Protein AF-A0A523VR50-F1 (afdb_monomer)

Mean predicted aligned error: 14.22 Å

Structure (mmCIF, N/CA/C/O backbone):
data_AF-A0A523VR50-F1
#
_entry.id   AF-A0A523VR50-F1
#
loop_
_atom_site.group_PDB
_atom_site.id
_atom_site.type_symbol
_atom_site.label_atom_id
_atom_site.label_alt_id
_atom_site.label_comp_id
_atom_site.label_asym_id
_atom_site.label_entity_id
_atom_site.label_seq_id
_atom_site.pdbx_PDB_ins_code
_atom_site.Cartn_x
_atom_site.Cartn_y
_atom_site.Cartn_z
_atom_site.occupancy
_atom_site.B_iso_or_equiv
_atom_site.auth_seq_id
_atom_site.auth_comp_id
_atom_site.auth_asym_id
_atom_site.auth_atom_id
_atom_site.pdbx_PDB_model_num
ATOM 1 N N . MET A 1 1 ? 11.956 -31.050 36.511 1.00 43.16 1 MET A N 1
ATOM 2 C CA . MET A 1 1 ? 11.662 -29.667 36.062 1.00 43.16 1 MET A CA 1
ATOM 3 C C . MET A 1 1 ? 11.491 -29.566 34.548 1.00 43.16 1 MET A C 1
ATOM 5 O O . MET A 1 1 ? 10.483 -29.014 34.153 1.00 43.16 1 MET A O 1
ATOM 9 N N . LYS A 1 2 ? 12.351 -30.170 33.710 1.00 39.44 2 LYS A N 1
ATOM 10 C CA . LYS A 1 2 ? 12.203 -30.136 32.235 1.00 39.44 2 LYS A CA 1
ATOM 11 C C . LYS A 1 2 ? 11.008 -30.918 31.645 1.00 39.44 2 LYS A C 1
ATOM 13 O O . LYS A 1 2 ? 10.502 -30.544 30.604 1.00 39.44 2 LYS A O 1
ATOM 18 N N . GLU A 1 3 ? 10.495 -31.935 32.336 1.00 31.06 3 GLU A N 1
ATOM 19 C CA . GLU A 1 3 ? 9.377 -32.782 31.859 1.00 31.06 3 GLU A CA 1
ATOM 20 C C . GLU A 1 3 ? 7.968 -32.200 32.138 1.00 31.06 3 GLU A C 1
ATOM 22 O O . GLU A 1 3 ? 6.965 -32.680 31.611 1.00 31.06 3 GLU A O 1
ATOM 27 N N . LYS A 1 4 ? 7.870 -31.154 32.980 1.00 31.25 4 LYS A N 1
ATOM 28 C CA . LYS A 1 4 ? 6.594 -30.505 33.353 1.00 31.25 4 LYS A CA 1
ATOM 29 C C . LYS A 1 4 ? 6.159 -29.413 32.363 1.00 31.25 4 LYS A C 1
ATOM 31 O O . LYS A 1 4 ? 4.962 -29.184 32.216 1.00 31.25 4 LYS A O 1
ATOM 36 N N . GLU A 1 5 ? 7.094 -28.774 31.662 1.00 37.28 5 GLU A N 1
ATOM 37 C CA . GLU A 1 5 ? 6.795 -27.703 30.695 1.00 37.28 5 GLU A CA 1
ATOM 38 C C . GLU A 1 5 ? 6.360 -28.246 29.320 1.00 37.28 5 GLU A C 1
ATOM 40 O O . GLU A 1 5 ? 5.500 -27.648 28.674 1.00 37.28 5 GLU A O 1
ATOM 45 N N . GLU A 1 6 ? 6.834 -29.434 28.918 1.00 34.34 6 GLU A N 1
ATOM 46 C CA . GLU A 1 6 ? 6.455 -30.084 27.648 1.00 34.34 6 GLU A CA 1
ATOM 47 C C . GLU A 1 6 ? 5.022 -30.659 27.643 1.00 34.34 6 GLU A C 1
ATOM 49 O O . GLU A 1 6 ? 4.385 -30.749 26.591 1.00 34.34 6 GLU A O 1
ATOM 54 N N . ASN A 1 7 ? 4.462 -30.996 28.811 1.00 31.59 7 ASN A N 1
ATOM 55 C CA . ASN A 1 7 ? 3.103 -31.544 28.931 1.00 31.59 7 ASN A CA 1
ATOM 56 C C . ASN A 1 7 ? 2.003 -30.460 28.936 1.00 31.59 7 ASN A C 1
ATOM 58 O O . ASN A 1 7 ? 0.893 -30.706 28.464 1.00 31.59 7 ASN A O 1
ATOM 62 N N . SER A 1 8 ? 2.315 -29.232 29.370 1.00 32.81 8 SER A N 1
ATOM 63 C CA . SER A 1 8 ? 1.382 -28.087 29.396 1.00 32.81 8 SER A CA 1
ATOM 64 C C . SER A 1 8 ? 0.984 -27.596 27.989 1.00 32.81 8 SER A C 1
ATOM 66 O O . SER A 1 8 ? -0.130 -27.115 27.768 1.00 32.81 8 SER A O 1
ATOM 68 N N . GLN A 1 9 ? 1.857 -27.787 26.993 1.00 35.53 9 GLN A N 1
ATOM 69 C CA . GLN A 1 9 ? 1.604 -27.364 25.609 1.00 35.53 9 GLN A CA 1
ATOM 70 C C . GLN A 1 9 ? 0.791 -28.380 24.780 1.00 35.53 9 GLN A C 1
ATOM 72 O O . GLN A 1 9 ? 0.110 -27.976 23.837 1.00 35.53 9 GLN A O 1
ATOM 77 N N . LYS A 1 10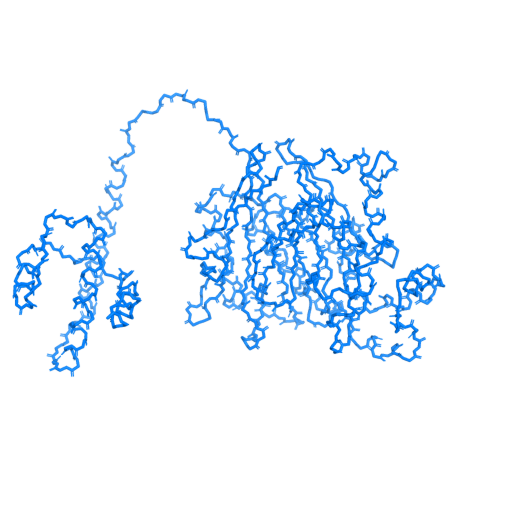 ? 0.773 -29.675 25.142 1.00 33.62 10 LYS A N 1
ATOM 78 C CA . LYS A 1 10 ? -0.092 -30.691 24.497 1.00 33.62 10 LYS A CA 1
ATOM 79 C C . LYS A 1 10 ? -1.550 -30.617 24.961 1.00 33.62 10 LYS A C 1
ATOM 81 O O . LYS A 1 10 ? -2.452 -30.808 24.151 1.00 33.62 10 LYS A O 1
ATOM 86 N N . ILE A 1 11 ? -1.783 -30.254 26.223 1.00 32.56 11 ILE A N 1
ATOM 87 C CA . ILE A 1 11 ? -3.127 -30.177 26.820 1.00 32.56 11 ILE A CA 1
ATOM 88 C C . ILE A 1 11 ? -3.936 -28.997 26.247 1.00 32.56 11 ILE A C 1
ATOM 90 O O . ILE A 1 11 ? -5.108 -29.167 25.928 1.00 32.56 11 ILE A O 1
ATOM 94 N N . LYS A 1 12 ? -3.307 -27.845 25.961 1.00 33.47 12 LYS A N 1
ATOM 95 C CA . LYS A 1 12 ? -3.955 -26.694 25.282 1.00 33.47 12 LYS A CA 1
ATOM 96 C C . LYS A 1 12 ? -4.526 -27.015 23.895 1.00 33.47 12 LYS A C 1
ATOM 98 O O . LYS A 1 12 ? -5.394 -26.299 23.404 1.00 33.47 12 LYS A O 1
ATOM 103 N N . LYS A 1 13 ? -4.025 -28.072 23.245 1.00 32.22 13 LYS A N 1
ATOM 104 C CA . LYS A 1 13 ? -4.385 -28.445 21.870 1.00 32.22 13 LYS A CA 1
ATOM 105 C C . LYS A 1 13 ? -5.627 -29.336 21.784 1.00 32.22 13 LYS A C 1
ATOM 107 O O . LYS A 1 13 ? -6.203 -29.453 20.710 1.00 32.22 13 LYS A O 1
ATOM 112 N N . ILE A 1 14 ? -6.065 -29.941 22.886 1.00 30.58 14 ILE A N 1
ATOM 113 C CA . ILE A 1 14 ? -7.187 -30.891 22.875 1.00 30.58 14 ILE A CA 1
ATOM 114 C C . ILE A 1 14 ? -8.492 -30.209 23.355 1.00 30.58 14 ILE A C 1
ATOM 116 O O . ILE A 1 14 ? -9.576 -30.701 23.057 1.00 30.58 14 ILE A O 1
ATOM 120 N N . THR A 1 15 ? -8.415 -29.009 23.968 1.00 29.41 15 THR A N 1
ATOM 121 C CA . THR A 1 15 ? -9.539 -28.290 24.631 1.00 29.41 15 THR A CA 1
ATOM 122 C C . THR A 1 15 ? -10.641 -27.828 23.733 1.00 29.41 15 THR A C 1
ATOM 124 O O . THR A 1 15 ? -11.783 -27.710 24.161 1.00 29.41 15 THR A O 1
ATOM 127 N N . LYS A 1 16 ? -10.313 -27.541 22.482 1.00 30.69 16 LYS A N 1
ATOM 128 C CA . LYS A 1 16 ? -11.196 -26.724 21.668 1.00 30.69 16 LYS A CA 1
ATOM 129 C C . LYS A 1 16 ? -12.226 -27.521 20.869 1.00 30.69 16 LYS A C 1
ATOM 131 O O . LYS A 1 16 ? -12.955 -26.910 20.097 1.00 30.69 16 LYS A O 1
ATOM 136 N N . GLU A 1 17 ? -12.320 -28.844 21.060 1.00 30.08 17 GLU A N 1
ATOM 137 C CA . GLU A 1 17 ? -13.261 -29.676 20.293 1.00 30.08 17 GLU A CA 1
ATOM 138 C C . GLU A 1 17 ? -14.387 -30.377 21.069 1.00 30.08 17 GLU A C 1
ATOM 140 O O . GLU A 1 17 ? -15.371 -30.719 20.415 1.00 30.08 17 GLU A O 1
ATOM 145 N N . HIS A 1 18 ? -14.388 -30.546 22.400 1.00 35.88 18 HIS A N 1
ATOM 146 C CA . HIS A 1 18 ? -15.470 -31.318 23.052 1.00 35.88 18 HIS A CA 1
ATOM 147 C C . HIS A 1 18 ? -15.953 -30.774 24.407 1.00 35.88 18 HIS A C 1
ATOM 149 O O . HIS A 1 18 ? -15.709 -31.370 25.449 1.00 35.88 18 HIS A O 1
ATOM 155 N N . THR A 1 19 ? -16.774 -29.721 24.385 1.00 32.66 19 THR A N 1
ATOM 156 C CA . THR A 1 19 ? -17.651 -29.346 25.512 1.00 32.66 19 THR A CA 1
ATOM 157 C C . 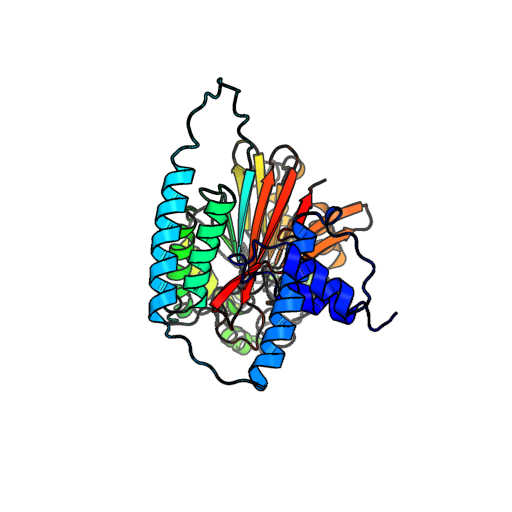THR A 1 19 ? -19.116 -29.668 25.206 1.00 32.66 19 THR A C 1
ATOM 159 O O . THR A 1 19 ? -19.987 -28.811 25.106 1.00 32.66 19 THR A O 1
ATOM 162 N N . GLY A 1 20 ? -19.382 -30.968 25.053 1.00 33.25 20 GLY A N 1
ATOM 163 C CA . GLY A 1 20 ? -20.728 -31.559 25.112 1.00 33.25 20 GLY A CA 1
ATOM 164 C C . GLY A 1 20 ? -20.861 -32.685 26.146 1.00 33.25 20 GLY A C 1
ATOM 165 O O . GLY A 1 20 ? -21.911 -33.306 26.264 1.00 33.25 20 GLY A O 1
ATOM 166 N N . ILE A 1 21 ? -19.800 -32.971 26.895 1.00 33.25 21 ILE A N 1
ATOM 167 C CA . ILE A 1 21 ? -19.694 -34.044 27.889 1.00 33.25 21 ILE A CA 1
ATOM 168 C C . ILE A 1 21 ? -18.906 -33.353 29.019 1.00 33.25 21 ILE A C 1
ATOM 170 O O . ILE A 1 21 ? -17.928 -32.688 28.713 1.00 33.25 21 ILE A O 1
ATOM 174 N N . PHE A 1 22 ? -19.355 -33.191 30.265 1.00 36.41 22 PHE A N 1
ATOM 175 C CA . PHE A 1 22 ? -19.508 -34.179 31.333 1.00 36.41 22 PHE A CA 1
ATOM 176 C C . PHE A 1 22 ? -20.270 -33.511 32.504 1.00 36.41 22 PHE A C 1
ATOM 178 O O . PHE A 1 22 ? -20.062 -32.331 32.780 1.00 36.41 22 PHE A O 1
ATOM 185 N N . LYS A 1 23 ? -21.148 -34.248 33.200 1.00 37.69 23 LYS A N 1
ATOM 186 C CA . LYS A 1 23 ? -21.980 -33.746 34.319 1.00 37.69 23 LYS A CA 1
ATOM 187 C C . LYS A 1 23 ? -21.778 -34.483 35.657 1.00 37.69 23 LYS A C 1
ATOM 189 O O . LYS A 1 23 ? -22.575 -34.268 36.562 1.00 37.69 23 LYS A O 1
ATOM 194 N N . ASP A 1 24 ? -20.756 -35.328 35.812 1.00 42.19 24 ASP A N 1
ATOM 195 C CA . ASP A 1 24 ? -20.646 -36.201 36.994 1.00 42.19 24 ASP A CA 1
ATOM 196 C C . ASP A 1 24 ? -19.304 -36.051 37.736 1.00 42.19 24 ASP A C 1
ATOM 198 O O . ASP A 1 24 ? -18.245 -36.410 37.220 1.00 42.19 24 ASP A O 1
ATOM 202 N N . LYS A 1 25 ? -19.371 -35.488 38.953 1.00 43.78 25 LYS A N 1
ATOM 203 C CA . LYS A 1 25 ? -18.248 -35.184 39.866 1.00 43.78 25 LYS A CA 1
ATOM 204 C C . LYS A 1 25 ? -17.538 -36.456 40.357 1.00 43.78 25 LYS A C 1
ATOM 206 O O . LYS A 1 25 ? -16.321 -36.451 40.525 1.00 43.78 25 LYS A O 1
ATOM 211 N N . SER A 1 26 ? -18.272 -37.563 40.471 1.00 43.00 26 SER A N 1
ATOM 212 C CA . SER A 1 26 ? -17.765 -38.839 40.998 1.00 43.00 26 SER A CA 1
ATOM 213 C C . SER A 1 26 ? -16.680 -39.494 40.127 1.00 43.00 26 SER A C 1
ATOM 215 O O . SER A 1 26 ? -15.815 -40.214 40.625 1.00 43.00 26 SER A O 1
ATOM 217 N N . LEU A 1 27 ? -16.683 -39.233 38.817 1.00 45.97 27 LEU A N 1
ATOM 218 C CA . LEU A 1 27 ? -15.684 -39.758 37.879 1.00 45.97 27 LEU A CA 1
ATOM 219 C C . LEU A 1 27 ? -14.332 -39.040 37.995 1.00 45.97 27 LEU A C 1
ATOM 221 O O . LEU A 1 27 ? -13.296 -39.640 37.714 1.00 45.97 27 LEU A O 1
ATOM 225 N N . ILE A 1 28 ? -14.343 -37.775 38.420 1.00 47.44 28 ILE A N 1
ATOM 226 C CA . ILE A 1 28 ? -13.139 -36.950 38.575 1.00 47.44 28 ILE A CA 1
ATOM 227 C C . ILE A 1 28 ? -12.404 -37.342 39.861 1.00 47.44 28 ILE A C 1
ATOM 229 O O . ILE A 1 28 ? -11.195 -37.555 39.832 1.00 47.44 28 ILE A O 1
ATOM 233 N N . GLU A 1 29 ? -13.140 -37.521 40.957 1.00 47.03 29 GLU A N 1
ATOM 234 C CA . GLU A 1 29 ? -12.587 -37.911 42.262 1.00 47.03 29 GLU A CA 1
ATOM 235 C C . GLU A 1 29 ? -11.919 -39.296 42.212 1.00 47.03 29 GLU A C 1
ATOM 237 O O . GLU A 1 29 ? -10.766 -39.444 42.608 1.00 47.03 29 GLU A O 1
ATOM 242 N N . ASN A 1 30 ? -12.570 -40.290 41.596 1.00 45.00 30 ASN A N 1
ATOM 243 C CA . ASN A 1 30 ? -12.004 -41.640 41.462 1.00 45.00 30 ASN A CA 1
ATOM 244 C C . ASN A 1 30 ? -10.709 -41.688 40.625 1.00 45.00 30 ASN A C 1
ATOM 246 O O . ASN A 1 30 ? -9.847 -42.537 40.852 1.00 45.00 30 ASN A O 1
ATOM 250 N N . PHE A 1 31 ? -10.562 -40.798 39.639 1.00 45.38 31 PHE A N 1
ATOM 251 C CA . PHE A 1 31 ? -9.360 -40.728 38.805 1.00 45.38 31 PHE A CA 1
ATOM 252 C C . PHE A 1 31 ? -8.177 -40.090 39.549 1.00 45.38 31 PHE A C 1
ATOM 254 O O . PHE A 1 31 ? -7.043 -40.548 39.393 1.00 45.38 31 PHE A O 1
ATOM 261 N N . ILE A 1 32 ? -8.455 -39.064 40.360 1.00 47.03 32 ILE A N 1
ATOM 262 C CA . ILE A 1 32 ? -7.482 -38.367 41.214 1.00 47.03 32 ILE A CA 1
ATOM 263 C C . ILE A 1 32 ? -6.900 -39.337 42.251 1.00 47.03 32 ILE A C 1
ATOM 265 O O . ILE A 1 32 ? -5.676 -39.456 42.352 1.00 47.03 32 ILE A O 1
ATOM 269 N N . ASP A 1 33 ? -7.762 -40.110 42.918 1.00 44.84 33 ASP A N 1
ATOM 270 C CA . ASP A 1 33 ? -7.352 -41.106 43.913 1.00 44.84 33 ASP A CA 1
ATOM 271 C C . ASP A 1 33 ? -6.534 -42.250 43.301 1.00 44.84 33 ASP A C 1
ATOM 273 O O . ASP A 1 33 ? -5.484 -42.623 43.826 1.00 44.84 33 ASP A O 1
ATOM 277 N N . ALA A 1 34 ? -6.954 -42.782 42.147 1.00 40.78 34 ALA A N 1
ATOM 278 C CA . ALA A 1 34 ? -6.264 -43.898 41.495 1.00 40.78 34 ALA A CA 1
ATOM 279 C C . ALA A 1 34 ? -4.824 -43.569 41.048 1.00 40.78 34 ALA A C 1
ATOM 281 O O . ALA A 1 34 ? -4.037 -44.484 40.798 1.00 40.78 34 ALA A O 1
ATOM 282 N N . HIS A 1 35 ? -4.475 -42.282 40.950 1.00 42.19 35 HIS A N 1
ATOM 283 C CA . HIS A 1 35 ? -3.165 -41.812 40.490 1.00 42.19 35 HIS A CA 1
ATOM 284 C C . HIS A 1 35 ? -2.396 -41.011 41.554 1.00 42.19 35 HIS A C 1
ATOM 286 O O . HIS A 1 35 ? -1.328 -40.478 41.249 1.00 42.19 35 HIS A O 1
ATOM 292 N N . GLY A 1 36 ? -2.899 -40.954 42.795 1.00 38.56 36 GLY A N 1
ATOM 293 C CA . GLY A 1 36 ? -2.216 -40.332 43.934 1.00 38.56 36 GLY A CA 1
ATOM 294 C C . GLY A 1 36 ? -2.012 -38.821 43.792 1.00 38.56 36 GLY A C 1
ATOM 295 O O . GLY A 1 36 ? -0.965 -38.303 44.179 1.00 38.56 36 GLY A O 1
ATOM 296 N N . LEU A 1 37 ? -2.971 -38.121 43.181 1.00 41.72 37 LEU A N 1
ATOM 297 C CA . LEU A 1 37 ? -2.898 -36.677 42.964 1.00 41.72 37 LEU A CA 1
ATOM 298 C C . LEU A 1 37 ? -3.529 -35.929 44.151 1.00 41.72 37 LEU A C 1
ATOM 300 O O . LEU A 1 37 ? -4.684 -36.157 44.481 1.00 41.72 37 LEU A O 1
ATOM 304 N N . GLU A 1 38 ? -2.805 -34.995 44.769 1.00 42.78 38 GLU A N 1
ATOM 305 C CA . GLU A 1 38 ? -3.354 -34.122 45.821 1.00 42.78 38 GLU A CA 1
ATOM 306 C C . GLU A 1 38 ? -3.933 -32.840 45.199 1.00 42.78 38 GLU A C 1
ATOM 308 O O . GLU A 1 38 ? -3.230 -31.839 45.045 1.00 42.78 38 GLU A O 1
ATOM 313 N N . VAL A 1 39 ? -5.207 -32.871 44.788 1.00 45.41 39 VAL A N 1
ATOM 314 C CA . VAL A 1 39 ? -5.916 -31.705 44.223 1.00 45.41 39 VAL A CA 1
ATOM 315 C C . VAL A 1 39 ? -7.330 -31.604 44.801 1.00 45.41 39 VAL A C 1
ATOM 317 O O . VAL A 1 39 ? -8.093 -32.563 44.734 1.00 45.41 39 VAL A O 1
ATOM 320 N N . ASP A 1 40 ? -7.698 -30.427 45.317 1.00 48.06 40 ASP A N 1
ATOM 321 C CA . ASP A 1 40 ? -9.053 -30.127 45.801 1.00 48.06 40 ASP A CA 1
ATOM 322 C C . ASP A 1 40 ? -9.971 -29.699 44.640 1.00 48.06 40 ASP A C 1
ATOM 324 O O . ASP A 1 40 ? -9.808 -28.626 44.052 1.00 48.06 40 ASP A O 1
ATOM 328 N N . VAL A 1 41 ? -10.945 -30.552 44.313 1.00 47.25 41 VAL A N 1
ATOM 329 C CA . VAL A 1 41 ? -11.850 -30.423 43.157 1.00 47.25 41 VAL A CA 1
ATOM 330 C C . VAL A 1 41 ? -12.748 -29.184 43.236 1.00 47.25 41 VAL A C 1
ATOM 332 O O . VAL A 1 41 ? -13.113 -28.626 42.196 1.00 47.25 41 VAL A O 1
ATOM 335 N N . ASP A 1 42 ? -13.086 -28.728 44.443 1.00 42.88 42 ASP A N 1
ATOM 336 C CA . ASP A 1 42 ? -13.980 -27.583 44.641 1.00 42.88 42 ASP A CA 1
ATOM 337 C C . ASP A 1 42 ? -13.255 -26.232 44.469 1.00 42.88 42 ASP A C 1
ATOM 339 O O . ASP A 1 42 ? -13.902 -25.212 44.235 1.00 42.88 42 ASP A O 1
ATOM 343 N N . SER A 1 43 ? -11.915 -26.234 44.470 1.00 41.41 43 SER A N 1
ATOM 344 C CA . SER A 1 43 ? -11.070 -25.055 44.205 1.00 41.41 43 SER A CA 1
ATOM 345 C C . SER A 1 43 ? -10.805 -24.784 42.714 1.00 41.41 43 SER A C 1
ATOM 347 O O . SER A 1 43 ? -10.205 -23.771 42.351 1.00 41.41 43 SER A O 1
ATOM 349 N N . LEU A 1 44 ? -11.252 -25.679 41.827 1.00 46.00 44 LEU A N 1
ATOM 350 C CA . LEU A 1 44 ? -11.022 -25.578 40.386 1.00 46.00 44 LEU A CA 1
ATOM 351 C C . LEU A 1 44 ? -12.076 -24.664 39.730 1.00 46.00 44 LEU A C 1
ATOM 353 O O . LEU A 1 44 ? -13.225 -25.076 39.532 1.00 46.00 44 LEU A O 1
ATOM 357 N N . GLU A 1 45 ? -11.680 -23.443 39.347 1.00 42.16 45 GLU A N 1
ATOM 358 C CA . GLU A 1 45 ? -12.478 -22.559 38.474 1.00 42.16 45 GLU A CA 1
ATOM 359 C C . GLU A 1 45 ? -12.786 -23.243 37.125 1.00 42.16 45 GLU A C 1
ATOM 361 O O . GLU A 1 45 ? -12.020 -24.090 36.662 1.00 42.16 45 GLU A O 1
ATOM 366 N N . GLU A 1 46 ? -13.909 -22.886 36.479 1.00 40.88 46 GLU A N 1
ATOM 367 C CA . GL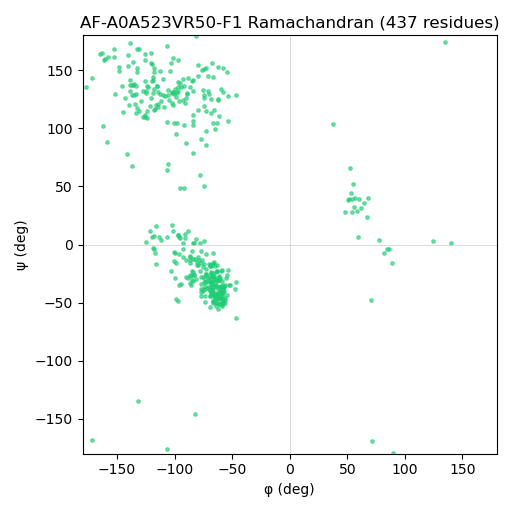U A 1 46 ? -14.457 -23.530 35.258 1.00 40.88 46 GLU A CA 1
ATOM 368 C C . GLU A 1 46 ? -13.416 -23.790 34.152 1.00 40.88 46 GLU A C 1
ATOM 370 O O . GLU A 1 46 ? -13.475 -24.809 33.464 1.00 40.88 46 GLU A O 1
ATOM 375 N N . ILE A 1 47 ? -12.408 -22.925 34.049 1.00 32.75 47 ILE A N 1
ATOM 376 C CA . ILE A 1 47 ? -11.312 -23.002 33.075 1.00 32.75 47 ILE A CA 1
ATOM 377 C C . ILE A 1 47 ? -10.344 -24.168 33.368 1.00 32.75 47 ILE A C 1
ATOM 379 O O . ILE A 1 47 ? -9.788 -24.773 32.449 1.00 32.75 47 ILE A O 1
ATOM 383 N N . VAL A 1 48 ? -10.158 -24.542 34.638 1.00 36.22 48 VAL A N 1
ATOM 384 C CA . VAL A 1 48 ? -9.276 -25.648 35.051 1.00 36.22 48 VAL A CA 1
ATOM 385 C C . VAL A 1 48 ? -9.933 -27.013 34.796 1.00 36.22 48 VAL A C 1
ATOM 387 O O . VAL A 1 48 ? -9.246 -27.989 34.483 1.00 36.22 48 VAL A O 1
ATOM 390 N N . LYS A 1 49 ? -11.272 -27.076 34.816 1.00 42.59 49 LYS A N 1
ATOM 391 C CA . LYS A 1 49 ? -12.050 -28.273 34.445 1.00 42.59 49 LYS A CA 1
ATOM 392 C C . LYS A 1 49 ? -11.966 -28.561 32.947 1.00 42.59 49 LYS A C 1
ATOM 394 O O . LYS A 1 49 ? -11.782 -29.714 32.564 1.00 42.59 49 LYS A O 1
ATOM 399 N N . GLU A 1 50 ? -12.006 -27.524 32.110 1.00 41.06 50 GLU A N 1
ATOM 400 C CA . GLU A 1 50 ? -11.823 -27.659 30.660 1.00 41.06 50 GLU A CA 1
ATOM 401 C C . GLU A 1 50 ? -10.459 -28.247 30.300 1.00 41.06 50 GLU A C 1
ATOM 403 O O . GLU A 1 50 ? -10.389 -29.055 29.387 1.00 41.06 50 GLU A O 1
ATOM 408 N N . PHE A 1 51 ? -9.395 -27.916 31.038 1.00 37.84 51 PHE A N 1
ATOM 409 C CA . PHE A 1 51 ? -8.053 -28.471 30.823 1.00 37.84 51 PHE A CA 1
ATOM 410 C C . PHE A 1 51 ? -7.911 -29.939 31.243 1.00 37.84 51 PHE A C 1
ATOM 412 O O . PHE A 1 51 ? -7.233 -30.719 30.568 1.00 37.84 51 PHE A O 1
ATOM 419 N N . PHE A 1 52 ? -8.557 -30.331 32.343 1.00 39.22 52 PHE A N 1
ATOM 420 C CA . PHE A 1 52 ? -8.498 -31.694 32.878 1.00 39.22 52 PHE A CA 1
ATOM 421 C C . PHE A 1 52 ? -9.191 -32.717 31.957 1.00 39.22 52 PHE A C 1
ATOM 423 O O . PHE A 1 52 ? -8.733 -33.850 31.804 1.00 39.22 52 PHE A O 1
ATOM 430 N N . LEU A 1 53 ? -10.251 -32.300 31.260 1.00 42.44 53 LEU A N 1
ATOM 431 C CA . LEU A 1 53 ? -11.058 -33.153 30.376 1.00 42.44 53 LEU A CA 1
ATOM 432 C C . LEU A 1 53 ? -10.340 -33.614 29.101 1.00 42.44 53 LEU A C 1
ATOM 434 O O . LEU A 1 53 ? -10.710 -34.600 28.476 1.00 42.44 53 LEU A O 1
ATOM 438 N N . LEU A 1 54 ? -9.268 -32.938 28.734 1.00 42.09 54 LEU A N 1
ATOM 439 C CA . LEU A 1 54 ? -8.543 -33.128 27.471 1.00 42.09 54 LEU A CA 1
ATOM 440 C C . LEU A 1 54 ? -7.393 -34.070 27.642 1.00 42.09 54 LEU A C 1
ATOM 442 O O . LEU A 1 54 ? -7.053 -34.840 26.750 1.00 42.09 54 LEU A O 1
ATOM 446 N N . TYR A 1 55 ? -6.819 -33.980 28.834 1.00 39.16 55 TYR A N 1
ATOM 447 C CA . TYR A 1 55 ? -5.918 -34.960 29.360 1.00 39.16 55 TYR A CA 1
ATOM 448 C C . TYR A 1 55 ? -6.626 -36.325 29.438 1.00 39.16 55 TYR A C 1
ATOM 450 O O . TYR A 1 55 ? -6.089 -37.309 28.936 1.00 39.16 55 TYR A O 1
ATOM 458 N N . LEU A 1 56 ? -7.878 -36.378 29.916 1.00 39.75 56 LEU A N 1
ATOM 459 C CA . LEU A 1 56 ? -8.716 -37.589 29.882 1.00 39.75 56 LEU A CA 1
ATOM 460 C C . LEU A 1 56 ? -9.032 -38.074 28.452 1.00 39.75 56 LEU A C 1
ATOM 462 O O . LEU A 1 56 ? -8.923 -39.269 28.171 1.00 39.75 56 LEU A O 1
ATOM 466 N N . ASP A 1 57 ? -9.367 -37.169 27.528 1.00 41.56 57 ASP A N 1
ATOM 467 C CA . ASP A 1 57 ? -9.727 -37.523 26.145 1.00 41.56 57 ASP A CA 1
ATOM 468 C C . ASP A 1 57 ? -8.527 -38.074 25.340 1.00 41.56 57 ASP A C 1
ATOM 470 O O . ASP A 1 57 ? -8.672 -38.974 24.504 1.00 41.56 57 ASP A O 1
ATOM 474 N N . GLU A 1 58 ? -7.310 -37.601 25.635 1.00 39.53 58 GLU A N 1
ATOM 475 C CA . GLU A 1 58 ? -6.075 -38.131 25.048 1.00 39.53 58 GLU A CA 1
ATOM 476 C C . GLU A 1 58 ? -5.681 -39.503 25.625 1.00 39.53 58 GLU A C 1
ATOM 478 O O . GLU A 1 58 ? -5.209 -40.372 24.881 1.00 39.53 58 GLU A O 1
ATOM 483 N N . VAL A 1 59 ? -5.924 -39.731 26.923 1.00 37.31 59 VAL A N 1
ATOM 484 C CA . VAL A 1 59 ? -5.730 -41.035 27.583 1.00 37.31 59 VAL A CA 1
ATOM 485 C C . VAL A 1 59 ? -6.683 -42.083 26.990 1.00 37.31 59 VAL A C 1
ATOM 487 O O . VAL A 1 59 ? -6.237 -43.157 26.586 1.00 37.31 59 VAL A O 1
ATOM 490 N N . ILE A 1 60 ? -7.964 -41.746 26.798 1.00 38.78 60 ILE A N 1
ATOM 491 C CA . ILE A 1 60 ? -8.976 -42.639 26.200 1.00 38.78 60 ILE A CA 1
ATOM 492 C C . ILE A 1 60 ? -8.688 -42.926 24.712 1.00 38.78 60 ILE A C 1
ATOM 494 O O . ILE A 1 60 ? -8.883 -44.049 24.236 1.00 38.78 60 ILE A O 1
ATOM 498 N N . LYS A 1 61 ? -8.198 -41.941 23.942 1.00 38.94 61 LYS A N 1
ATOM 499 C CA . LYS A 1 61 ? -7.816 -42.135 22.526 1.00 38.94 61 LYS A CA 1
ATOM 500 C C . LYS A 1 61 ? -6.592 -43.039 22.366 1.00 38.94 61 LYS A C 1
ATOM 502 O O . LYS A 1 61 ? -6.547 -43.819 21.412 1.00 38.94 61 LYS A O 1
ATOM 507 N N . LYS A 1 62 ? -5.633 -42.984 23.295 1.00 36.78 62 LYS A N 1
ATOM 508 C CA . LYS A 1 62 ? -4.512 -43.937 23.340 1.00 36.78 62 LYS A CA 1
ATOM 509 C C . LYS A 1 62 ? -4.974 -45.353 23.695 1.00 36.78 62 LYS A C 1
ATOM 511 O O . LYS A 1 62 ? -4.448 -46.301 23.117 1.00 36.78 62 LYS A O 1
ATOM 516 N N . ASP A 1 63 ? -6.013 -45.494 24.515 1.00 34.72 63 ASP A N 1
ATOM 517 C CA . ASP A 1 63 ? -6.574 -46.797 24.896 1.00 34.72 63 ASP A CA 1
ATOM 518 C C . ASP A 1 63 ? -7.477 -47.429 23.804 1.00 34.72 63 ASP A C 1
ATOM 520 O O . ASP A 1 63 ? -7.595 -48.649 23.685 1.00 34.72 63 ASP A O 1
ATOM 524 N N . LYS A 1 64 ? -8.041 -46.624 22.886 1.00 34.12 64 LYS A N 1
ATOM 525 C CA . LYS A 1 64 ? -8.789 -47.117 21.704 1.00 34.12 64 LYS A CA 1
ATOM 526 C C . LYS A 1 64 ? -7.927 -47.804 20.642 1.00 34.12 64 LYS A C 1
ATOM 528 O O . LYS A 1 64 ? -8.463 -48.578 19.849 1.00 34.12 64 LYS A O 1
ATOM 533 N N . LYS A 1 65 ? -6.601 -47.611 20.646 1.00 34.97 65 LYS A N 1
ATOM 534 C CA . LYS A 1 65 ? -5.689 -48.477 19.874 1.00 34.97 65 LYS A CA 1
ATOM 535 C C . LYS A 1 65 ? -5.652 -49.916 20.414 1.00 34.97 65 LYS A C 1
ATOM 537 O O . LYS A 1 65 ? -5.118 -50.783 19.731 1.00 34.97 65 LYS A O 1
ATOM 542 N N . ASN A 1 66 ? -6.291 -50.170 21.560 1.00 35.59 66 ASN A N 1
ATOM 543 C CA . ASN A 1 66 ? -6.413 -51.478 22.193 1.00 35.59 66 ASN A CA 1
ATOM 544 C C . ASN A 1 66 ? -7.847 -52.008 22.375 1.00 35.59 66 ASN A C 1
ATOM 546 O O . ASN A 1 66 ? -7.994 -53.085 22.949 1.00 35.59 66 ASN A O 1
ATOM 550 N N . SER A 1 67 ? -8.921 -51.383 21.867 1.00 32.62 67 SER A N 1
ATOM 551 C CA . SER A 1 67 ? -10.241 -52.035 21.983 1.00 32.62 67 SER A CA 1
ATOM 552 C C . SER A 1 67 ? -11.275 -51.708 20.897 1.00 32.62 67 SER A C 1
ATOM 554 O O . SER A 1 67 ? -11.586 -50.566 20.569 1.00 32.62 67 SER A O 1
ATOM 556 N N . LYS A 1 68 ? -11.834 -52.792 20.341 1.00 35.19 68 LYS A N 1
ATOM 557 C CA . LYS A 1 68 ? -12.945 -52.866 19.382 1.00 35.19 68 LYS A CA 1
ATOM 558 C C . LYS A 1 68 ? -14.243 -52.292 19.980 1.00 35.19 68 LYS A C 1
ATOM 560 O O . LYS A 1 68 ? -14.720 -52.860 20.958 1.00 35.19 68 LYS A O 1
ATOM 565 N N . LYS A 1 69 ? -14.884 -51.301 19.335 1.00 34.38 69 LYS A N 1
ATOM 566 C CA . LYS A 1 69 ? -16.361 -51.207 19.159 1.00 34.38 69 LYS A CA 1
ATOM 567 C C . LYS A 1 69 ? -16.786 -49.987 18.319 1.00 34.38 69 LYS A C 1
ATOM 569 O O . LYS A 1 69 ? -16.286 -48.884 18.501 1.00 34.38 69 LYS A O 1
ATOM 574 N N . GLN A 1 70 ? -17.716 -50.228 17.396 1.00 29.61 70 GLN A N 1
ATOM 575 C CA . GLN A 1 70 ? -18.311 -49.296 16.428 1.00 29.61 70 GLN A CA 1
ATOM 576 C C . GLN A 1 70 ? -19.588 -48.666 17.017 1.00 29.61 70 GLN A C 1
ATOM 578 O O . GLN A 1 70 ? -20.423 -49.407 17.529 1.00 29.61 70 GLN A O 1
ATOM 583 N N . TYR A 1 71 ? -19.787 -47.353 16.867 1.00 34.34 71 TYR A N 1
ATOM 584 C CA . TYR A 1 71 ? -21.109 -46.712 16.984 1.00 34.34 71 TYR A CA 1
ATOM 585 C C . TYR A 1 71 ? -21.463 -46.041 15.648 1.00 34.34 71 TYR A C 1
ATOM 587 O O . TYR A 1 71 ? -20.575 -45.538 14.953 1.00 34.34 71 TYR A O 1
ATOM 595 N N . LYS A 1 72 ? -22.738 -46.112 15.239 1.00 35.22 72 LYS A N 1
ATOM 596 C CA . LYS A 1 72 ? -23.208 -45.680 13.913 1.00 35.22 72 LYS A CA 1
ATOM 597 C C . LYS A 1 72 ? -23.486 -44.172 13.887 1.00 35.22 72 LYS A C 1
ATOM 599 O O . LYS A 1 72 ? -24.171 -43.634 14.744 1.00 35.22 72 LYS A O 1
ATOM 604 N N . LYS A 1 73 ? -22.968 -43.519 12.843 1.00 38.44 73 LYS A N 1
ATOM 605 C CA . LYS A 1 73 ? -22.954 -42.065 12.593 1.00 38.44 73 LYS A CA 1
ATOM 606 C C . LYS A 1 73 ? -24.334 -41.380 12.627 1.00 38.44 73 LYS A C 1
ATOM 608 O O . LYS A 1 73 ? -24.401 -40.209 12.964 1.00 38.44 73 LYS A O 1
ATOM 613 N N . SER A 1 74 ? -25.415 -42.105 12.340 1.00 34.03 74 SER A N 1
ATOM 614 C CA . SER A 1 74 ? -26.774 -41.552 12.252 1.00 34.03 74 SER A CA 1
ATOM 615 C C . SER A 1 74 ? -27.366 -41.103 13.591 1.00 34.03 74 SER A C 1
ATOM 617 O O . SER A 1 74 ? -28.187 -40.202 13.610 1.00 34.03 74 SER A O 1
ATOM 619 N N . GLU A 1 75 ? -26.943 -41.682 14.716 1.00 34.84 75 GLU A N 1
ATOM 620 C CA . GLU A 1 75 ? -27.500 -41.331 16.036 1.00 34.84 75 GLU A CA 1
ATOM 621 C C . GLU A 1 75 ? -26.892 -40.038 16.610 1.00 34.84 75 GLU A C 1
ATOM 623 O O . GLU A 1 75 ? -27.458 -39.425 17.510 1.00 34.84 75 GLU A O 1
ATOM 628 N N . VAL A 1 76 ? -25.742 -39.599 16.082 1.00 39.28 76 VAL A N 1
ATOM 629 C CA . VAL A 1 76 ? -25.032 -38.390 16.537 1.00 39.28 76 VAL A CA 1
ATOM 630 C C . VAL A 1 76 ? -25.587 -37.127 15.874 1.00 39.28 76 VAL A C 1
ATOM 632 O O . VAL A 1 76 ? -25.596 -36.064 16.495 1.00 39.28 76 VAL A O 1
ATOM 635 N N . ASP A 1 77 ? -26.073 -37.243 14.639 1.00 36.75 77 ASP A N 1
ATOM 636 C CA . ASP A 1 77 ? -26.567 -36.104 13.864 1.00 36.75 77 ASP A CA 1
ATOM 637 C C . ASP A 1 77 ? -27.971 -35.663 14.339 1.00 36.75 77 ASP A C 1
ATOM 639 O O . ASP A 1 77 ? -28.197 -34.465 14.531 1.00 36.75 77 ASP A O 1
ATOM 643 N N . ASP A 1 78 ? -28.852 -36.608 14.697 1.00 33.78 78 ASP A N 1
ATOM 644 C CA . ASP A 1 78 ? -30.203 -36.322 15.223 1.00 33.78 78 ASP A CA 1
ATOM 645 C C . ASP A 1 78 ? -30.180 -35.602 16.587 1.00 33.78 78 ASP A C 1
ATOM 647 O O . ASP A 1 78 ? -31.001 -34.725 16.874 1.00 33.78 78 ASP A O 1
ATOM 651 N N . ILE A 1 79 ? -29.199 -35.924 17.438 1.00 35.53 79 ILE A N 1
ATOM 652 C CA . ILE A 1 79 ? -29.023 -35.280 18.750 1.00 35.53 79 ILE A CA 1
ATOM 653 C C . ILE A 1 79 ? -28.523 -33.832 18.586 1.00 35.53 79 ILE A C 1
ATOM 655 O O . ILE A 1 79 ? -28.830 -32.966 19.410 1.00 35.53 79 ILE A O 1
ATOM 659 N N . ARG A 1 80 ? -27.789 -33.542 17.504 1.00 39.88 80 ARG A N 1
ATOM 660 C CA . ARG A 1 80 ? -27.199 -32.225 17.227 1.00 39.88 80 ARG A CA 1
ATOM 661 C C . ARG A 1 80 ? -28.245 -31.214 16.750 1.00 39.88 80 ARG A C 1
ATOM 663 O O . ARG A 1 80 ? -28.237 -30.069 17.204 1.00 39.88 80 ARG A O 1
ATOM 670 N N . GLU A 1 81 ? -29.182 -31.644 15.906 1.00 36.34 81 GLU A N 1
ATOM 671 C CA . GLU A 1 81 ? -30.267 -30.792 15.394 1.00 36.34 81 GLU A CA 1
ATOM 672 C C . GLU A 1 81 ? -31.287 -30.415 16.481 1.00 36.34 81 GLU A C 1
ATOM 674 O O . GLU A 1 81 ? -31.707 -29.258 16.583 1.00 36.34 81 GLU A O 1
ATOM 679 N N . GLN A 1 82 ? -31.629 -31.352 17.371 1.00 35.22 82 GLN A N 1
ATOM 680 C CA . GLN A 1 82 ? -32.550 -31.079 18.482 1.00 35.22 82 GLN A CA 1
ATOM 681 C C . GLN A 1 82 ? -31.962 -30.120 19.536 1.00 35.22 82 GLN A C 1
ATOM 683 O O . GLN A 1 82 ? -32.712 -29.448 20.251 1.00 35.22 82 GLN A O 1
ATOM 688 N N . GLN A 1 83 ? -30.633 -30.015 19.641 1.00 36.56 83 GLN A N 1
ATOM 689 C CA . GLN A 1 83 ? -29.970 -29.116 20.592 1.00 36.56 83 GLN A CA 1
ATOM 690 C C . GLN A 1 83 ? -29.797 -27.686 20.063 1.00 36.56 83 GLN A C 1
ATOM 692 O O . GLN A 1 83 ? -29.975 -26.748 20.846 1.00 36.56 83 GLN A O 1
ATOM 697 N N . LEU A 1 84 ? -29.556 -27.493 18.757 1.00 35.84 84 LEU A N 1
ATOM 698 C CA . LEU A 1 84 ? -29.518 -26.152 18.151 1.00 35.84 84 LEU A CA 1
ATOM 699 C C . LEU A 1 84 ? -30.872 -25.434 18.275 1.00 35.84 84 LEU A C 1
ATOM 701 O O . LEU A 1 84 ? -30.927 -24.281 18.705 1.00 35.84 84 LEU A O 1
ATOM 705 N N . ASN A 1 85 ? -31.977 -26.141 18.015 1.00 35.06 85 ASN A N 1
ATOM 706 C CA . ASN A 1 85 ? -33.325 -25.569 18.120 1.00 35.06 85 ASN A CA 1
ATOM 707 C C . ASN A 1 85 ? -33.720 -25.203 19.564 1.00 35.06 85 ASN A C 1
ATOM 709 O O . ASN A 1 85 ? -34.501 -24.277 19.787 1.00 35.06 85 ASN A O 1
ATOM 713 N N . ASN A 1 86 ? -33.159 -25.883 20.567 1.00 34.59 86 ASN A N 1
ATOM 714 C CA . ASN A 1 86 ? -33.401 -25.572 21.978 1.00 34.59 86 ASN A CA 1
ATOM 715 C C . ASN A 1 86 ? -32.505 -24.440 22.521 1.00 34.59 86 ASN A C 1
ATOM 717 O O . ASN A 1 86 ? -32.890 -23.782 23.492 1.00 34.59 86 ASN A O 1
ATOM 721 N N . GLN A 1 87 ? -31.339 -24.182 21.911 1.00 35.44 87 GLN A N 1
ATOM 722 C CA . GLN A 1 87 ? -30.492 -23.026 22.238 1.00 35.44 87 GLN A CA 1
ATOM 723 C C . GLN A 1 87 ? -31.031 -21.726 21.627 1.00 35.44 87 GLN A C 1
ATOM 725 O O . GLN A 1 87 ? -31.105 -20.728 22.344 1.00 35.44 87 GLN A O 1
ATOM 730 N N . GLN A 1 88 ? -31.514 -21.754 20.379 1.00 33.44 88 GLN A N 1
ATOM 731 C CA . GLN A 1 88 ? -32.142 -20.593 19.730 1.00 33.44 88 GLN A CA 1
ATOM 732 C C . GLN A 1 88 ? -33.358 -20.088 20.538 1.00 33.44 88 GLN A C 1
ATOM 734 O O . GLN A 1 88 ? -33.422 -18.924 20.926 1.00 33.44 88 GLN A O 1
ATOM 739 N N . ASN A 1 89 ? -34.236 -21.006 20.963 1.00 34.56 89 ASN A N 1
ATOM 740 C CA . ASN A 1 89 ? -35.417 -20.696 21.783 1.00 34.56 89 ASN A CA 1
ATOM 741 C C . ASN A 1 89 ? -35.103 -20.189 23.211 1.00 34.56 89 ASN A C 1
ATOM 743 O O . ASN A 1 89 ? -35.985 -19.646 23.885 1.00 34.56 89 ASN A O 1
ATOM 747 N N . LYS A 1 90 ? -33.872 -20.383 23.710 1.00 34.03 90 LYS A N 1
ATOM 748 C CA . LYS A 1 90 ? -33.405 -19.842 25.002 1.00 34.03 90 LYS A CA 1
ATOM 749 C C . LYS A 1 90 ? -32.759 -18.459 24.869 1.00 34.03 90 LYS A C 1
ATOM 751 O O . LYS A 1 90 ? -32.818 -17.698 25.834 1.00 34.03 90 LYS A O 1
ATOM 756 N N . LEU A 1 91 ? -32.174 -18.138 23.713 1.00 35.97 91 LEU A N 1
ATOM 757 C CA . LEU A 1 91 ? -31.624 -16.814 23.400 1.00 35.97 91 LEU A CA 1
ATOM 758 C C . LEU A 1 91 ? -32.738 -15.791 23.128 1.00 35.97 91 LEU A C 1
ATOM 760 O O . LEU A 1 91 ? -32.680 -14.685 23.662 1.00 35.97 91 LEU A O 1
ATOM 764 N N . ASP A 1 92 ? -33.815 -16.202 22.454 1.00 33.62 92 ASP A N 1
ATOM 765 C CA . ASP A 1 92 ? -34.951 -15.319 22.141 1.00 33.62 92 ASP A CA 1
ATOM 766 C C . ASP A 1 92 ? -35.789 -14.925 23.376 1.00 33.62 92 ASP A C 1
ATOM 768 O O . ASP A 1 92 ? -36.525 -13.942 23.353 1.00 33.62 92 ASP A O 1
ATOM 772 N N . LYS A 1 93 ? -35.655 -15.644 24.502 1.00 32.88 93 LYS A N 1
ATOM 773 C CA . LYS A 1 93 ? -36.383 -15.365 25.758 1.00 32.88 93 LYS A CA 1
ATOM 774 C C . LYS A 1 93 ? -35.639 -14.463 26.752 1.00 32.88 93 LYS A C 1
ATOM 776 O O . LYS A 1 93 ? -36.159 -14.225 27.839 1.00 32.88 93 LYS A O 1
ATOM 781 N N . LYS A 1 94 ? -34.435 -13.972 26.424 1.00 32.78 94 LYS A N 1
ATOM 782 C CA . LYS A 1 94 ? -33.623 -13.121 27.323 1.00 32.78 94 LYS A CA 1
ATOM 783 C C . LYS A 1 94 ? -33.460 -11.665 26.875 1.00 32.78 94 LYS A C 1
ATOM 785 O O . LYS A 1 94 ? -32.786 -10.906 27.566 1.00 32.78 94 LYS A O 1
ATOM 790 N N . VAL A 1 95 ? -34.107 -11.254 25.786 1.00 34.31 95 VAL A N 1
ATOM 791 C CA . VAL A 1 95 ? -34.112 -9.858 25.325 1.00 34.31 95 VAL A CA 1
ATOM 792 C C . VAL A 1 95 ? -35.466 -9.228 25.626 1.00 34.31 95 VAL A C 1
ATOM 794 O O . VAL A 1 95 ? -36.242 -8.955 24.724 1.00 34.31 95 VAL A O 1
ATOM 797 N N . ASP A 1 96 ? -35.769 -9.014 26.906 1.00 35.81 96 ASP A N 1
ATOM 798 C CA . ASP A 1 96 ? -36.758 -7.998 27.268 1.00 35.81 96 ASP A CA 1
ATOM 799 C C . ASP A 1 96 ? -36.578 -7.544 28.721 1.00 35.81 96 ASP A C 1
ATOM 801 O O . ASP A 1 96 ? -37.164 -8.113 29.633 1.00 35.81 96 ASP A O 1
ATOM 805 N N . THR A 1 97 ? -35.734 -6.531 28.945 1.00 30.59 97 THR A N 1
ATOM 806 C CA . THR A 1 97 ? -35.917 -5.560 30.040 1.00 30.59 97 THR A CA 1
ATOM 807 C C . THR A 1 97 ? -35.079 -4.298 29.800 1.00 30.59 97 THR A C 1
ATOM 809 O O . THR A 1 97 ? -33.878 -4.278 30.047 1.00 30.59 97 THR A O 1
ATOM 812 N N . LYS A 1 98 ? -35.772 -3.245 29.344 1.00 34.38 98 LYS A N 1
ATOM 813 C CA . LYS A 1 98 ? -35.584 -1.799 29.597 1.00 34.38 98 LYS A CA 1
ATOM 814 C C . LYS A 1 98 ? -34.150 -1.246 29.704 1.00 34.38 98 LYS A C 1
ATOM 816 O O . LYS A 1 98 ? -33.557 -1.233 30.779 1.00 34.38 98 LYS A O 1
ATOM 821 N N . LEU A 1 99 ? -33.705 -0.581 28.637 1.00 29.25 99 LEU A N 1
ATOM 822 C CA . LEU A 1 99 ? -32.668 0.455 28.686 1.00 29.25 99 LEU A CA 1
ATOM 823 C C . LEU A 1 99 ? -33.319 1.845 28.629 1.00 29.25 99 LEU A C 1
ATOM 825 O O . LEU A 1 99 ? -34.021 2.186 27.679 1.00 29.25 99 LEU A O 1
ATOM 829 N N . SER A 1 100 ? -33.087 2.641 29.673 1.00 27.03 100 SER A N 1
ATOM 830 C CA . SER A 1 100 ? -33.244 4.099 29.659 1.00 27.03 100 SER A CA 1
ATOM 831 C C . SER A 1 100 ? -32.280 4.729 28.643 1.00 27.03 100 SER A C 1
ATOM 833 O O . SER A 1 100 ? -31.206 4.163 28.434 1.00 27.03 100 SER A O 1
ATOM 835 N N . PRO A 1 101 ? -32.584 5.904 28.061 1.00 32.19 101 PRO A N 1
ATOM 836 C CA . PRO A 1 101 ? -31.739 6.528 27.048 1.00 32.19 101 PRO A CA 1
ATOM 837 C C . PRO A 1 101 ? -30.466 7.100 27.685 1.00 32.19 101 PRO A C 1
ATOM 839 O O . PRO A 1 101 ? -30.396 8.273 28.045 1.00 32.19 101 PRO A O 1
ATOM 842 N N . SER A 1 102 ? -29.443 6.263 27.846 1.00 32.59 102 SER A N 1
ATOM 843 C CA . SER A 1 102 ? -28.075 6.730 28.013 1.00 32.59 102 SER A CA 1
ATOM 844 C C . SER A 1 102 ? -27.576 7.204 26.650 1.00 32.59 102 SER A C 1
ATOM 846 O O . SER A 1 102 ? -27.664 6.505 25.643 1.00 32.59 102 SER A O 1
ATOM 848 N N . ILE A 1 103 ? -27.094 8.441 26.613 1.00 36.16 103 ILE A N 1
ATOM 849 C CA . ILE A 1 103 ? -26.458 9.063 25.454 1.00 36.16 103 ILE A CA 1
ATOM 850 C C . ILE A 1 103 ? -25.321 8.142 24.990 1.00 36.16 103 ILE A C 1
ATOM 852 O O . ILE A 1 103 ? -24.287 8.044 25.653 1.00 36.16 103 ILE A O 1
ATOM 856 N N . ILE A 1 104 ? -25.517 7.441 23.871 1.00 35.81 104 ILE A N 1
ATOM 857 C CA . ILE A 1 104 ? -24.478 6.632 23.232 1.00 35.81 104 ILE A CA 1
ATOM 858 C C . ILE A 1 104 ? -23.416 7.615 22.734 1.00 35.81 104 ILE A C 1
ATOM 860 O O . ILE A 1 104 ? -23.620 8.316 21.743 1.00 35.81 104 ILE A O 1
ATOM 864 N N . LYS A 1 105 ? -22.281 7.703 23.435 1.00 39.91 105 LYS A N 1
ATOM 865 C CA . LYS A 1 105 ? -21.080 8.334 22.880 1.00 39.91 105 LYS A CA 1
ATOM 866 C C . LYS A 1 105 ? -20.692 7.526 21.643 1.00 39.91 105 LYS A C 1
ATOM 868 O O . LYS A 1 105 ? -20.299 6.369 21.760 1.00 39.91 105 LYS A O 1
ATOM 873 N N . LYS A 1 106 ? -20.852 8.119 20.462 1.00 48.84 106 LYS A N 1
ATOM 874 C CA . LYS A 1 106 ? -20.353 7.571 19.201 1.00 48.84 106 LYS A CA 1
ATOM 875 C C . LYS A 1 106 ? -18.820 7.532 19.323 1.00 48.84 106 LYS A C 1
ATOM 877 O O . LYS A 1 106 ? -18.189 8.585 19.341 1.00 48.84 106 LYS A O 1
ATOM 882 N N . ASN A 1 107 ? -18.228 6.355 19.530 1.00 58.25 107 ASN A N 1
ATOM 883 C CA . ASN A 1 107 ? -16.773 6.213 19.456 1.00 58.25 107 ASN A CA 1
ATOM 884 C C . ASN A 1 107 ? -16.384 6.299 17.976 1.00 58.25 107 ASN A C 1
ATOM 886 O O . ASN A 1 107 ? -16.777 5.440 17.183 1.00 58.25 107 ASN A O 1
ATOM 890 N N . ASN A 1 108 ? -15.645 7.342 17.604 1.00 83.62 108 ASN A N 1
ATOM 891 C CA . ASN A 1 108 ? -15.193 7.543 16.233 1.00 83.62 108 ASN A CA 1
ATOM 892 C C . ASN A 1 108 ? -13.910 6.732 16.027 1.00 83.62 108 ASN A C 1
ATOM 894 O O . ASN A 1 108 ? -12.845 7.105 16.506 1.00 83.62 108 ASN A O 1
ATOM 898 N N . TYR A 1 109 ? -14.026 5.585 15.359 1.00 91.56 109 TYR A N 1
ATOM 899 C CA . TYR A 1 109 ? -12.877 4.761 14.993 1.00 91.56 109 TYR A CA 1
ATOM 900 C C . TYR A 1 109 ? -12.487 4.999 13.537 1.00 91.56 109 TYR A C 1
ATOM 902 O O . TYR A 1 109 ? -13.351 4.916 12.661 1.00 91.56 109 TYR A O 1
ATOM 910 N N . ILE A 1 110 ? -11.192 5.176 13.286 1.00 95.50 110 ILE A N 1
ATOM 911 C CA . ILE A 1 110 ? -10.581 5.092 11.958 1.00 95.50 110 ILE A CA 1
ATOM 912 C C . ILE A 1 110 ? -10.158 3.645 11.714 1.00 95.50 110 ILE A C 1
ATOM 914 O O . ILE A 1 110 ? -9.540 3.018 12.572 1.00 95.50 110 ILE A O 1
ATOM 918 N N . LYS A 1 111 ? -10.539 3.098 10.564 1.00 96.69 111 LYS A N 1
ATOM 919 C CA . LYS A 1 111 ? -10.476 1.677 10.228 1.00 96.69 111 LYS A CA 1
ATOM 920 C C . LYS A 1 111 ? -9.893 1.541 8.834 1.00 96.69 111 LYS A C 1
ATOM 922 O O . LYS A 1 111 ? -10.499 2.031 7.880 1.00 96.69 111 LYS A O 1
ATOM 927 N N . TRP A 1 112 ? -8.778 0.837 8.699 1.00 98.25 112 TRP A N 1
ATOM 928 C CA . TRP A 1 112 ? -8.238 0.516 7.383 1.00 98.25 112 TRP A CA 1
ATOM 929 C C . TRP A 1 112 ? -7.848 -0.944 7.258 1.00 98.25 112 TRP A C 1
ATOM 931 O O . TRP A 1 112 ? -7.519 -1.616 8.237 1.00 98.25 112 TRP A O 1
ATOM 941 N N . LEU A 1 113 ? -7.911 -1.417 6.020 1.00 98.62 113 LEU A N 1
ATOM 942 C CA . LEU A 1 113 ? -7.423 -2.722 5.608 1.00 98.62 113 LEU A CA 1
ATOM 943 C C . LEU A 1 113 ? -6.078 -2.526 4.905 1.00 98.62 113 LEU A C 1
ATOM 945 O O . LEU A 1 113 ? -5.957 -1.670 4.026 1.00 98.62 113 LEU A O 1
ATOM 949 N N . HIS A 1 114 ? -5.076 -3.311 5.286 1.00 98.38 114 HIS A N 1
ATOM 950 C CA . HIS A 1 114 ? -3.755 -3.307 4.664 1.00 98.38 114 HIS A CA 1
ATOM 951 C C . HIS A 1 114 ? -3.481 -4.672 4.035 1.00 98.38 114 HIS A C 1
ATOM 953 O O . HIS A 1 114 ? -3.434 -5.699 4.717 1.00 98.38 114 HIS A O 1
ATOM 959 N N . LEU A 1 115 ? -3.339 -4.653 2.712 1.00 98.25 115 LEU A N 1
ATOM 960 C CA . LEU A 1 115 ? -3.071 -5.808 1.859 1.00 98.25 115 LEU A CA 1
ATOM 961 C C . LEU A 1 115 ? -1.758 -5.585 1.101 1.00 98.25 115 LEU A C 1
ATOM 963 O O . LEU A 1 115 ? -1.263 -4.460 1.011 1.00 98.25 115 LEU A O 1
ATOM 967 N N . SER A 1 116 ? -1.203 -6.644 0.526 1.00 97.25 116 SER A N 1
ATOM 968 C CA . SER A 1 116 ? 0.004 -6.555 -0.301 1.00 97.25 116 SER A CA 1
ATOM 969 C C . SER A 1 116 ? 0.201 -7.830 -1.115 1.00 97.25 116 SER A C 1
ATOM 971 O O . SER A 1 116 ? -0.394 -8.855 -0.791 1.00 97.25 116 SER A O 1
ATOM 973 N N . ASP A 1 117 ? 1.046 -7.779 -2.143 1.00 95.19 117 ASP A N 1
ATOM 974 C CA . ASP A 1 117 ? 1.615 -8.949 -2.817 1.00 95.19 117 ASP A CA 1
ATOM 975 C C . ASP A 1 117 ? 0.546 -9.958 -3.274 1.00 95.19 117 ASP A C 1
ATOM 977 O O . ASP A 1 117 ? 0.451 -11.083 -2.767 1.00 95.19 117 ASP A O 1
ATOM 981 N N . PHE A 1 118 ? -0.286 -9.534 -4.229 1.00 94.94 118 PHE A N 1
ATOM 982 C CA . PHE A 1 118 ? -1.288 -10.382 -4.877 1.00 94.94 118 PHE A CA 1
ATOM 983 C C . PHE A 1 118 ? -0.720 -11.213 -6.023 1.00 94.94 118 PHE A C 1
ATOM 985 O O . PHE A 1 118 ? -1.280 -12.260 -6.330 1.00 94.94 118 PHE A O 1
ATOM 992 N N . HIS A 1 119 ? 0.356 -10.776 -6.685 1.00 93.75 119 HIS A N 1
ATOM 993 C CA . HIS A 1 119 ? 1.053 -11.590 -7.689 1.00 93.75 119 HIS A CA 1
ATOM 994 C C . HIS A 1 119 ? 0.129 -12.128 -8.802 1.00 93.75 119 HIS A C 1
ATOM 996 O O . HIS A 1 119 ? 0.255 -13.283 -9.232 1.00 93.75 119 HIS A O 1
ATOM 1002 N N . ILE A 1 120 ? -0.828 -11.311 -9.260 1.00 93.38 120 ILE A N 1
ATOM 1003 C CA . ILE A 1 120 ? -1.850 -11.731 -10.226 1.00 93.38 120 ILE A CA 1
ATOM 1004 C C . ILE A 1 120 ? -1.241 -11.928 -11.609 1.00 93.38 120 ILE A C 1
ATOM 1006 O O . ILE A 1 120 ? -0.502 -11.092 -12.130 1.00 93.38 120 ILE A O 1
ATOM 1010 N N . LYS A 1 121 ? -1.569 -13.071 -12.209 1.00 91.38 121 LYS A N 1
ATOM 1011 C CA . LYS A 1 121 ? -1.175 -13.433 -13.568 1.00 91.38 121 LYS A CA 1
ATOM 1012 C C . LYS A 1 121 ? -2.335 -13.208 -14.539 1.00 91.38 121 LYS A C 1
ATOM 1014 O O . LYS A 1 121 ? -3.487 -13.218 -14.118 1.00 91.38 121 LYS A O 1
ATOM 1019 N N . PRO A 1 122 ? -2.058 -13.108 -15.846 1.00 87.12 122 PRO A N 1
ATOM 1020 C CA . PRO A 1 122 ? -3.103 -13.105 -16.857 1.00 87.12 122 PRO A CA 1
ATOM 1021 C C . PRO A 1 122 ? -3.948 -14.376 -16.822 1.00 87.12 122 PRO A C 1
ATOM 1023 O O . PRO A 1 122 ? -3.410 -15.488 -16.832 1.00 87.12 122 PRO A O 1
ATOM 1026 N N . ASN A 1 123 ? -5.264 -14.205 -16.887 1.00 85.19 123 ASN A N 1
ATOM 1027 C CA . ASN A 1 123 ? -6.274 -15.252 -16.772 1.00 85.19 123 ASN A CA 1
ATOM 1028 C C . ASN A 1 123 ? -6.187 -16.021 -15.443 1.00 85.19 123 ASN A C 1
ATOM 1030 O O . ASN A 1 123 ? -6.526 -17.209 -15.371 1.00 85.19 123 ASN A O 1
ATOM 1034 N N . GLU A 1 124 ? -5.703 -15.370 -14.384 1.00 83.31 124 GLU A N 1
ATOM 1035 C CA . GLU A 1 124 ? -5.640 -15.970 -13.058 1.00 83.31 124 GLU A CA 1
ATOM 1036 C C . GLU A 1 124 ? -7.065 -16.149 -12.530 1.00 83.31 124 GLU A C 1
ATOM 1038 O O . GLU A 1 124 ? -7.777 -15.193 -12.232 1.00 83.31 124 GLU A O 1
ATOM 1043 N N . ALA A 1 125 ? -7.498 -17.401 -12.371 1.00 85.12 125 ALA A N 1
ATOM 1044 C CA . ALA A 1 125 ? -8.827 -17.726 -11.858 1.00 85.12 125 ALA A CA 1
ATOM 1045 C C . ALA A 1 125 ? -8.934 -17.501 -10.331 1.00 85.12 125 ALA A C 1
ATOM 1047 O O . ALA A 1 125 ? -9.367 -18.395 -9.592 1.00 85.12 125 ALA A O 1
ATOM 1048 N N . TYR A 1 126 ? -8.527 -16.326 -9.838 1.00 86.19 126 TYR A N 1
ATOM 1049 C CA . TYR A 1 126 ? -8.426 -15.994 -8.415 1.00 86.19 126 TYR A CA 1
ATOM 1050 C C . TYR A 1 126 ? -9.778 -16.135 -7.699 1.00 86.19 126 TYR A C 1
ATOM 1052 O O . TYR A 1 126 ? -9.813 -16.682 -6.598 1.00 86.19 126 TYR A O 1
ATOM 1060 N N . LYS A 1 127 ? -10.906 -15.788 -8.343 1.00 82.25 127 LYS A N 1
ATOM 1061 C CA . LYS A 1 127 ? -12.261 -15.960 -7.768 1.00 82.25 127 LYS A CA 1
ATOM 1062 C C . LYS A 1 127 ? -12.580 -17.418 -7.417 1.00 82.25 127 LYS A C 1
ATOM 1064 O O . LYS A 1 127 ? -13.316 -17.710 -6.475 1.00 82.25 127 LYS A O 1
ATOM 1069 N N . THR A 1 128 ? -12.020 -18.363 -8.175 1.00 82.62 128 THR A N 1
ATOM 1070 C CA . THR A 1 128 ? -12.199 -19.801 -7.917 1.00 82.62 128 THR A CA 1
ATOM 1071 C C . THR A 1 128 ? -11.191 -20.358 -6.915 1.00 82.62 128 THR A C 1
ATOM 1073 O O . THR A 1 128 ? -11.368 -21.485 -6.436 1.00 82.62 128 THR A O 1
ATOM 1076 N N . SER A 1 129 ? -10.170 -19.577 -6.557 1.00 88.44 129 SER A N 1
ATOM 1077 C CA . SER A 1 129 ? -9.192 -19.973 -5.556 1.00 88.44 129 SER A CA 1
ATOM 1078 C C . SER A 1 129 ? -9.841 -20.075 -4.176 1.00 88.44 129 SER A C 1
ATOM 1080 O O . SER A 1 129 ? -10.730 -19.304 -3.804 1.00 88.44 129 SER A O 1
ATOM 1082 N N . GLN A 1 130 ? -9.387 -21.051 -3.396 1.00 88.25 130 GLN A N 1
ATOM 1083 C CA . GLN A 1 130 ? -9.851 -21.211 -2.021 1.00 88.25 130 GLN A CA 1
ATOM 1084 C C . GLN A 1 130 ? -9.354 -20.066 -1.131 1.00 88.25 130 GLN A C 1
ATOM 1086 O O . GLN A 1 130 ? -10.098 -19.622 -0.264 1.00 88.25 130 GLN A O 1
ATOM 1091 N N . ILE A 1 131 ? -8.150 -19.546 -1.404 1.00 90.62 131 ILE A N 1
ATOM 1092 C CA . ILE A 1 131 ? -7.531 -18.431 -0.674 1.00 90.62 131 ILE A CA 1
ATOM 1093 C C . ILE A 1 131 ? -8.425 -17.188 -0.737 1.00 90.62 131 ILE A C 1
ATOM 1095 O O . ILE A 1 131 ? -8.795 -16.654 0.306 1.00 90.62 131 ILE A O 1
ATOM 1099 N N . PHE A 1 132 ? -8.840 -16.771 -1.940 1.00 92.06 132 PHE A N 1
ATOM 1100 C CA . PHE A 1 132 ? -9.644 -15.559 -2.119 1.00 92.06 132 PHE A CA 1
ATOM 1101 C C . PHE A 1 132 ? -11.059 -15.695 -1.539 1.00 92.06 132 PHE A C 1
ATOM 1103 O O . PHE A 1 132 ? -11.532 -14.804 -0.839 1.00 92.06 132 PHE A O 1
ATOM 1110 N N . ARG A 1 133 ? -11.730 -16.839 -1.743 1.00 92.81 133 ARG A N 1
ATOM 1111 C CA . ARG A 1 133 ? -13.044 -17.077 -1.115 1.00 92.81 133 ARG A CA 1
ATOM 1112 C C . ARG A 1 133 ? -12.960 -17.082 0.410 1.00 92.81 133 ARG A C 1
ATOM 1114 O O . ARG A 1 133 ? -13.843 -16.549 1.080 1.00 92.81 133 ARG A O 1
ATOM 1121 N N . ALA A 1 134 ? -11.909 -17.690 0.959 1.00 94.38 134 ALA A N 1
ATOM 1122 C CA . ALA A 1 134 ? -11.668 -17.675 2.392 1.00 94.38 134 ALA A CA 1
ATOM 1123 C C . ALA A 1 134 ? -11.353 -16.257 2.889 1.00 94.38 134 ALA A C 1
ATOM 1125 O O . ALA A 1 134 ? -11.814 -15.905 3.968 1.00 94.38 134 ALA A O 1
ATOM 1126 N N . LEU A 1 135 ? -10.632 -15.446 2.105 1.00 95.81 135 LEU A N 1
ATOM 1127 C CA . LEU A 1 135 ? -10.293 -14.057 2.437 1.00 95.81 135 LEU A CA 1
ATOM 1128 C C . LEU A 1 135 ? -11.558 -13.210 2.549 1.00 95.81 135 LEU A C 1
ATOM 1130 O O . LEU A 1 135 ? -11.782 -12.572 3.573 1.00 95.81 135 LEU A O 1
ATOM 1134 N N . GLN A 1 136 ? -12.427 -13.278 1.538 1.00 96.12 136 GLN A N 1
ATOM 1135 C CA . GLN A 1 136 ? -13.716 -12.590 1.549 1.00 96.12 136 GLN A CA 1
ATOM 1136 C C . GLN A 1 136 ? -14.551 -12.984 2.777 1.00 96.12 136 GLN A C 1
ATOM 1138 O O . GLN A 1 136 ? -15.116 -12.122 3.449 1.00 96.12 136 GLN A O 1
ATOM 1143 N N . LYS A 1 137 ? -14.633 -14.285 3.085 1.00 96.38 137 LYS A N 1
ATOM 1144 C CA . LYS A 1 137 ? -15.373 -14.779 4.254 1.00 96.38 137 LYS A CA 1
ATOM 1145 C C . LYS A 1 137 ? -14.772 -14.271 5.566 1.00 96.38 137 LYS A C 1
ATOM 1147 O O . LYS A 1 137 ? -15.522 -13.899 6.463 1.00 96.38 137 LYS A O 1
ATOM 1152 N N . ASP A 1 138 ? -13.448 -14.277 5.681 1.00 96.88 138 ASP A N 1
ATOM 1153 C CA . ASP A 1 138 ? -12.751 -13.862 6.897 1.00 96.88 138 ASP A CA 1
ATOM 1154 C C . ASP A 1 138 ? -12.882 -12.360 7.148 1.00 96.88 138 ASP A C 1
ATOM 1156 O O . ASP A 1 138 ? -13.229 -11.963 8.256 1.00 96.88 138 ASP A O 1
ATOM 1160 N N . ILE A 1 139 ? -12.710 -11.532 6.112 1.00 97.31 139 ILE A N 1
ATOM 1161 C CA . ILE A 1 139 ? -12.872 -10.079 6.228 1.00 97.31 139 ILE A CA 1
ATOM 1162 C C . ILE A 1 139 ? -14.311 -9.731 6.614 1.00 97.31 139 ILE A C 1
ATOM 1164 O O . ILE A 1 139 ? -14.503 -8.967 7.556 1.00 97.31 139 ILE A O 1
ATOM 1168 N N . LYS A 1 140 ? -15.324 -10.333 5.971 1.00 96.94 140 LYS A N 1
ATOM 1169 C CA . LYS A 1 140 ? -16.732 -10.126 6.360 1.00 96.94 140 LYS A CA 1
ATOM 1170 C C . LYS A 1 140 ? -16.988 -10.529 7.811 1.00 96.94 140 LYS A C 1
ATOM 1172 O O . LYS A 1 140 ? -17.639 -9.794 8.545 1.00 96.94 140 LYS A O 1
ATOM 1177 N N . LYS A 1 141 ? -16.421 -11.657 8.247 1.00 95.81 141 LYS A N 1
ATOM 1178 C CA . LYS A 1 141 ? -16.537 -12.105 9.635 1.00 95.81 141 LYS A CA 1
ATOM 1179 C C . LYS A 1 141 ? -15.878 -11.134 10.618 1.00 95.81 141 LYS A C 1
ATOM 1181 O O . LYS A 1 141 ? -16.489 -10.814 11.628 1.00 95.81 141 LYS A O 1
ATOM 1186 N N . LEU A 1 142 ? -14.668 -10.643 10.343 1.00 93.75 142 LEU A N 1
ATOM 1187 C CA . LEU A 1 142 ? -14.014 -9.639 11.194 1.00 93.75 142 LEU A CA 1
ATOM 1188 C C . LEU A 1 142 ? -14.787 -8.322 11.208 1.00 93.75 142 LEU A C 1
ATOM 1190 O O . LEU A 1 142 ? -14.858 -7.658 12.241 1.00 93.75 142 LEU A O 1
ATOM 1194 N N . MET A 1 143 ? -15.376 -7.952 10.071 1.00 94.94 143 MET A N 1
ATOM 1195 C CA . MET A 1 143 ? -16.236 -6.785 9.979 1.00 94.94 143 MET A CA 1
ATOM 1196 C C . MET A 1 143 ? -17.448 -6.910 10.909 1.00 94.94 143 MET A C 1
ATOM 1198 O O . MET A 1 143 ? -17.722 -5.993 11.680 1.00 94.94 143 MET A O 1
ATOM 1202 N N . GLU A 1 144 ? -18.114 -8.063 10.908 1.00 94.94 144 GLU A N 1
ATOM 1203 C CA . GLU A 1 144 ? -19.215 -8.377 11.826 1.00 94.94 144 GLU A CA 1
ATOM 1204 C C . GLU A 1 144 ? -18.750 -8.425 13.293 1.00 94.94 144 GLU A C 1
ATOM 1206 O O . GLU A 1 144 ? -19.297 -7.710 14.133 1.00 94.94 144 GLU A O 1
ATOM 1211 N N . ASP A 1 145 ? -17.708 -9.209 13.595 1.00 92.44 145 ASP A N 1
ATOM 1212 C CA . ASP A 1 145 ? -17.198 -9.447 14.955 1.00 92.44 145 ASP A CA 1
ATOM 1213 C C . ASP A 1 145 ? -16.698 -8.149 15.634 1.00 92.44 145 ASP A C 1
ATOM 1215 O O . ASP A 1 145 ? -16.723 -8.036 16.862 1.00 92.44 145 ASP A O 1
ATOM 1219 N N . HIS A 1 146 ? -16.261 -7.150 14.854 1.00 89.94 146 HIS A N 1
ATOM 1220 C CA . HIS A 1 146 ? -15.703 -5.886 15.358 1.00 89.94 146 HIS A CA 1
ATOM 1221 C C . HIS A 1 146 ? -16.528 -4.638 15.012 1.00 89.94 146 HIS A C 1
ATOM 1223 O O . HIS A 1 146 ? -16.028 -3.509 15.156 1.00 89.94 146 HIS A O 1
ATOM 1229 N N . SER A 1 147 ? -17.786 -4.822 14.601 1.00 90.88 147 SER A N 1
ATOM 1230 C CA . SER A 1 147 ? -18.734 -3.748 14.269 1.00 90.88 147 SER A CA 1
ATOM 1231 C C . SER A 1 147 ? -18.178 -2.748 13.243 1.00 90.88 147 SER A C 1
ATOM 1233 O O . SER A 1 147 ? -18.285 -1.531 13.414 1.00 90.88 147 SER A O 1
ATOM 1235 N N . ILE A 1 148 ? -17.533 -3.255 12.193 1.00 93.06 148 ILE A N 1
ATOM 1236 C CA . ILE A 1 148 ? -17.010 -2.489 11.058 1.00 93.06 148 ILE A CA 1
ATOM 1237 C C . ILE A 1 148 ? -18.008 -2.631 9.906 1.00 93.06 148 ILE A C 1
ATOM 1239 O O . ILE A 1 148 ? -18.062 -3.659 9.244 1.00 93.06 148 ILE A O 1
ATOM 1243 N N . SER A 1 149 ? -18.802 -1.594 9.640 1.00 91.88 149 SER A N 1
ATOM 1244 C CA . SER A 1 149 ? -19.716 -1.580 8.485 1.00 91.88 149 SER A CA 1
ATOM 1245 C C . SER A 1 149 ? -18.990 -1.382 7.149 1.00 91.88 149 SER A C 1
ATOM 1247 O O . SER A 1 149 ? -19.457 -1.841 6.108 1.00 91.88 149 SER A O 1
ATOM 1249 N N . SER A 1 150 ? -17.863 -0.673 7.192 1.00 95.56 150 SER A N 1
ATOM 1250 C CA . SER A 1 150 ? -16.989 -0.347 6.067 1.00 95.56 150 SER A CA 1
ATOM 1251 C C . SER A 1 150 ? -15.607 0.059 6.583 1.00 95.56 150 SER A C 1
ATOM 1253 O O . SER A 1 150 ? -15.464 0.476 7.740 1.00 95.56 150 SER A O 1
ATOM 1255 N N . PHE A 1 151 ? -14.592 -0.026 5.725 1.00 97.88 151 PHE A N 1
ATOM 1256 C CA . PHE A 1 151 ? -13.294 0.603 5.987 1.00 97.88 151 PHE A CA 1
ATOM 1257 C C . PHE A 1 151 ? -13.285 2.040 5.473 1.00 97.88 151 PHE A C 1
ATOM 1259 O O . PHE A 1 151 ? -13.845 2.327 4.414 1.00 97.88 151 PHE A O 1
ATOM 1266 N N . ASP A 1 152 ? -12.613 2.929 6.204 1.00 97.94 152 ASP A N 1
ATOM 1267 C CA . ASP A 1 152 ? -12.459 4.332 5.810 1.00 97.94 152 ASP A CA 1
ATOM 1268 C C . ASP A 1 152 ? -11.475 4.483 4.646 1.00 97.94 152 ASP A C 1
ATOM 1270 O O . ASP A 1 152 ? -11.554 5.454 3.886 1.00 97.94 152 ASP A O 1
ATOM 1274 N N . PHE A 1 153 ? -10.545 3.530 4.526 1.00 98.69 153 PHE A N 1
ATOM 1275 C CA . PHE A 1 153 ? -9.655 3.353 3.387 1.00 98.69 153 PHE A CA 1
ATOM 1276 C C . PHE A 1 153 ? -9.002 1.966 3.359 1.00 98.69 153 PHE A C 1
ATOM 1278 O O . PHE A 1 153 ? -9.005 1.231 4.347 1.00 98.69 153 PHE A O 1
ATOM 1285 N N . ILE A 1 154 ? -8.439 1.614 2.206 1.00 98.88 154 ILE A N 1
ATOM 1286 C CA . ILE A 1 154 ? -7.639 0.404 1.988 1.00 98.88 154 ILE A CA 1
ATOM 1287 C C . ILE A 1 154 ? -6.277 0.837 1.456 1.00 98.88 154 ILE A C 1
ATOM 1289 O O . ILE A 1 154 ? -6.214 1.681 0.563 1.00 98.88 154 ILE A O 1
ATOM 1293 N N . ILE A 1 155 ? -5.200 0.254 1.976 1.00 98.88 155 ILE A N 1
ATOM 1294 C CA . ILE A 1 155 ? -3.839 0.452 1.467 1.00 98.88 155 ILE A CA 1
ATOM 1295 C C . ILE A 1 155 ? -3.324 -0.871 0.904 1.00 98.88 155 ILE A C 1
ATOM 1297 O O . ILE A 1 155 ? -3.416 -1.906 1.566 1.00 98.88 155 ILE A O 1
ATOM 1301 N N . ILE A 1 156 ? -2.768 -0.825 -0.307 1.00 98.75 156 ILE A N 1
ATOM 1302 C CA . ILE A 1 156 ? -2.094 -1.952 -0.946 1.00 98.75 156 ILE A CA 1
ATOM 1303 C C . ILE A 1 156 ? -0.632 -1.598 -1.200 1.00 98.75 156 ILE A C 1
ATOM 1305 O O . ILE A 1 156 ? -0.329 -0.703 -1.991 1.00 98.75 156 ILE A O 1
ATOM 1309 N N . THR A 1 157 ? 0.278 -2.314 -0.542 1.00 98.44 157 THR A N 1
ATOM 1310 C CA . THR A 1 157 ? 1.723 -2.041 -0.585 1.00 98.44 157 THR A CA 1
ATOM 1311 C C . THR A 1 157 ? 2.459 -2.813 -1.677 1.00 98.44 157 THR A C 1
ATOM 1313 O O . THR A 1 157 ? 3.509 -3.386 -1.417 1.00 98.44 157 THR A O 1
ATOM 1316 N N . GLY A 1 158 ? 1.950 -2.788 -2.910 1.00 97.25 158 GLY A N 1
ATOM 1317 C CA . GLY A 1 158 ? 2.653 -3.301 -4.093 1.00 97.25 158 GLY A CA 1
ATOM 1318 C C . GLY A 1 158 ? 2.435 -4.772 -4.429 1.00 97.25 158 GLY A C 1
ATOM 1319 O O . GLY A 1 158 ? 1.663 -5.475 -3.776 1.00 97.25 158 GLY A O 1
ATOM 1320 N N . ASP A 1 159 ? 3.105 -5.189 -5.503 1.00 96.56 159 ASP A N 1
ATOM 1321 C CA . ASP A 1 159 ? 3.053 -6.515 -6.122 1.00 96.56 159 ASP A CA 1
ATOM 1322 C C . ASP A 1 159 ? 1.625 -6.934 -6.480 1.00 96.56 159 ASP A C 1
ATOM 1324 O O . ASP A 1 159 ? 1.131 -8.007 -6.123 1.00 96.56 159 ASP A O 1
ATOM 1328 N N . LEU A 1 160 ? 0.931 -6.049 -7.202 1.00 97.06 160 LEU A N 1
ATOM 1329 C CA . LEU A 1 160 ? -0.409 -6.334 -7.717 1.00 97.06 160 LEU A CA 1
ATOM 1330 C C . LEU A 1 160 ? -0.347 -7.400 -8.812 1.00 97.06 160 LEU A C 1
ATOM 1332 O O . LEU A 1 160 ? -1.052 -8.411 -8.759 1.00 97.06 160 LEU A O 1
ATOM 1336 N N . ALA A 1 161 ? 0.494 -7.144 -9.813 1.00 95.56 161 ALA A N 1
ATOM 1337 C CA . ALA A 1 161 ? 0.719 -8.000 -10.964 1.00 95.56 161 ALA A CA 1
ATOM 1338 C C . ALA A 1 161 ? 1.953 -8.884 -10.755 1.00 95.56 161 ALA A C 1
ATOM 1340 O O . ALA A 1 161 ? 2.834 -8.566 -9.967 1.00 95.56 161 ALA A O 1
ATOM 1341 N N . TYR A 1 162 ? 2.033 -9.995 -11.488 1.00 93.25 162 TYR A N 1
ATOM 1342 C CA . TYR A 1 162 ? 3.176 -10.906 -11.422 1.00 93.25 162 TYR A CA 1
ATOM 1343 C C . TYR A 1 162 ? 4.327 -10.507 -12.363 1.00 93.25 162 TYR A C 1
ATOM 1345 O O . TYR A 1 162 ? 5.487 -10.791 -12.048 1.00 93.25 162 TYR A O 1
ATOM 1353 N N . PHE A 1 163 ? 4.030 -9.926 -13.536 1.00 94.12 163 PHE A N 1
ATOM 1354 C CA . PHE A 1 163 ? 5.025 -9.592 -14.567 1.00 94.12 163 PHE A CA 1
ATOM 1355 C C . PHE A 1 163 ? 5.116 -8.093 -14.893 1.00 94.12 163 PHE A C 1
ATOM 1357 O O . PHE A 1 163 ? 5.930 -7.727 -15.745 1.00 94.12 163 PHE A O 1
ATOM 1364 N N . GLY A 1 164 ? 4.283 -7.244 -14.286 1.00 95.12 164 GLY A N 1
ATOM 1365 C CA . GLY A 1 164 ? 4.278 -5.798 -14.522 1.00 95.12 164 GLY A CA 1
ATOM 1366 C C . GLY A 1 164 ? 3.829 -5.411 -15.932 1.00 95.12 164 GLY A C 1
ATOM 1367 O O . GLY A 1 164 ? 4.203 -4.354 -16.440 1.00 95.12 164 GLY A O 1
ATOM 1368 N N . LYS A 1 165 ? 3.054 -6.274 -16.605 1.00 94.81 165 LYS A N 1
ATOM 1369 C CA . LYS A 1 165 ? 2.604 -6.068 -17.991 1.00 94.81 165 LYS A CA 1
ATOM 1370 C C . LYS A 1 165 ? 1.145 -5.645 -18.040 1.00 94.81 165 LYS A C 1
ATOM 1372 O O . LYS A 1 165 ? 0.340 -6.125 -17.255 1.00 94.81 165 LYS A O 1
ATOM 1377 N N . ASN A 1 166 ? 0.772 -4.844 -19.044 1.00 93.00 166 ASN A N 1
ATOM 1378 C CA . ASN A 1 166 ? -0.614 -4.386 -19.257 1.00 93.00 166 ASN A CA 1
ATOM 1379 C C . ASN A 1 166 ? -1.654 -5.520 -19.183 1.00 93.00 166 ASN A C 1
ATOM 1381 O O . ASN A 1 166 ? -2.739 -5.330 -18.644 1.00 93.00 166 ASN A O 1
ATOM 1385 N N . VAL A 1 167 ? -1.316 -6.701 -19.710 1.00 89.94 167 VAL A N 1
ATOM 1386 C CA . VAL A 1 167 ? -2.203 -7.874 -19.728 1.00 89.94 167 VAL A CA 1
ATOM 1387 C C . VAL A 1 167 ? -2.500 -8.441 -18.331 1.00 89.94 167 VAL A C 1
ATOM 1389 O O . VAL A 1 167 ? -3.549 -9.047 -18.141 1.00 89.94 167 VAL A O 1
ATOM 1392 N N . ASP A 1 168 ? -1.628 -8.218 -17.347 1.00 89.56 168 ASP A N 1
ATOM 1393 C CA . ASP A 1 168 ? -1.823 -8.695 -15.973 1.00 89.56 168 ASP A CA 1
ATOM 1394 C C . ASP A 1 168 ? -2.934 -7.895 -15.266 1.00 89.56 168 ASP A C 1
ATOM 1396 O O . ASP A 1 168 ? -3.683 -8.419 -14.441 1.00 89.56 168 ASP A O 1
ATOM 1400 N N . TYR A 1 169 ? -3.072 -6.611 -15.611 1.00 95.50 169 TYR A N 1
ATOM 1401 C CA . TYR A 1 169 ? -3.866 -5.662 -14.836 1.00 95.50 169 TYR A CA 1
ATOM 1402 C C . TYR A 1 169 ? -5.381 -5.734 -15.068 1.00 95.50 169 TYR A C 1
ATOM 1404 O O . TYR A 1 169 ? -6.141 -5.150 -14.297 1.00 95.50 169 TYR A O 1
ATOM 1412 N N . THR A 1 170 ? -5.854 -6.472 -16.080 1.00 93.00 170 THR A N 1
ATOM 1413 C CA . THR A 1 170 ? -7.297 -6.738 -16.236 1.00 93.00 170 THR A CA 1
ATOM 1414 C C . THR A 1 170 ? -7.833 -7.564 -15.065 1.00 93.00 170 THR A C 1
ATOM 1416 O O . THR A 1 170 ? -8.852 -7.209 -14.473 1.00 93.00 170 THR A O 1
ATOM 1419 N N . ASP A 1 171 ? -7.116 -8.622 -14.679 1.00 92.25 171 ASP A N 1
ATOM 1420 C CA . ASP A 1 171 ? -7.509 -9.456 -13.541 1.00 92.25 171 ASP A CA 1
ATOM 1421 C C . ASP A 1 171 ? -7.247 -8.751 -12.206 1.00 92.25 171 ASP A C 1
ATOM 1423 O O . ASP A 1 171 ? -8.036 -8.907 -11.274 1.00 92.25 171 ASP A O 1
ATOM 1427 N N . VAL A 1 172 ? -6.204 -7.911 -12.128 1.00 96.31 172 VAL A N 1
ATOM 1428 C CA . VAL A 1 172 ? -5.982 -7.023 -10.973 1.00 96.31 172 VAL A CA 1
ATOM 1429 C C . VAL A 1 172 ? -7.186 -6.104 -10.771 1.00 96.31 172 VAL A C 1
ATOM 1431 O O . VAL A 1 172 ? -7.710 -6.049 -9.665 1.00 96.31 172 VAL A O 1
ATOM 1434 N N . ALA A 1 173 ? -7.667 -5.421 -11.816 1.00 97.25 173 ALA A N 1
ATOM 1435 C CA . ALA A 1 173 ? -8.826 -4.531 -11.715 1.00 97.25 173 ALA A CA 1
ATOM 1436 C C . ALA A 1 173 ? -10.060 -5.264 -11.168 1.00 97.25 173 ALA A C 1
ATOM 1438 O O . ALA A 1 173 ? -10.673 -4.802 -10.209 1.00 97.25 173 ALA A O 1
ATOM 1439 N N . SER A 1 174 ? -10.368 -6.445 -11.722 1.00 95.81 174 SER A N 1
ATOM 1440 C CA . SER A 1 174 ? -11.481 -7.276 -11.246 1.00 95.81 174 SER A CA 1
ATOM 1441 C C . SER A 1 174 ? -11.304 -7.689 -9.781 1.00 95.81 174 SER A C 1
ATOM 1443 O O . SER A 1 174 ? -12.275 -7.695 -9.024 1.00 95.81 174 SER A O 1
ATOM 1445 N N . LEU A 1 175 ? -10.082 -8.043 -9.368 1.00 96.56 175 LEU A N 1
ATOM 1446 C CA . LEU A 1 175 ? -9.790 -8.410 -7.984 1.00 96.56 175 LEU A CA 1
ATOM 1447 C C . LEU A 1 175 ? -10.010 -7.225 -7.045 1.00 96.56 175 LEU A C 1
ATOM 1449 O O . LEU A 1 175 ? -10.633 -7.393 -6.001 1.00 96.56 175 LEU A O 1
ATOM 1453 N N . LEU A 1 176 ? -9.535 -6.035 -7.410 1.00 98.12 176 LEU A N 1
ATOM 1454 C CA . LEU A 1 176 ? -9.704 -4.837 -6.593 1.00 98.12 176 LEU A CA 1
ATOM 1455 C C . LEU A 1 176 ? -11.171 -4.410 -6.498 1.00 98.12 176 LEU A C 1
ATOM 1457 O O . LEU A 1 176 ? -11.608 -4.046 -5.410 1.00 98.12 176 LEU A O 1
ATOM 1461 N N . ASP A 1 177 ? -11.936 -4.490 -7.589 1.00 98.19 177 ASP A N 1
ATOM 1462 C CA . ASP A 1 177 ? -13.373 -4.200 -7.575 1.00 98.19 177 ASP A CA 1
ATOM 1463 C C . ASP A 1 177 ? -14.127 -5.179 -6.653 1.00 98.19 177 ASP A C 1
ATOM 1465 O O . ASP A 1 177 ? -14.951 -4.743 -5.850 1.00 98.19 177 ASP A O 1
ATOM 1469 N N . ASP A 1 178 ? -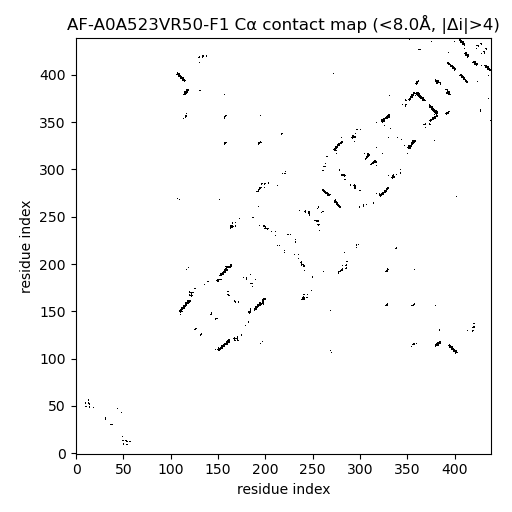13.797 -6.479 -6.688 1.00 97.75 178 ASP A N 1
ATOM 1470 C CA . ASP A 1 178 ? -14.376 -7.463 -5.761 1.00 97.75 178 ASP A CA 1
ATOM 1471 C C . ASP A 1 178 ? -14.039 -7.123 -4.296 1.00 97.75 178 ASP A C 1
ATOM 1473 O O . ASP A 1 178 ? -14.915 -7.218 -3.435 1.00 97.75 178 ASP A O 1
ATOM 1477 N N . ILE A 1 179 ? -12.787 -6.729 -4.005 1.00 98.38 179 ILE A N 1
ATOM 1478 C CA . ILE A 1 179 ? -12.366 -6.309 -2.657 1.00 98.38 179 ILE A CA 1
ATOM 1479 C C . ILE A 1 179 ? -13.197 -5.118 -2.191 1.00 98.38 179 ILE A C 1
ATOM 1481 O O . ILE A 1 179 ? -13.792 -5.187 -1.120 1.00 98.38 179 ILE A O 1
ATOM 1485 N N . LEU A 1 180 ? -13.267 -4.059 -2.999 1.00 98.62 180 LEU A N 1
ATOM 1486 C CA . LEU A 1 180 ? -14.010 -2.841 -2.674 1.00 98.62 180 LEU A CA 1
ATOM 1487 C C . LEU A 1 180 ? -15.495 -3.115 -2.404 1.00 98.62 180 LEU A C 1
ATOM 1489 O O . LEU A 1 180 ? -16.059 -2.546 -1.466 1.00 98.62 180 LEU A O 1
ATOM 1493 N N . ASP A 1 181 ? -16.106 -4.007 -3.189 1.00 98.06 181 ASP A N 1
ATOM 1494 C CA . ASP A 1 181 ? -17.500 -4.421 -3.024 1.00 98.06 181 ASP A CA 1
ATOM 1495 C C . ASP A 1 181 ? -17.726 -5.097 -1.667 1.00 98.06 181 ASP A C 1
ATOM 1497 O O . ASP A 1 181 ? -18.543 -4.641 -0.865 1.00 98.06 181 ASP A O 1
ATOM 1501 N N . TYR A 1 182 ? -16.963 -6.147 -1.341 1.00 96.75 182 TYR A N 1
ATOM 1502 C CA . TYR A 1 182 ? -17.218 -6.880 -0.101 1.00 96.75 182 TYR A CA 1
ATOM 1503 C C . TYR A 1 182 ? -16.759 -6.148 1.166 1.00 96.75 182 TYR A C 1
ATOM 1505 O O . TYR A 1 182 ? -17.178 -6.541 2.258 1.00 96.75 182 TYR A O 1
ATOM 1513 N N . THR A 1 183 ? -15.905 -5.128 1.042 1.00 97.75 183 THR A N 1
ATOM 1514 C CA . THR A 1 183 ? -15.472 -4.269 2.153 1.00 97.75 183 THR A CA 1
ATOM 1515 C C . THR A 1 183 ? -16.325 -3.011 2.321 1.00 97.75 183 THR A C 1
ATOM 1517 O O . THR A 1 183 ? -16.095 -2.251 3.267 1.00 97.75 183 THR A O 1
ATOM 1520 N N . ASN A 1 184 ? -17.292 -2.774 1.424 1.00 96.62 184 ASN A N 1
ATOM 1521 C CA . ASN A 1 184 ? -18.069 -1.535 1.336 1.00 96.62 184 ASN A CA 1
ATOM 1522 C C . ASN A 1 184 ? -17.176 -0.280 1.295 1.00 96.62 184 ASN A C 1
ATOM 1524 O O . ASN A 1 184 ? -17.474 0.726 1.947 1.00 96.62 184 ASN A O 1
ATOM 1528 N N . THR A 1 185 ? -16.050 -0.338 0.579 1.00 98.00 185 THR A N 1
ATOM 1529 C CA . THR A 1 185 ? -15.106 0.783 0.486 1.00 98.00 185 THR A CA 1
ATOM 1530 C C . THR A 1 185 ? -15.174 1.398 -0.905 1.00 98.00 185 THR A C 1
ATOM 1532 O O . THR A 1 185 ? -15.028 0.682 -1.892 1.00 98.00 185 THR A O 1
ATOM 1535 N N . PRO A 1 186 ? -15.367 2.720 -1.029 1.00 97.25 186 PRO A N 1
ATOM 1536 C CA . PRO A 1 186 ? -15.435 3.341 -2.340 1.00 97.25 186 PRO A CA 1
ATOM 1537 C C . PRO A 1 186 ? -14.040 3.432 -2.980 1.00 97.25 186 PRO A C 1
ATOM 1539 O O . PRO A 1 186 ? -13.019 3.533 -2.293 1.00 97.25 186 PRO A O 1
ATOM 1542 N N . LYS A 1 187 ? -13.991 3.399 -4.315 1.00 97.50 187 LYS A N 1
ATOM 1543 C CA . LYS A 1 187 ? -12.746 3.285 -5.094 1.00 97.50 187 LYS A CA 1
ATOM 1544 C C . LYS A 1 187 ? -11.747 4.405 -4.796 1.00 97.50 187 LYS A C 1
ATOM 1546 O O . LYS A 1 187 ? -10.547 4.158 -4.722 1.00 97.50 187 LYS A O 1
ATOM 1551 N N . GLU A 1 188 ? -12.213 5.624 -4.552 1.00 97.31 188 GLU A N 1
ATOM 1552 C CA . GLU A 1 188 ? -11.374 6.774 -4.204 1.00 97.31 188 GLU A CA 1
ATOM 1553 C C . GLU A 1 188 ? -10.653 6.640 -2.851 1.00 97.31 188 GLU A C 1
ATOM 1555 O O . GLU A 1 188 ? -9.692 7.370 -2.602 1.00 97.31 188 GLU A O 1
ATOM 1560 N N . ARG A 1 189 ? -11.077 5.696 -1.998 1.00 98.25 189 ARG A N 1
ATOM 1561 C CA . ARG A 1 189 ? -10.462 5.363 -0.703 1.00 98.25 189 ARG A CA 1
ATOM 1562 C C . ARG A 1 189 ? -9.516 4.158 -0.774 1.00 98.25 189 ARG A C 1
ATOM 1564 O O . ARG A 1 189 ? -9.042 3.693 0.259 1.00 98.25 189 ARG A O 1
ATOM 1571 N N . LEU A 1 190 ? -9.226 3.654 -1.970 1.00 98.75 190 LEU A N 1
ATOM 1572 C CA . LEU A 1 190 ? -8.176 2.667 -2.204 1.00 98.75 190 LEU A CA 1
ATOM 1573 C C . LEU A 1 190 ? -6.859 3.382 -2.483 1.00 98.75 190 LEU A C 1
ATOM 1575 O O . LEU A 1 190 ? -6.845 4.231 -3.359 1.00 98.75 190 LEU A O 1
ATOM 1579 N N . PHE A 1 191 ? -5.757 3.054 -1.820 1.00 98.75 191 PHE A N 1
ATOM 1580 C CA . PHE A 1 191 ? -4.443 3.677 -2.024 1.00 98.75 191 PHE A CA 1
ATOM 1581 C C . PHE A 1 191 ? -3.401 2.609 -2.334 1.00 98.75 191 PHE A C 1
ATOM 1583 O O . PHE A 1 191 ? -3.338 1.593 -1.650 1.00 98.75 191 PHE A O 1
ATOM 1590 N N . ILE A 1 192 ? -2.624 2.809 -3.398 1.00 98.56 192 ILE A N 1
ATOM 1591 C CA . ILE A 1 192 ? -1.791 1.759 -3.991 1.00 98.56 192 ILE A CA 1
ATOM 1592 C C . ILE A 1 192 ? -0.432 2.337 -4.376 1.00 98.56 192 ILE A C 1
ATOM 1594 O O . ILE A 1 192 ? -0.358 3.429 -4.939 1.00 98.56 192 ILE A O 1
ATOM 1598 N N . VAL A 1 193 ? 0.623 1.583 -4.089 1.00 98.62 193 VAL A N 1
ATOM 1599 C CA . VAL A 1 193 ? 2.001 1.811 -4.554 1.00 98.62 193 VAL A CA 1
ATOM 1600 C C . VAL A 1 193 ? 2.460 0.607 -5.380 1.00 98.62 193 VAL A C 1
ATOM 1602 O O . VAL A 1 193 ? 1.917 -0.479 -5.177 1.00 98.62 193 VAL A O 1
ATOM 1605 N N . PRO A 1 194 ? 3.430 0.756 -6.300 1.00 98.12 194 PRO A N 1
ATOM 1606 C CA . PRO A 1 194 ? 3.966 -0.381 -7.042 1.00 98.12 194 PRO A CA 1
ATOM 1607 C C . PRO A 1 194 ? 4.858 -1.250 -6.151 1.00 98.12 194 PRO A C 1
ATOM 1609 O O . PRO A 1 194 ? 5.510 -0.740 -5.237 1.00 98.12 194 PRO A O 1
ATOM 1612 N N . GLY A 1 195 ? 4.939 -2.541 -6.468 1.00 96.69 195 GLY A N 1
ATOM 1613 C CA . GLY A 1 195 ? 5.995 -3.439 -5.994 1.00 96.69 195 GLY A CA 1
ATOM 1614 C C . GLY A 1 195 ? 7.011 -3.789 -7.082 1.00 96.69 195 GLY A C 1
ATOM 1615 O O . GLY A 1 195 ? 6.987 -3.217 -8.177 1.00 96.69 195 GLY A O 1
ATOM 1616 N N . ASN A 1 196 ? 7.967 -4.667 -6.784 1.00 95.25 196 ASN A N 1
ATOM 1617 C CA . ASN A 1 196 ? 9.009 -5.041 -7.743 1.00 95.25 196 ASN A CA 1
ATOM 1618 C C . ASN A 1 196 ? 8.502 -5.993 -8.841 1.00 95.25 196 ASN A C 1
ATOM 1620 O O . ASN A 1 196 ? 9.112 -6.069 -9.909 1.00 95.25 196 ASN A O 1
ATOM 1624 N N . HIS A 1 197 ? 7.380 -6.683 -8.631 1.00 94.31 197 HIS A N 1
ATOM 1625 C CA . HIS A 1 197 ? 6.679 -7.446 -9.667 1.00 94.31 197 HIS A CA 1
AT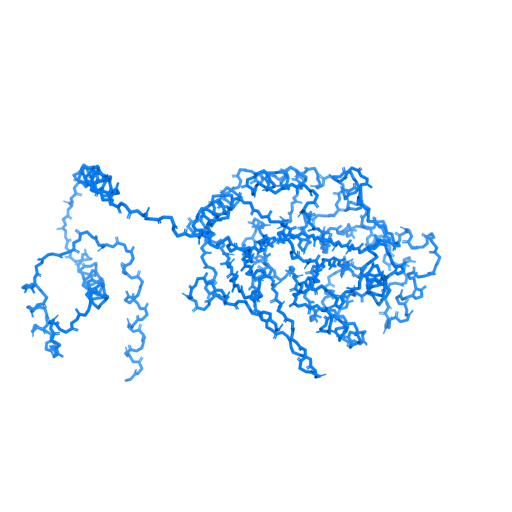OM 1626 C C . HIS A 1 197 ? 5.758 -6.595 -10.550 1.00 94.31 197 HIS A C 1
ATOM 1628 O O . HIS A 1 197 ? 5.382 -7.038 -11.634 1.00 94.31 197 HIS A O 1
ATOM 1634 N N . ASP A 1 198 ? 5.477 -5.348 -10.162 1.00 97.19 198 ASP A N 1
ATOM 1635 C CA . ASP A 1 198 ? 4.815 -4.357 -11.022 1.00 97.19 198 ASP A CA 1
ATOM 1636 C C . ASP A 1 198 ? 5.778 -3.721 -12.053 1.00 97.19 198 ASP A C 1
ATOM 1638 O O . ASP A 1 198 ? 5.385 -2.868 -12.852 1.00 97.19 198 ASP A O 1
ATOM 1642 N N . VAL A 1 199 ? 7.045 -4.154 -12.061 1.00 96.25 199 VAL A N 1
ATOM 1643 C CA . VAL A 1 199 ? 8.082 -3.770 -13.025 1.00 96.25 199 VAL A CA 1
ATOM 1644 C C . VAL A 1 199 ? 8.228 -4.839 -14.113 1.00 96.25 199 VAL A C 1
ATOM 1646 O O . VAL A 1 199 ? 8.512 -6.002 -13.820 1.00 96.25 199 VAL A O 1
ATOM 1649 N N . ASP A 1 200 ? 8.151 -4.443 -15.389 1.00 96.50 200 ASP A N 1
ATOM 1650 C CA . ASP A 1 200 ? 8.473 -5.340 -16.504 1.00 96.50 200 ASP A CA 1
ATOM 1651 C C . ASP A 1 200 ? 9.988 -5.578 -16.587 1.00 96.50 200 ASP A C 1
ATOM 1653 O O . ASP A 1 200 ? 10.752 -4.802 -17.176 1.00 96.50 200 ASP A O 1
ATOM 1657 N N . ARG A 1 201 ? 10.423 -6.707 -16.023 1.00 93.88 201 ARG A N 1
ATOM 1658 C CA . ARG A 1 201 ? 11.830 -7.136 -16.007 1.00 93.88 201 ARG A CA 1
ATOM 1659 C C . ARG A 1 201 ? 12.427 -7.327 -17.406 1.00 93.88 201 ARG A C 1
ATOM 1661 O O . ARG A 1 201 ? 13.639 -7.220 -17.560 1.00 93.88 201 ARG A O 1
ATOM 1668 N N . ASN A 1 202 ? 11.612 -7.553 -18.445 1.00 94.00 202 ASN A N 1
ATOM 1669 C CA . ASN A 1 202 ? 12.131 -7.642 -19.817 1.00 94.00 202 ASN A CA 1
ATOM 1670 C C . ASN A 1 202 ? 12.633 -6.282 -20.306 1.00 94.00 202 ASN A C 1
ATOM 1672 O O . ASN A 1 202 ? 13.635 -6.221 -21.012 1.00 94.00 202 ASN A O 1
ATOM 1676 N N . ILE A 1 203 ? 11.952 -5.197 -19.927 1.00 94.19 203 ILE A N 1
ATOM 1677 C CA . ILE A 1 203 ? 12.392 -3.838 -20.253 1.00 94.19 203 ILE A CA 1
ATOM 1678 C C . ILE A 1 203 ? 13.678 -3.509 -19.496 1.00 94.19 203 ILE A C 1
ATOM 1680 O O . ILE A 1 203 ? 14.597 -2.950 -20.089 1.00 94.19 203 ILE A O 1
ATOM 1684 N N . VAL A 1 204 ? 13.770 -3.908 -18.223 1.00 91.25 204 VAL A N 1
ATOM 1685 C CA . VAL A 1 204 ? 14.989 -3.735 -17.417 1.00 91.25 204 VAL A CA 1
ATOM 1686 C C . VAL A 1 204 ? 16.179 -4.426 -18.080 1.00 91.25 204 VAL A C 1
ATOM 1688 O O . VAL A 1 204 ? 17.192 -3.780 -18.334 1.00 91.25 204 VAL A O 1
ATOM 1691 N N . GLU A 1 205 ? 16.029 -5.695 -18.462 1.00 90.50 205 GLU A N 1
ATOM 1692 C CA . GLU A 1 205 ? 17.093 -6.454 -19.127 1.00 90.50 205 GLU A CA 1
ATOM 1693 C C . GLU A 1 205 ? 17.503 -5.825 -20.470 1.00 90.50 205 GLU A C 1
ATOM 1695 O O . GLU A 1 205 ? 18.688 -5.659 -20.752 1.00 90.50 205 GLU A O 1
ATOM 1700 N N . GLN A 1 206 ? 16.539 -5.376 -21.283 1.00 90.69 206 GLN A N 1
ATOM 1701 C CA . GLN A 1 206 ? 16.822 -4.686 -22.551 1.00 90.69 206 GLN A CA 1
ATOM 1702 C C . GLN A 1 206 ? 17.606 -3.378 -22.363 1.00 90.69 206 GLN A C 1
ATOM 1704 O O . GLN A 1 206 ? 18.367 -2.974 -23.246 1.00 90.69 206 GLN A O 1
ATOM 1709 N N . GLN A 1 207 ? 17.413 -2.703 -21.229 1.00 88.50 207 GLN A N 1
ATOM 1710 C CA . GLN A 1 207 ? 17.998 -1.397 -20.925 1.00 88.50 207 GLN A CA 1
ATOM 1711 C C . GLN A 1 207 ? 19.280 -1.467 -20.093 1.00 88.50 207 GLN A C 1
ATOM 1713 O O . GLN A 1 207 ? 19.962 -0.449 -19.962 1.00 88.50 207 GLN A O 1
ATOM 1718 N N . LYS A 1 208 ? 19.649 -2.648 -19.588 1.00 82.31 208 LYS A N 1
ATOM 1719 C CA . LYS A 1 208 ? 20.746 -2.866 -18.634 1.00 82.31 208 LYS A CA 1
ATOM 1720 C C . LYS A 1 208 ? 22.090 -2.259 -19.044 1.00 82.31 208 LYS A C 1
ATOM 1722 O O . LYS A 1 208 ? 22.847 -1.787 -18.204 1.00 82.31 208 LYS A O 1
ATOM 1727 N N . HIS A 1 209 ? 22.389 -2.245 -20.342 1.00 80.62 209 HIS A N 1
ATOM 1728 C CA . HIS A 1 209 ? 23.625 -1.665 -20.886 1.00 80.62 209 HIS A CA 1
ATOM 1729 C C . HIS A 1 209 ? 23.452 -0.253 -21.466 1.00 80.62 209 HIS A C 1
ATOM 1731 O O . HIS A 1 209 ? 24.433 0.377 -21.854 1.00 80.62 209 HIS A O 1
ATOM 1737 N N . GLN A 1 210 ? 22.214 0.234 -21.557 1.00 80.06 210 GLN A N 1
ATOM 1738 C CA . GLN A 1 210 ? 21.872 1.523 -22.162 1.00 80.06 210 GLN A CA 1
ATOM 1739 C C . GLN A 1 210 ? 21.741 2.626 -21.108 1.00 80.06 210 GLN A C 1
ATOM 1741 O O . GLN A 1 210 ? 22.092 3.775 -21.371 1.00 80.06 210 GLN A O 1
ATOM 1746 N N . LEU A 1 211 ? 21.246 2.281 -19.917 1.00 80.06 211 LEU A N 1
ATOM 1747 C CA . LEU A 1 211 ? 21.007 3.222 -18.829 1.00 80.06 211 LEU A CA 1
ATOM 1748 C C . LEU A 1 211 ? 22.069 3.062 -17.738 1.00 80.06 211 LEU A C 1
ATOM 1750 O O . LEU A 1 211 ? 22.373 1.959 -17.294 1.00 80.06 211 LEU A O 1
ATOM 1754 N N . LYS A 1 212 ? 22.636 4.183 -17.286 1.00 76.44 212 LYS A N 1
ATOM 1755 C CA . LYS A 1 212 ? 23.580 4.212 -16.162 1.00 76.44 212 LYS A CA 1
ATOM 1756 C C . LYS A 1 212 ? 22.808 4.260 -14.842 1.00 76.44 212 LYS A C 1
ATOM 1758 O O . LYS A 1 212 ? 22.656 5.329 -14.259 1.00 76.44 212 LYS A O 1
ATOM 1763 N N . THR A 1 213 ? 22.299 3.110 -14.408 1.00 76.25 213 THR A N 1
ATOM 1764 C CA . THR A 1 213 ? 21.489 2.968 -13.180 1.00 76.25 213 THR A CA 1
ATOM 1765 C C . THR A 1 213 ? 22.235 2.294 -12.026 1.00 76.25 213 THR A C 1
ATOM 1767 O O . THR A 1 213 ? 21.646 2.048 -10.978 1.00 76.25 213 THR A O 1
ATOM 1770 N N . ASP A 1 214 ? 23.537 2.033 -12.187 1.00 76.12 214 ASP A N 1
ATOM 1771 C CA . ASP A 1 214 ? 24.452 1.620 -11.109 1.00 76.12 214 ASP A CA 1
ATOM 1772 C C . ASP A 1 214 ? 24.856 2.842 -10.261 1.00 76.12 214 ASP A C 1
ATOM 1774 O O . ASP A 1 214 ? 26.014 3.267 -10.240 1.00 76.12 214 ASP A O 1
ATOM 1778 N N . TRP A 1 215 ? 23.856 3.493 -9.659 1.00 80.00 215 TRP A N 1
ATOM 1779 C CA . TRP A 1 215 ? 24.046 4.664 -8.802 1.00 80.00 215 TRP A CA 1
ATOM 1780 C C . TRP A 1 215 ? 24.763 4.246 -7.524 1.00 80.00 215 TRP A C 1
ATOM 1782 O O . TRP A 1 215 ? 24.292 3.349 -6.823 1.00 80.00 215 TRP A O 1
ATOM 1792 N N . LYS A 1 216 ? 25.887 4.905 -7.231 1.00 74.06 216 LYS A N 1
ATOM 1793 C CA . LYS A 1 216 ? 26.723 4.636 -6.050 1.00 74.06 216 LYS A CA 1
ATOM 1794 C C . LYS A 1 216 ? 26.479 5.639 -4.928 1.00 74.06 216 LYS A C 1
ATOM 1796 O O . LYS A 1 216 ? 27.076 5.521 -3.856 1.00 74.06 216 LYS A O 1
ATOM 1801 N N . SER A 1 217 ? 25.670 6.655 -5.206 1.00 74.06 217 SER A N 1
ATOM 1802 C CA . SER A 1 217 ? 25.288 7.703 -4.279 1.00 74.06 217 SER A CA 1
ATOM 1803 C C . SER A 1 217 ? 23.920 8.271 -4.636 1.00 74.06 217 SER A C 1
ATOM 1805 O O . SER A 1 217 ? 23.475 8.198 -5.784 1.00 74.06 217 SER A O 1
ATOM 1807 N N . GLU A 1 218 ? 23.316 8.938 -3.660 1.00 73.69 218 GLU A N 1
ATOM 1808 C CA . GLU A 1 218 ? 22.070 9.671 -3.848 1.00 73.69 218 GLU A CA 1
ATOM 1809 C C . GLU A 1 218 ? 22.185 10.754 -4.928 1.00 73.69 218 GLU A C 1
ATOM 1811 O O . GLU A 1 218 ? 21.281 10.905 -5.747 1.00 73.69 218 GLU A O 1
ATOM 1816 N N . ASP A 1 219 ? 23.325 11.444 -5.000 1.00 79.81 219 ASP A N 1
ATOM 1817 C CA . ASP A 1 219 ? 23.574 12.456 -6.026 1.00 79.81 219 ASP A CA 1
ATOM 1818 C C . ASP A 1 219 ? 23.537 11.849 -7.437 1.00 79.81 219 ASP A C 1
ATOM 1820 O O . ASP A 1 219 ? 23.026 12.481 -8.360 1.00 79.81 219 ASP A O 1
ATOM 1824 N N . ASP A 1 220 ? 24.021 10.616 -7.628 1.00 82.69 220 ASP A N 1
ATOM 1825 C CA . ASP A 1 220 ? 23.937 9.930 -8.926 1.00 82.69 220 ASP A CA 1
ATOM 1826 C C . ASP A 1 220 ? 22.475 9.710 -9.335 1.00 82.69 220 ASP A C 1
ATOM 1828 O O . ASP A 1 220 ? 22.097 9.970 -10.482 1.00 82.69 220 ASP A O 1
ATOM 1832 N N . ALA A 1 221 ? 21.646 9.271 -8.384 1.00 81.50 221 ALA A N 1
ATOM 1833 C CA . ALA A 1 221 ? 20.226 9.043 -8.603 1.00 81.50 221 ALA A CA 1
ATOM 1834 C C . ALA A 1 221 ? 19.478 10.348 -8.881 1.00 81.50 221 ALA A C 1
ATOM 1836 O O . ALA A 1 221 ? 18.741 10.444 -9.860 1.00 81.50 221 ALA A O 1
ATOM 1837 N N . VAL A 1 222 ? 19.698 11.377 -8.061 1.00 80.12 222 VAL A N 1
ATOM 1838 C CA . VAL A 1 222 ? 19.075 12.697 -8.212 1.00 80.12 222 VAL A CA 1
ATOM 1839 C C . VAL A 1 222 ? 19.470 13.331 -9.544 1.00 80.12 222 VAL A C 1
ATOM 1841 O O . VAL A 1 222 ? 18.604 13.834 -10.260 1.00 80.12 222 VAL A O 1
ATOM 1844 N N . ASN A 1 223 ? 20.747 13.264 -9.928 1.00 84.25 223 ASN A N 1
ATOM 1845 C CA . ASN A 1 223 ? 21.219 13.776 -11.216 1.00 84.25 223 ASN A CA 1
ATOM 1846 C C . ASN A 1 223 ? 20.596 13.027 -12.398 1.00 84.25 223 ASN A C 1
ATOM 1848 O O . ASN A 1 223 ? 20.275 13.645 -13.412 1.00 84.25 223 ASN A O 1
ATOM 1852 N N . PHE A 1 224 ? 20.405 11.710 -12.283 1.00 87.31 224 PHE A N 1
ATOM 1853 C CA . PHE A 1 224 ? 19.715 10.934 -13.309 1.00 87.31 224 PHE A CA 1
ATOM 1854 C C . PHE A 1 224 ? 18.234 11.323 -13.406 1.00 87.31 224 PHE A C 1
ATOM 1856 O O . PHE A 1 224 ? 17.733 11.586 -14.499 1.00 87.31 224 PHE A O 1
ATOM 1863 N N . LEU A 1 225 ? 17.539 11.393 -12.268 1.00 85.31 225 LEU A N 1
ATOM 1864 C CA . LEU A 1 225 ? 16.101 11.668 -12.197 1.00 85.31 225 LEU A CA 1
ATOM 1865 C C . LEU A 1 225 ? 15.744 13.107 -12.587 1.00 85.31 225 LEU A C 1
ATOM 1867 O O . LEU A 1 225 ? 14.668 13.340 -13.130 1.00 85.31 225 LEU A O 1
ATOM 1871 N N . ASN A 1 226 ? 16.659 14.053 -12.377 1.00 85.06 226 ASN A N 1
ATOM 1872 C CA . ASN A 1 226 ? 16.535 15.443 -12.826 1.00 85.06 226 ASN A CA 1
ATOM 1873 C C . ASN A 1 226 ? 17.224 15.710 -14.176 1.00 85.06 226 ASN A C 1
ATOM 1875 O O . ASN A 1 226 ? 17.321 16.861 -14.605 1.00 85.06 226 ASN A O 1
ATOM 1879 N N . GLY A 1 227 ? 17.733 14.660 -14.824 1.00 86.31 227 GLY A N 1
ATOM 1880 C CA . GLY A 1 227 ? 18.507 14.739 -16.054 1.00 86.31 227 GLY A CA 1
ATOM 1881 C C . GLY A 1 227 ? 17.653 14.856 -17.319 1.00 86.31 227 GLY A C 1
ATOM 1882 O O . GLY A 1 227 ? 16.599 15.491 -17.356 1.00 86.31 227 GLY A O 1
ATOM 1883 N N . ASP A 1 228 ? 18.141 14.250 -18.402 1.00 90.12 228 ASP A N 1
ATOM 1884 C CA . ASP A 1 228 ? 17.466 14.279 -19.699 1.00 90.12 228 ASP A CA 1
ATOM 1885 C C . ASP A 1 228 ? 16.090 13.594 -19.637 1.00 90.12 228 ASP A C 1
ATOM 1887 O O . ASP A 1 228 ? 15.969 12.424 -19.264 1.00 90.12 228 ASP A O 1
ATOM 1891 N N . LYS A 1 229 ? 15.046 14.319 -20.056 1.00 90.38 229 LYS A N 1
ATOM 1892 C CA . LYS A 1 229 ? 13.659 13.835 -20.020 1.00 90.38 229 LYS A CA 1
ATOM 1893 C C . LYS A 1 229 ? 13.439 12.582 -20.865 1.00 90.38 229 LYS A C 1
ATOM 1895 O O . LYS A 1 229 ? 12.696 11.706 -20.446 1.00 90.38 229 LYS A O 1
ATOM 1900 N N . THR A 1 230 ? 14.099 12.467 -22.014 1.00 89.88 230 THR A N 1
ATOM 1901 C CA . THR A 1 230 ? 13.981 11.301 -22.902 1.00 89.88 230 THR A CA 1
ATOM 1902 C C . THR A 1 230 ? 14.594 10.064 -22.251 1.00 89.88 230 THR A C 1
ATOM 1904 O O . THR A 1 230 ? 14.031 8.971 -22.327 1.00 89.88 230 THR A O 1
ATOM 1907 N N . ILE A 1 231 ? 15.742 10.227 -21.584 1.00 90.12 231 ILE A N 1
ATOM 1908 C CA . ILE A 1 231 ? 16.388 9.149 -20.821 1.00 90.12 231 ILE A CA 1
ATOM 1909 C C . ILE A 1 231 ? 15.490 8.721 -19.658 1.00 90.12 231 ILE A C 1
ATOM 1911 O O . ILE A 1 231 ? 15.27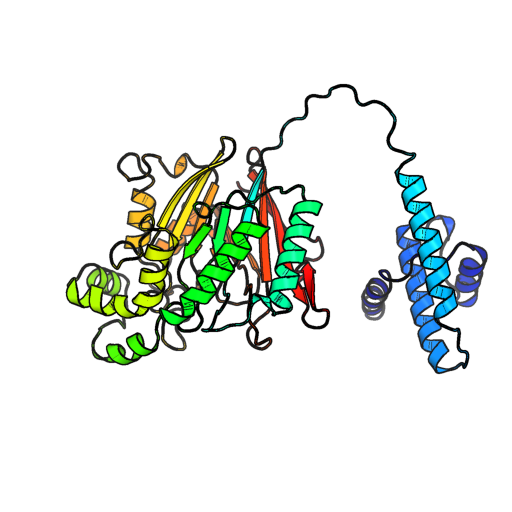2 7.525 -19.456 1.00 90.12 231 ILE A O 1
ATOM 1915 N N . LEU A 1 232 ? 14.930 9.690 -18.934 1.00 91.56 232 LEU A N 1
ATOM 1916 C CA . LEU A 1 232 ? 14.029 9.451 -17.814 1.00 91.56 232 LEU A CA 1
ATOM 1917 C C . LEU A 1 232 ? 12.740 8.730 -18.251 1.00 91.56 232 LEU A C 1
ATOM 1919 O O . LEU A 1 232 ? 12.342 7.739 -17.639 1.00 91.56 232 LEU A O 1
ATOM 1923 N N . GLU A 1 233 ? 12.111 9.171 -19.340 1.00 92.44 233 GLU A N 1
ATOM 1924 C CA . GLU A 1 233 ? 10.963 8.490 -19.950 1.00 92.44 233 GLU A CA 1
ATOM 1925 C C . GLU A 1 233 ? 11.323 7.064 -20.380 1.00 92.44 233 GLU A C 1
ATOM 1927 O O . GLU A 1 233 ? 10.556 6.129 -20.147 1.00 92.44 233 GLU A O 1
ATOM 1932 N N . GLY A 1 234 ? 12.511 6.880 -20.964 1.00 92.44 234 GLY A N 1
ATOM 1933 C CA . GLY A 1 234 ? 13.062 5.572 -21.298 1.00 92.44 234 GLY A CA 1
ATOM 1934 C C . GLY A 1 234 ? 13.150 4.654 -20.080 1.00 92.44 234 GLY A C 1
ATOM 1935 O O . GLY A 1 234 ? 12.636 3.537 -20.133 1.00 92.44 234 GLY A O 1
ATOM 1936 N N . PHE A 1 235 ? 13.732 5.136 -18.982 1.00 93.06 235 PHE A N 1
ATOM 1937 C CA . PHE A 1 235 ? 13.875 4.405 -17.720 1.00 93.06 235 PHE A CA 1
ATOM 1938 C C . PHE A 1 235 ? 12.528 3.979 -17.122 1.00 93.06 235 PHE A C 1
ATOM 1940 O O . PHE A 1 235 ? 12.375 2.848 -16.663 1.00 93.06 235 PHE A O 1
ATOM 1947 N N . PHE A 1 236 ? 11.518 4.848 -17.182 1.00 95.31 236 PHE A N 1
ATOM 1948 C CA . PHE A 1 236 ? 10.188 4.554 -16.644 1.00 95.31 236 PHE A CA 1
ATOM 1949 C C . PHE A 1 236 ? 9.333 3.634 -17.525 1.00 95.31 236 PHE A C 1
ATOM 1951 O O . PHE A 1 236 ? 8.284 3.182 -17.066 1.00 95.31 236 PHE A O 1
ATOM 1958 N N . LYS A 1 237 ? 9.774 3.258 -18.738 1.00 96.00 237 LYS A N 1
ATOM 1959 C CA . LYS A 1 237 ? 9.054 2.271 -19.573 1.00 96.00 237 LYS A CA 1
ATOM 1960 C C . LYS A 1 237 ? 8.811 0.947 -18.853 1.00 96.00 237 LYS A C 1
ATOM 1962 O O . LYS A 1 237 ? 7.807 0.295 -19.123 1.00 96.00 237 LYS A O 1
ATOM 1967 N N . LYS A 1 238 ? 9.686 0.570 -17.917 1.00 95.69 238 LYS A N 1
ATOM 1968 C CA . LYS A 1 238 ? 9.522 -0.637 -17.097 1.00 95.69 238 LYS A CA 1
ATOM 1969 C C . LYS A 1 238 ? 8.275 -0.608 -16.203 1.00 95.69 238 LYS A C 1
ATOM 1971 O O . LYS A 1 238 ? 7.777 -1.661 -15.839 1.00 95.69 238 LYS A O 1
ATOM 1976 N N . PHE A 1 239 ? 7.751 0.579 -15.893 1.00 97.75 239 PHE A N 1
ATOM 1977 C CA . PHE A 1 239 ? 6.514 0.775 -15.135 1.00 97.75 239 PHE A CA 1
ATOM 1978 C C . PHE A 1 239 ? 5.291 0.995 -16.028 1.00 97.75 239 PHE A C 1
ATOM 1980 O O . PHE A 1 239 ? 4.229 1.329 -15.514 1.00 97.75 239 PHE A O 1
ATOM 1987 N N . LYS A 1 240 ? 5.402 0.856 -17.358 1.00 97.62 240 LYS A N 1
ATOM 1988 C CA . LYS A 1 240 ? 4.294 1.187 -18.266 1.00 97.62 240 LYS A CA 1
ATOM 1989 C C . LYS A 1 240 ? 3.014 0.409 -17.940 1.00 97.62 240 LYS A C 1
ATOM 1991 O O . LYS A 1 240 ? 1.951 1.014 -17.937 1.00 97.62 240 LYS A O 1
ATOM 1996 N N . GLY A 1 241 ? 3.151 -0.876 -17.594 1.00 97.94 241 GLY A N 1
ATOM 1997 C CA . GLY A 1 241 ? 2.081 -1.724 -17.057 1.00 97.94 241 GLY A CA 1
ATOM 1998 C C . GLY A 1 241 ? 1.279 -1.051 -15.954 1.00 97.94 241 GLY A C 1
ATOM 1999 O O . GLY A 1 241 ? 0.089 -0.771 -16.083 1.00 97.94 241 GLY A O 1
ATOM 2000 N N . TYR A 1 242 ? 1.994 -0.770 -14.871 1.00 98.44 242 TYR A N 1
ATOM 2001 C CA . TYR A 1 242 ? 1.462 -0.145 -13.674 1.00 98.44 242 TYR A CA 1
ATOM 2002 C C . TYR A 1 242 ? 0.920 1.268 -13.938 1.00 98.44 242 TYR A C 1
ATOM 2004 O O . TYR A 1 242 ? -0.163 1.611 -13.478 1.00 98.44 242 TYR A O 1
ATOM 2012 N N . SER A 1 243 ? 1.649 2.083 -14.703 1.00 98.25 243 SER A N 1
ATOM 2013 C CA . SER A 1 243 ? 1.276 3.463 -15.034 1.00 98.25 243 SER A CA 1
ATOM 2014 C C . SER A 1 243 ? -0.040 3.528 -15.809 1.00 98.25 243 SER A C 1
ATOM 2016 O O . SER A 1 243 ? -0.966 4.214 -15.372 1.00 98.25 243 SER A O 1
ATOM 2018 N N . ASP A 1 244 ? -0.155 2.748 -16.893 1.00 98.06 244 ASP A N 1
ATOM 2019 C CA . ASP A 1 244 ? -1.382 2.647 -17.687 1.00 98.06 244 ASP A CA 1
ATOM 2020 C C . ASP A 1 244 ? -2.541 2.136 -16.813 1.00 98.06 244 ASP A C 1
ATOM 2022 O O . ASP A 1 244 ? -3.670 2.612 -16.926 1.00 98.06 244 ASP A O 1
ATOM 2026 N N . PHE A 1 245 ? -2.282 1.169 -15.928 1.00 98.38 245 PHE A N 1
ATOM 2027 C CA . PHE A 1 245 ? -3.294 0.645 -15.017 1.00 98.38 245 PHE A CA 1
ATOM 2028 C C . PHE A 1 245 ? -3.806 1.698 -14.029 1.00 98.38 245 PHE A C 1
ATOM 2030 O O . PHE A 1 245 ? -5.019 1.862 -13.917 1.00 98.38 245 PHE A O 1
ATOM 2037 N N . ILE A 1 246 ? -2.920 2.420 -13.335 1.00 98.06 246 ILE A N 1
ATOM 2038 C CA . ILE A 1 246 ? -3.311 3.449 -12.361 1.00 98.06 246 ILE A CA 1
ATOM 2039 C C . ILE A 1 246 ? -4.145 4.542 -13.035 1.00 98.06 246 ILE A C 1
ATOM 2041 O O . ILE A 1 246 ? -5.209 4.891 -12.525 1.00 98.06 246 ILE A O 1
ATOM 2045 N N . ASP A 1 247 ? -3.706 5.029 -14.195 1.00 96.50 247 ASP A N 1
ATOM 2046 C CA . ASP A 1 247 ? -4.422 6.063 -14.944 1.00 96.50 247 ASP A CA 1
ATOM 2047 C C . ASP A 1 247 ? -5.834 5.595 -15.339 1.00 96.50 247 ASP A C 1
ATOM 2049 O O . ASP A 1 247 ? -6.841 6.221 -14.996 1.00 96.50 247 ASP A O 1
ATOM 2053 N N . ASN A 1 248 ? -5.938 4.416 -15.961 1.00 97.25 248 ASN A N 1
ATOM 2054 C CA . ASN A 1 248 ? -7.217 3.884 -16.430 1.00 97.25 248 ASN A CA 1
ATOM 2055 C C . ASN A 1 248 ? -8.159 3.477 -15.285 1.00 97.25 248 ASN A C 1
ATOM 2057 O O . ASN A 1 248 ? -9.349 3.789 -15.323 1.00 97.25 248 ASN A O 1
ATOM 2061 N N . TYR A 1 249 ? -7.652 2.790 -14.257 1.00 98.06 249 TYR A N 1
ATOM 2062 C CA . TYR A 1 249 ? -8.474 2.252 -13.168 1.00 98.06 249 TYR A CA 1
ATOM 2063 C C . TYR A 1 249 ? -9.079 3.355 -12.290 1.00 98.06 249 TYR A C 1
ATOM 2065 O O . TYR A 1 249 ? -10.204 3.209 -11.803 1.00 98.06 249 TYR A O 1
ATOM 2073 N N . PHE A 1 250 ? -8.368 4.476 -12.125 1.00 96.94 250 PHE A N 1
ATOM 2074 C CA . PHE A 1 250 ? -8.852 5.658 -11.403 1.00 96.94 250 PHE A CA 1
ATOM 2075 C C . PHE A 1 250 ? -9.438 6.745 -12.323 1.00 96.94 250 PHE A C 1
ATOM 2077 O O . PHE A 1 250 ? -9.760 7.839 -11.848 1.00 96.94 250 PHE A O 1
ATOM 2084 N N . GLY A 1 251 ? -9.607 6.458 -13.619 1.00 94.75 251 GLY A N 1
ATOM 2085 C CA . GLY A 1 251 ? -10.243 7.352 -14.589 1.00 94.75 251 GLY A CA 1
ATOM 2086 C C . GLY A 1 251 ? -9.530 8.696 -14.758 1.00 94.75 251 GLY A C 1
ATOM 2087 O O . GLY A 1 251 ? -10.196 9.727 -14.815 1.00 94.75 251 GLY A O 1
ATOM 2088 N N . GLY A 1 252 ? -8.196 8.710 -14.757 1.00 92.31 252 GLY A N 1
ATOM 2089 C CA . GLY A 1 252 ? -7.388 9.925 -14.904 1.00 92.31 252 GLY A CA 1
ATOM 2090 C C . GLY A 1 252 ? -7.187 10.743 -13.630 1.00 92.31 252 GLY A C 1
ATOM 2091 O O . GLY A 1 252 ? -6.400 11.686 -13.620 1.00 92.31 252 GLY A O 1
ATOM 2092 N N . ASN A 1 253 ? -7.860 10.395 -12.528 1.00 91.88 253 ASN A N 1
ATOM 2093 C CA . ASN A 1 253 ? -7.744 11.143 -11.268 1.00 91.88 253 ASN A CA 1
ATOM 2094 C C . ASN A 1 253 ? -6.442 10.857 -10.513 1.00 91.88 253 ASN A C 1
ATOM 2096 O O . ASN A 1 253 ? -6.111 11.547 -9.549 1.00 91.88 253 ASN A O 1
ATOM 2100 N N . ARG A 1 254 ? -5.726 9.805 -10.911 1.00 94.62 254 ARG A N 1
ATOM 2101 C CA . ARG A 1 254 ? -4.432 9.424 -10.358 1.00 94.62 254 ARG A CA 1
ATOM 2102 C C . ARG A 1 254 ? -3.528 9.034 -11.498 1.00 94.62 254 ARG A C 1
ATOM 2104 O O . ARG A 1 254 ? -3.948 8.318 -12.395 1.00 94.62 254 ARG A O 1
ATOM 2111 N N . VAL A 1 255 ? -2.287 9.482 -11.425 1.00 94.81 255 VAL A N 1
ATOM 2112 C CA . VAL A 1 255 ? -1.293 9.222 -12.456 1.00 94.81 255 VAL A CA 1
ATOM 2113 C C . VAL A 1 255 ? -0.007 8.756 -11.798 1.00 94.81 255 VAL A C 1
ATOM 2115 O O . VAL A 1 255 ? 0.315 9.164 -10.683 1.00 94.81 255 VAL A O 1
ATOM 2118 N N . PHE A 1 256 ? 0.727 7.908 -12.506 1.00 96.81 256 PHE A N 1
ATOM 2119 C CA . PHE A 1 256 ? 2.065 7.488 -12.123 1.00 96.81 256 PHE A CA 1
ATOM 2120 C C . PHE A 1 256 ? 3.002 7.806 -13.281 1.00 96.81 256 PHE A C 1
ATOM 2122 O O . PHE A 1 256 ? 2.924 7.185 -14.340 1.00 96.81 256 PHE A O 1
ATOM 2129 N N . THR A 1 257 ? 3.858 8.806 -13.104 1.00 95.00 257 THR A N 1
ATOM 2130 C CA . THR A 1 257 ? 4.740 9.321 -14.160 1.00 95.00 257 THR A CA 1
ATOM 2131 C C . THR A 1 257 ? 6.164 9.465 -13.634 1.00 95.00 257 THR A C 1
ATOM 2133 O O . THR A 1 257 ? 6.374 9.412 -12.420 1.00 95.00 257 THR A O 1
ATOM 2136 N N . PRO A 1 258 ? 7.165 9.695 -14.499 1.00 92.31 258 PRO A N 1
ATOM 2137 C CA . PRO A 1 258 ? 8.532 9.858 -14.025 1.00 92.31 258 PRO A CA 1
ATOM 2138 C C . PRO A 1 258 ? 8.702 10.977 -12.993 1.00 92.31 258 PRO A C 1
ATOM 2140 O O . PRO A 1 258 ? 9.469 10.827 -12.048 1.00 92.31 258 PRO A O 1
ATOM 2143 N N . THR A 1 259 ? 7.943 12.068 -13.131 1.00 89.38 259 THR A N 1
ATOM 2144 C CA . THR A 1 259 ? 7.980 13.221 -12.217 1.00 89.38 259 THR A CA 1
ATOM 2145 C C . THR A 1 259 ? 6.957 13.145 -11.082 1.00 89.38 259 THR A C 1
ATOM 2147 O O . THR A 1 259 ? 7.019 13.963 -10.168 1.00 89.38 259 THR A O 1
ATOM 2150 N N . LEU A 1 260 ? 6.015 12.199 -11.143 1.00 92.81 260 LEU A N 1
ATOM 2151 C CA . LEU A 1 260 ? 4.969 11.969 -10.146 1.00 92.81 260 LEU A CA 1
ATOM 2152 C C . LEU A 1 260 ? 4.834 10.459 -9.906 1.00 92.81 260 LEU A C 1
ATOM 2154 O O . LEU A 1 260 ? 3.864 9.824 -10.312 1.00 92.81 260 LEU A O 1
ATOM 2158 N N . ASN A 1 261 ? 5.874 9.880 -9.304 1.00 94.75 261 ASN A N 1
ATOM 2159 C CA . ASN A 1 261 ? 5.955 8.460 -8.943 1.00 94.75 261 ASN A CA 1
ATOM 2160 C C . ASN A 1 261 ? 5.705 8.218 -7.441 1.00 94.75 261 ASN A C 1
ATOM 2162 O O . ASN A 1 261 ? 6.007 7.154 -6.920 1.00 94.75 261 ASN A O 1
ATOM 2166 N N . PHE A 1 262 ? 5.121 9.199 -6.761 1.00 96.31 262 PHE A N 1
ATOM 2167 C CA . PHE A 1 262 ? 4.661 9.142 -5.377 1.00 96.31 262 PHE A CA 1
ATOM 2168 C C . PHE A 1 262 ? 3.222 9.673 -5.325 1.00 96.31 262 PHE A C 1
ATOM 2170 O O . PHE A 1 262 ? 2.734 10.273 -6.285 1.00 96.31 262 PHE A O 1
ATOM 2177 N N . SER A 1 263 ? 2.540 9.481 -4.201 1.00 96.94 263 SER A N 1
ATOM 2178 C CA . SER A 1 263 ? 1.172 9.959 -4.003 1.00 96.94 263 SER A CA 1
ATOM 2179 C C . SER A 1 263 ? 0.983 10.543 -2.611 1.00 96.94 263 SER A C 1
ATOM 2181 O O . SER A 1 263 ? 1.479 9.986 -1.634 1.00 96.94 263 SER A O 1
ATOM 2183 N N . THR A 1 264 ? 0.223 11.629 -2.512 1.00 97.81 264 THR A N 1
ATOM 2184 C CA . THR A 1 264 ? -0.135 12.269 -1.242 1.00 97.81 264 THR A CA 1
ATOM 2185 C C . THR A 1 264 ? -1.638 12.440 -1.150 1.00 97.81 264 THR A C 1
ATOM 2187 O O . THR A 1 264 ? -2.256 12.953 -2.085 1.00 97.81 264 THR A O 1
ATOM 2190 N N . HIS A 1 265 ? -2.226 12.063 -0.019 1.00 97.56 265 HIS A N 1
ATOM 2191 C CA . HIS A 1 265 ? -3.659 12.189 0.207 1.00 97.56 265 HIS A CA 1
ATOM 2192 C C . HIS A 1 265 ? -3.951 12.743 1.596 1.00 97.56 265 HIS A C 1
ATOM 2194 O O . HIS A 1 265 ? -3.355 12.327 2.588 1.00 97.56 265 HIS A O 1
ATOM 2200 N N . TYR A 1 266 ? -4.912 13.659 1.649 1.00 97.06 266 TYR A N 1
ATOM 2201 C CA . TYR A 1 266 ? -5.471 14.199 2.878 1.00 97.06 266 TYR A CA 1
ATOM 2202 C C . TYR A 1 266 ? -6.912 13.720 3.013 1.00 97.06 266 TYR A C 1
ATOM 2204 O O . TYR A 1 266 ? -7.729 13.942 2.117 1.00 97.06 266 TYR A O 1
ATOM 2212 N N . LEU A 1 267 ? -7.217 13.059 4.126 1.00 96.62 267 LEU A N 1
ATOM 2213 C CA . LEU A 1 267 ? -8.553 12.580 4.447 1.00 96.62 267 LEU A CA 1
ATOM 2214 C C . LEU A 1 267 ? -9.047 13.243 5.726 1.00 96.62 267 LEU A C 1
ATOM 2216 O O . LEU A 1 267 ? -8.295 13.419 6.682 1.00 96.62 267 LEU A O 1
ATOM 2220 N N . GLU A 1 268 ? -10.341 13.530 5.764 1.00 94.69 268 GLU A N 1
ATOM 2221 C CA . GLU A 1 268 ? -11.054 13.848 6.995 1.00 94.69 268 GLU A CA 1
ATOM 2222 C C . GLU A 1 268 ? -12.080 12.740 7.243 1.00 94.69 268 GLU A C 1
ATOM 2224 O O . GLU A 1 268 ? -12.907 12.432 6.378 1.00 94.69 268 GLU A O 1
ATOM 2229 N N . ILE A 1 269 ? -11.964 12.073 8.391 1.00 93.44 269 ILE A N 1
ATOM 2230 C CA . ILE A 1 269 ? -12.772 10.914 8.776 1.00 93.44 269 ILE A CA 1
ATOM 2231 C C . ILE A 1 269 ? -13.366 11.219 10.146 1.00 93.44 269 ILE A C 1
ATOM 2233 O O . ILE A 1 269 ? -12.644 11.288 11.136 1.00 93.44 269 ILE A O 1
ATOM 2237 N N . GLU A 1 270 ? -14.683 11.441 10.191 1.00 86.12 270 GLU A N 1
ATOM 2238 C CA . GLU A 1 270 ? -15.421 11.758 11.427 1.00 86.12 270 GLU A CA 1
ATOM 2239 C C . GLU A 1 270 ? -14.771 12.907 12.242 1.00 86.12 270 GLU A C 1
ATOM 2241 O O . GLU A 1 270 ? -14.726 12.874 13.473 1.00 86.12 270 GLU A O 1
ATOM 2246 N N . GLY A 1 271 ? -14.250 13.925 11.541 1.00 88.81 271 GLY A N 1
ATOM 2247 C CA . GLY A 1 271 ? -13.586 15.103 12.117 1.00 88.81 271 GLY A CA 1
ATOM 2248 C C . GLY A 1 271 ? -12.098 14.927 12.448 1.00 88.81 271 GLY A C 1
ATOM 2249 O O . GLY A 1 271 ? -11.444 15.894 12.836 1.00 88.81 271 GLY A O 1
ATOM 2250 N N . THR A 1 272 ? -11.537 13.728 12.277 1.00 93.19 272 THR A N 1
ATOM 2251 C CA . THR A 1 272 ? -10.102 13.471 12.451 1.00 93.19 272 THR A CA 1
ATOM 2252 C C . THR A 1 272 ? -9.391 13.499 11.101 1.00 93.19 272 THR A C 1
ATOM 2254 O O . THR A 1 272 ? -9.826 12.872 10.133 1.00 93.19 272 THR A O 1
ATOM 2257 N N . LYS A 1 273 ? -8.278 14.232 11.038 1.00 95.31 273 LYS A N 1
ATOM 2258 C CA . LYS A 1 273 ? -7.454 14.369 9.833 1.00 95.31 273 LYS A CA 1
ATOM 2259 C C . LYS A 1 273 ? -6.467 13.211 9.723 1.00 95.31 273 LYS A C 1
ATOM 2261 O O . LYS A 1 273 ? -5.869 12.823 10.724 1.00 95.31 273 LYS A O 1
ATOM 2266 N N . VAL A 1 274 ? -6.263 12.709 8.511 1.00 97.31 274 VAL A N 1
ATOM 2267 C CA . VAL A 1 274 ? -5.303 11.644 8.205 1.00 97.31 274 VAL A CA 1
ATOM 2268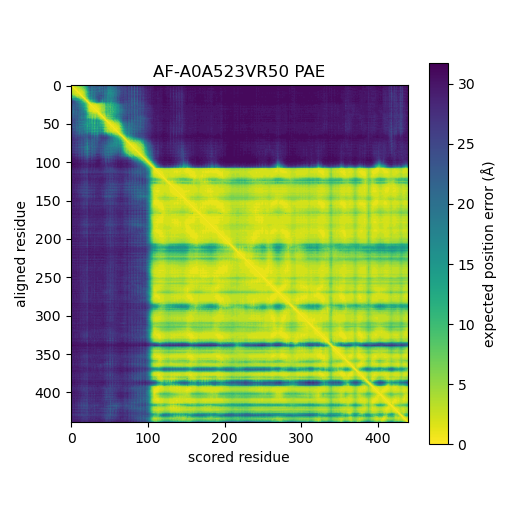 C C . VAL A 1 274 ? -4.492 12.030 6.972 1.00 97.31 274 VAL A C 1
ATOM 2270 O O . VAL A 1 274 ? -5.061 12.400 5.943 1.00 97.31 274 VAL A O 1
ATOM 2273 N N . ALA A 1 275 ? -3.169 11.931 7.073 1.00 98.19 275 ALA A N 1
ATOM 2274 C CA . ALA A 1 275 ? -2.241 12.098 5.962 1.00 98.19 275 ALA A CA 1
ATOM 2275 C C . ALA A 1 275 ? -1.756 10.729 5.493 1.00 98.19 275 ALA A C 1
ATOM 2277 O O . ALA A 1 275 ? -1.307 9.917 6.301 1.00 98.19 275 ALA A O 1
ATOM 2278 N N . LEU A 1 276 ? -1.818 10.494 4.187 1.00 98.56 276 LEU A N 1
ATOM 2279 C CA . LEU A 1 276 ? -1.307 9.288 3.548 1.00 98.56 276 LEU A CA 1
ATOM 2280 C C . LEU A 1 276 ? -0.241 9.683 2.525 1.00 98.56 276 LEU A C 1
ATOM 2282 O O . LEU A 1 276 ? -0.515 10.498 1.640 1.00 98.56 276 LEU A O 1
ATOM 2286 N N . ILE A 1 277 ? 0.952 9.100 2.626 1.00 98.44 277 ILE A N 1
ATOM 2287 C CA . ILE A 1 277 ? 2.061 9.312 1.690 1.00 98.44 277 ILE A CA 1
ATOM 2288 C C . ILE A 1 277 ? 2.536 7.961 1.153 1.00 98.44 277 ILE A C 1
ATOM 2290 O O . ILE A 1 277 ? 3.119 7.159 1.876 1.00 98.44 277 ILE A O 1
ATOM 2294 N N . GLY A 1 278 ? 2.261 7.721 -0.127 1.00 98.25 278 GLY A N 1
ATOM 2295 C CA . GLY A 1 278 ? 2.694 6.537 -0.863 1.00 98.25 278 GLY A CA 1
ATOM 2296 C C . GLY A 1 278 ? 3.967 6.833 -1.646 1.00 98.25 278 GLY A C 1
ATOM 2297 O O . GLY A 1 278 ? 3.967 7.756 -2.460 1.00 98.25 278 GLY A O 1
ATOM 2298 N N . LEU A 1 279 ? 5.037 6.071 -1.421 1.00 97.38 279 LEU A N 1
ATOM 2299 C CA . LEU A 1 279 ? 6.332 6.259 -2.089 1.00 97.38 279 LEU A CA 1
ATOM 2300 C C . LEU A 1 279 ? 6.650 5.082 -3.017 1.00 97.38 279 LEU A C 1
ATOM 2302 O O . LEU A 1 279 ? 6.282 3.936 -2.749 1.00 97.38 279 LEU A O 1
ATOM 2306 N N . ASN A 1 280 ? 7.377 5.349 -4.101 1.00 95.75 280 ASN A N 1
ATOM 2307 C CA . ASN A 1 280 ? 7.890 4.317 -4.990 1.00 95.75 280 ASN A CA 1
ATOM 2308 C C . ASN A 1 280 ? 9.295 3.891 -4.560 1.00 95.75 280 ASN A C 1
ATOM 2310 O O . ASN A 1 280 ? 10.295 4.546 -4.865 1.00 95.75 280 ASN A O 1
ATOM 2314 N N . SER A 1 281 ? 9.358 2.735 -3.904 1.00 94.50 281 SER A N 1
ATOM 2315 C CA . SER A 1 281 ? 10.604 2.067 -3.521 1.00 94.50 281 SER A CA 1
ATOM 2316 C C . SER A 1 281 ? 11.217 1.204 -4.634 1.00 94.50 281 SER A C 1
ATOM 2318 O O . SER A 1 281 ? 12.217 0.532 -4.397 1.00 94.50 281 SER A O 1
ATOM 2320 N N . CYS A 1 282 ? 10.609 1.155 -5.824 1.00 94.19 282 CYS A N 1
ATOM 2321 C CA . CYS A 1 282 ? 10.923 0.189 -6.883 1.00 94.19 282 CYS A CA 1
ATOM 2322 C C . CYS A 1 282 ? 11.798 0.769 -8.005 1.00 94.19 282 CYS A C 1
ATOM 2324 O O . CYS A 1 282 ? 11.962 0.160 -9.065 1.00 94.19 282 CYS A O 1
ATOM 2326 N N . LEU A 1 283 ? 12.380 1.959 -7.815 1.00 91.12 283 LEU A N 1
ATOM 2327 C CA . LEU A 1 283 ? 13.208 2.612 -8.837 1.00 91.12 283 LEU A CA 1
ATOM 2328 C C . LEU A 1 283 ? 14.389 1.738 -9.271 1.00 91.12 283 LEU A C 1
ATOM 2330 O O . LEU A 1 283 ? 14.631 1.611 -10.467 1.00 91.12 283 LEU A O 1
ATOM 2334 N N . LYS A 1 284 ? 15.065 1.062 -8.340 1.00 88.69 284 LYS A N 1
ATOM 2335 C CA . LYS A 1 284 ? 16.137 0.099 -8.644 1.00 88.69 284 LYS A CA 1
ATOM 2336 C C . LYS A 1 284 ? 15.631 -1.343 -8.818 1.00 88.69 284 LYS A C 1
ATOM 2338 O O . LYS A 1 284 ? 16.443 -2.247 -8.968 1.00 88.69 284 LYS A O 1
ATOM 2343 N N . SER A 1 285 ? 14.311 -1.555 -8.860 1.00 90.31 285 SER A N 1
ATOM 2344 C CA . SER A 1 285 ? 13.753 -2.898 -8.998 1.00 90.31 285 SER A CA 1
ATOM 2345 C C . SER A 1 285 ? 13.841 -3.465 -10.409 1.00 90.31 285 SER A C 1
ATOM 2347 O O . SER A 1 285 ? 13.740 -2.722 -11.398 1.00 90.31 285 SER A O 1
ATOM 2349 N N . GLY A 1 286 ? 13.938 -4.793 -10.475 1.00 82.94 286 GLY A N 1
ATOM 2350 C CA . GLY A 1 286 ? 13.860 -5.594 -11.698 1.00 82.94 286 GLY A CA 1
ATOM 2351 C C . GLY A 1 286 ? 15.060 -6.509 -11.940 1.00 82.94 286 GLY A C 1
ATOM 2352 O O . GLY A 1 286 ? 15.086 -7.195 -12.962 1.00 82.94 286 GLY A O 1
ATOM 2353 N N . GLU A 1 287 ? 16.012 -6.545 -11.008 1.00 80.38 287 GLU A N 1
ATOM 2354 C CA . GLU A 1 287 ? 17.174 -7.436 -11.028 1.00 80.38 287 GLU A CA 1
ATOM 2355 C C . GLU A 1 287 ? 17.193 -8.340 -9.786 1.00 80.38 287 GLU A C 1
ATOM 2357 O O . GLU A 1 287 ? 16.631 -8.014 -8.743 1.00 80.38 287 GLU A O 1
ATOM 2362 N N . ASP A 1 288 ? 17.860 -9.491 -9.879 1.00 75.81 288 ASP A N 1
ATOM 2363 C CA . ASP A 1 288 ? 18.041 -10.364 -8.718 1.00 75.81 288 ASP A CA 1
ATOM 2364 C C . ASP A 1 288 ? 19.028 -9.744 -7.708 1.00 75.81 288 ASP A C 1
ATOM 2366 O O . ASP A 1 288 ? 20.024 -9.117 -8.079 1.00 75.81 288 ASP A O 1
ATOM 2370 N N . GLY A 1 289 ? 18.791 -9.957 -6.408 1.00 75.81 289 GLY A N 1
ATOM 2371 C CA . GLY A 1 289 ? 19.677 -9.450 -5.350 1.00 75.81 289 GLY A CA 1
ATOM 2372 C C . GLY A 1 289 ? 19.660 -7.921 -5.222 1.00 75.81 289 GLY A C 1
ATOM 2373 O O . GLY A 1 289 ? 20.713 -7.292 -5.053 1.00 75.81 289 GLY A O 1
ATOM 2374 N N . GLU A 1 290 ? 18.471 -7.333 -5.350 1.00 79.69 290 GLU A N 1
ATOM 2375 C CA . GLU A 1 290 ? 18.202 -5.898 -5.184 1.00 79.69 290 GLU A CA 1
ATOM 2376 C C . GLU A 1 290 ? 18.112 -5.459 -3.709 1.00 79.69 290 GLU A C 1
ATOM 2378 O O . GLU A 1 290 ? 18.220 -4.269 -3.413 1.00 79.69 290 GLU A O 1
ATOM 2383 N N . GLU A 1 291 ? 18.006 -6.402 -2.765 1.00 79.00 291 GLU A N 1
ATOM 2384 C CA . GLU A 1 291 ? 18.012 -6.118 -1.324 1.00 79.00 291 GLU A CA 1
ATOM 2385 C C . GLU A 1 291 ? 19.244 -5.297 -0.908 1.00 79.00 291 GLU A C 1
ATOM 2387 O O . GLU A 1 291 ? 20.393 -5.638 -1.204 1.00 79.00 291 GLU A O 1
ATOM 2392 N N . GLY A 1 292 ? 19.010 -4.187 -0.204 1.00 74.38 292 GLY A N 1
ATOM 2393 C CA . GLY A 1 292 ? 20.068 -3.272 0.225 1.00 74.38 292 GLY A CA 1
ATOM 2394 C C . GLY A 1 292 ? 20.589 -2.345 -0.875 1.00 74.38 292 GLY A C 1
ATOM 2395 O O . GLY A 1 292 ? 21.525 -1.591 -0.608 1.00 74.38 292 GLY A O 1
ATOM 2396 N N . LYS A 1 293 ? 19.995 -2.384 -2.073 1.00 77.81 293 LYS A N 1
ATOM 2397 C CA . LYS A 1 293 ? 20.226 -1.444 -3.179 1.00 77.81 293 LYS A CA 1
ATOM 2398 C C . LYS A 1 293 ? 18.967 -0.660 -3.536 1.00 77.81 293 LYS A C 1
ATOM 2400 O O . LYS A 1 293 ? 19.027 0.209 -4.388 1.00 77.81 293 LYS A O 1
ATOM 2405 N N . LEU A 1 294 ? 17.814 -0.981 -2.954 1.00 86.19 294 LEU A N 1
ATOM 2406 C CA . LEU A 1 294 ? 16.559 -0.308 -3.280 1.00 86.19 294 LEU A CA 1
ATOM 2407 C C . LEU A 1 294 ? 16.587 1.141 -2.806 1.00 86.19 294 LEU A C 1
ATOM 2409 O O . LEU A 1 294 ? 17.323 1.493 -1.884 1.00 86.19 294 LEU A O 1
ATOM 2413 N N . MET A 1 295 ? 15.772 1.980 -3.437 1.00 84.00 295 MET A N 1
ATOM 2414 C CA . MET A 1 295 ? 15.860 3.419 -3.243 1.00 84.00 295 MET A CA 1
ATOM 2415 C C . MET A 1 295 ? 14.486 4.059 -3.135 1.00 84.00 295 MET A C 1
ATOM 2417 O O . MET A 1 295 ? 13.612 3.847 -3.976 1.00 84.00 295 MET A O 1
ATOM 2421 N N . ILE A 1 296 ? 14.358 4.892 -2.110 1.00 88.00 296 ILE A N 1
ATOM 2422 C CA . ILE A 1 296 ? 13.403 5.990 -2.030 1.00 88.00 296 ILE A CA 1
ATOM 2423 C C . ILE A 1 296 ? 14.266 7.238 -2.132 1.00 88.00 296 ILE A C 1
ATOM 2425 O O . ILE A 1 296 ? 15.271 7.336 -1.443 1.00 88.00 296 ILE A O 1
ATOM 2429 N N . THR A 1 297 ? 13.922 8.142 -3.034 1.00 85.81 297 THR A N 1
ATOM 2430 C CA . THR A 1 297 ? 14.746 9.324 -3.313 1.00 85.81 297 THR A CA 1
ATOM 2431 C C . THR A 1 297 ? 14.290 10.489 -2.452 1.00 85.81 297 THR A C 1
ATOM 2433 O O . THR A 1 297 ? 13.075 10.700 -2.356 1.00 85.81 297 THR A O 1
ATOM 2436 N N . GLN A 1 298 ? 15.212 11.318 -1.959 1.00 84.56 298 GLN A N 1
ATOM 2437 C CA . GLN A 1 298 ? 14.856 12.543 -1.244 1.00 84.56 298 GLN A CA 1
ATOM 2438 C C . GLN A 1 298 ? 13.886 13.440 -2.036 1.00 84.56 298 GLN A C 1
ATOM 2440 O O . GLN A 1 298 ? 12.962 13.986 -1.451 1.00 84.56 298 GLN A O 1
ATOM 2445 N N . ASP A 1 299 ? 13.986 13.509 -3.369 1.00 86.19 299 ASP A N 1
ATOM 2446 C CA . ASP A 1 299 ? 13.039 14.269 -4.208 1.00 86.19 299 ASP A CA 1
ATOM 2447 C C . ASP A 1 299 ? 11.568 13.823 -4.041 1.00 86.19 299 ASP A C 1
ATOM 2449 O O . ASP A 1 299 ? 10.670 14.665 -4.001 1.00 86.19 299 ASP A O 1
ATOM 2453 N N . GLN A 1 300 ? 11.311 12.516 -3.883 1.00 91.38 300 GLN A N 1
ATOM 2454 C CA . GLN A 1 300 ? 9.960 12.004 -3.611 1.00 91.38 300 GLN A CA 1
ATOM 2455 C C . GLN A 1 300 ? 9.468 12.482 -2.244 1.00 91.38 300 GLN A C 1
ATOM 2457 O O . GLN A 1 300 ? 8.331 12.933 -2.128 1.00 91.38 300 GLN A O 1
ATOM 2462 N N . LEU A 1 301 ? 10.320 12.391 -1.219 1.00 91.25 301 LEU A N 1
ATOM 2463 C CA . LEU A 1 301 ? 9.994 12.821 0.140 1.00 91.25 301 LEU A CA 1
ATOM 2464 C C . LEU A 1 301 ? 9.773 14.332 0.208 1.00 91.25 301 LEU A C 1
ATOM 2466 O O . LEU A 1 301 ? 8.741 14.766 0.707 1.00 91.25 301 LEU A O 1
ATOM 2470 N N . ASP A 1 302 ? 10.687 15.128 -0.340 1.00 91.12 302 ASP A N 1
ATOM 2471 C CA . ASP A 1 302 ? 10.621 16.587 -0.322 1.00 91.12 302 ASP A CA 1
ATOM 2472 C C . ASP A 1 302 ? 9.357 17.091 -1.027 1.00 91.12 302 ASP A C 1
ATOM 2474 O O . ASP A 1 302 ? 8.637 17.929 -0.481 1.00 91.12 302 ASP A O 1
ATOM 2478 N N . LYS A 1 303 ? 9.027 16.546 -2.206 1.00 93.19 303 LYS A N 1
ATOM 2479 C CA . LYS A 1 303 ? 7.787 16.896 -2.915 1.00 93.19 303 LYS A CA 1
ATOM 2480 C C . LYS A 1 303 ? 6.544 16.428 -2.162 1.00 93.19 303 LYS A C 1
ATOM 2482 O O . LYS A 1 303 ? 5.573 17.177 -2.066 1.00 93.19 303 LYS A O 1
ATOM 2487 N N . ALA A 1 304 ? 6.569 15.220 -1.599 1.00 95.12 304 ALA A N 1
ATOM 2488 C CA . ALA A 1 304 ? 5.447 14.704 -0.828 1.00 95.12 304 ALA A CA 1
ATOM 2489 C C . ALA A 1 304 ? 5.181 15.547 0.429 1.00 95.12 304 ALA A C 1
ATOM 2491 O O . ALA A 1 304 ? 4.037 15.905 0.697 1.00 95.12 304 ALA A O 1
ATOM 2492 N N . LEU A 1 305 ? 6.225 15.924 1.168 1.00 95.06 305 LEU A N 1
ATOM 2493 C CA . LEU A 1 305 ? 6.120 16.797 2.337 1.00 95.06 305 LEU A CA 1
ATOM 2494 C C . LEU A 1 305 ? 5.708 18.218 1.938 1.00 95.06 30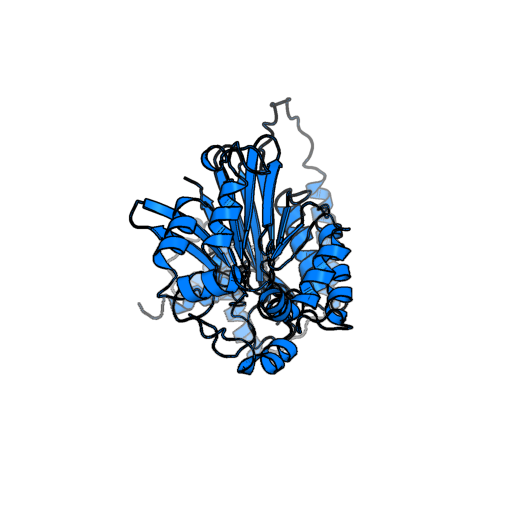5 LEU A C 1
ATOM 2496 O O . LEU A 1 305 ? 4.864 18.814 2.603 1.00 95.06 305 LEU A O 1
ATOM 2500 N N . TYR A 1 306 ? 6.225 18.744 0.821 1.00 95.94 306 TYR A N 1
ATOM 2501 C CA . TYR A 1 306 ? 5.835 20.054 0.298 1.00 95.94 306 TYR A CA 1
ATOM 2502 C C . TYR A 1 306 ? 4.328 20.155 0.031 1.00 95.94 306 TYR A C 1
ATOM 2504 O O . TYR A 1 306 ? 3.734 21.202 0.308 1.00 95.94 306 TYR A O 1
ATOM 2512 N N . ASN A 1 307 ? 3.694 19.075 -0.445 1.00 96.44 307 ASN A N 1
ATOM 2513 C CA . ASN A 1 307 ? 2.247 19.033 -0.675 1.00 96.44 307 ASN A CA 1
ATOM 2514 C C . ASN A 1 307 ? 1.433 19.270 0.605 1.00 96.44 307 ASN A C 1
ATOM 2516 O O . ASN A 1 307 ? 0.346 19.843 0.522 1.00 96.44 307 ASN A O 1
ATOM 2520 N N . PHE A 1 308 ? 1.979 18.908 1.770 1.00 96.12 308 PHE A N 1
ATOM 2521 C CA . PHE A 1 308 ? 1.446 19.212 3.100 1.00 96.12 308 PHE A CA 1
ATOM 2522 C C . PHE A 1 308 ? 2.089 20.474 3.688 1.00 96.12 308 PHE A C 1
ATOM 2524 O O . PHE A 1 308 ? 2.511 20.499 4.845 1.00 96.12 308 PHE A O 1
ATOM 2531 N N . THR A 1 309 ? 2.132 21.543 2.895 1.00 94.62 309 THR A N 1
ATOM 2532 C CA . THR A 1 309 ? 2.402 22.896 3.393 1.00 94.62 309 THR A CA 1
ATOM 2533 C C . THR A 1 309 ? 1.295 23.850 2.962 1.00 94.62 309 THR A C 1
ATOM 2535 O O . THR A 1 309 ? 0.577 23.601 1.989 1.00 94.62 309 THR A O 1
ATOM 2538 N N . LYS A 1 310 ? 1.210 25.030 3.590 1.00 90.12 310 LYS A N 1
ATOM 2539 C CA . LYS A 1 310 ? 0.319 26.120 3.124 1.00 90.12 310 LYS A CA 1
ATOM 2540 C C . LYS A 1 310 ? 0.505 26.520 1.650 1.00 90.12 310 LYS A C 1
ATOM 2542 O O . LYS A 1 310 ? -0.396 27.132 1.080 1.00 90.12 310 LYS A O 1
ATOM 2547 N N . LYS A 1 311 ? 1.669 26.233 1.052 1.00 92.75 311 LYS A N 1
ATOM 2548 C CA . LYS A 1 311 ? 1.982 26.533 -0.356 1.00 92.75 311 LYS A CA 1
ATOM 2549 C C . LYS A 1 311 ? 1.801 25.332 -1.289 1.00 92.75 311 LYS A C 1
ATOM 2551 O O . LYS A 1 311 ? 1.765 25.540 -2.496 1.00 92.75 311 LYS A O 1
ATOM 2556 N N . GLY A 1 312 ? 1.712 24.124 -0.739 1.00 92.50 312 GLY A N 1
ATOM 2557 C CA . GLY A 1 312 ? 1.526 22.892 -1.493 1.00 92.50 312 GLY A CA 1
ATOM 2558 C C . GLY A 1 312 ? 0.077 22.640 -1.892 1.00 92.50 312 GLY A C 1
ATOM 2559 O O . GLY A 1 312 ? -0.836 23.399 -1.551 1.00 92.50 312 GLY A O 1
ATOM 2560 N N . ASP A 1 313 ? -0.128 21.530 -2.593 1.00 90.81 313 ASP A N 1
ATOM 2561 C CA . ASP A 1 313 ? -1.414 21.182 -3.199 1.00 90.81 313 ASP A CA 1
ATOM 2562 C C . ASP A 1 313 ? -2.535 20.958 -2.171 1.00 90.81 313 ASP A C 1
ATOM 2564 O O . ASP A 1 313 ? -3.685 21.330 -2.421 1.00 90.81 313 ASP A O 1
ATOM 2568 N N . LEU A 1 314 ? -2.216 20.403 -0.995 1.00 92.62 314 LEU A N 1
ATOM 2569 C CA . LEU A 1 314 ? -3.205 20.069 0.039 1.00 92.62 314 LEU A CA 1
ATOM 2570 C C . LEU A 1 314 ? -3.509 21.242 0.981 1.00 92.62 314 LEU A C 1
ATOM 2572 O O . LEU A 1 314 ? -4.506 21.205 1.703 1.00 92.62 314 LEU A O 1
ATOM 2576 N N . LYS A 1 315 ? -2.691 22.306 0.949 1.00 89.81 315 LYS A N 1
ATOM 2577 C CA . LYS A 1 315 ? -2.883 23.562 1.701 1.00 89.81 315 LYS A CA 1
ATOM 2578 C C . LYS A 1 315 ? -3.072 23.378 3.215 1.00 89.81 315 LYS A C 1
ATOM 2580 O O . LYS A 1 315 ? -3.699 24.206 3.880 1.00 89.81 315 LYS A O 1
ATOM 2585 N N . CYS A 1 316 ? -2.513 22.316 3.778 1.00 92.31 316 CYS A N 1
ATOM 2586 C CA . CYS A 1 316 ? -2.474 22.020 5.209 1.00 92.31 316 CYS A CA 1
ATOM 2587 C C . CYS A 1 316 ? -1.025 21.780 5.629 1.00 92.31 316 CYS A C 1
ATOM 2589 O O . CYS A 1 316 ? -0.216 21.498 4.760 1.00 92.31 316 CYS A O 1
ATOM 2591 N N . ASP A 1 317 ? -0.692 21.923 6.913 1.00 93.44 317 ASP A N 1
ATOM 2592 C CA . ASP A 1 317 ? 0.647 21.574 7.402 1.00 93.44 317 ASP A CA 1
ATOM 2593 C C . ASP A 1 317 ? 0.604 20.167 8.005 1.00 93.44 317 ASP A C 1
ATOM 2595 O O . ASP A 1 317 ? -0.339 19.834 8.727 1.00 93.44 317 ASP A O 1
ATOM 2599 N N . LEU A 1 318 ? 1.597 19.331 7.687 1.00 93.00 318 LEU A N 1
ATOM 2600 C CA . LEU A 1 318 ? 1.644 17.936 8.146 1.00 93.00 318 LEU A CA 1
ATOM 2601 C C . LEU A 1 318 ? 1.638 17.829 9.681 1.00 93.00 318 LEU A C 1
ATOM 2603 O O . LEU A 1 318 ? 1.010 16.925 10.225 1.00 93.00 318 LEU A O 1
ATOM 2607 N N . ASP A 1 319 ? 2.268 18.782 10.371 1.00 91.19 319 ASP A N 1
ATOM 2608 C CA . ASP A 1 319 ? 2.327 18.850 11.838 1.00 91.19 319 ASP A CA 1
ATOM 2609 C C . ASP A 1 319 ? 0.946 19.033 12.496 1.00 91.19 319 ASP A C 1
ATOM 2611 O O . ASP A 1 319 ? 0.755 18.649 13.648 1.00 91.19 319 ASP A O 1
ATOM 2615 N N . ASP A 1 320 ? -0.040 19.563 11.761 1.00 92.44 320 ASP A N 1
ATOM 2616 C CA . ASP A 1 320 ? -1.421 19.736 12.235 1.00 92.44 320 ASP A CA 1
ATOM 2617 C C . ASP A 1 320 ? -2.270 18.454 12.084 1.00 92.44 320 ASP A C 1
ATOM 2619 O O . ASP A 1 320 ? -3.484 18.469 12.337 1.00 92.44 320 ASP A O 1
ATOM 2623 N N . ILE A 1 321 ? -1.679 17.358 11.594 1.00 94.44 321 ILE A N 1
ATOM 2624 C CA . ILE A 1 321 ? -2.376 16.113 11.268 1.00 94.44 321 ILE A CA 1
ATOM 2625 C C . ILE A 1 321 ? -1.997 15.026 12.290 1.00 94.44 321 ILE A C 1
ATOM 2627 O O . ILE A 1 321 ? -0.832 14.639 12.365 1.00 94.44 321 ILE A O 1
ATOM 2631 N N . PRO A 1 322 ? -2.967 14.489 13.057 1.00 92.81 322 PRO A N 1
ATOM 2632 C CA . PRO A 1 322 ? -2.698 13.573 14.167 1.00 92.81 322 PRO A CA 1
ATOM 2633 C C . PRO A 1 322 ? -2.368 12.137 13.744 1.00 92.81 322 PRO A C 1
ATOM 2635 O O . PRO A 1 322 ? -1.925 11.356 14.577 1.00 92.81 322 PRO A O 1
ATOM 2638 N N . ILE A 1 323 ? -2.651 11.755 12.494 1.00 95.12 323 ILE A N 1
ATOM 2639 C CA . ILE A 1 323 ? -2.370 10.411 11.980 1.00 95.12 323 ILE A CA 1
ATOM 2640 C C . ILE A 1 323 ? -1.714 10.536 10.612 1.00 95.12 323 ILE A C 1
ATOM 2642 O O . ILE A 1 323 ? -2.346 10.971 9.645 1.00 95.12 323 ILE A O 1
ATOM 2646 N N . LYS A 1 324 ? -0.448 10.138 10.532 1.00 96.81 324 LYS A N 1
ATOM 2647 C CA . LYS A 1 324 ? 0.400 10.264 9.348 1.00 96.81 324 LYS A CA 1
ATOM 2648 C C . LYS A 1 324 ? 0.939 8.887 8.980 1.00 96.81 324 LYS A C 1
ATOM 2650 O O . LYS A 1 324 ? 1.695 8.275 9.733 1.00 96.81 324 LYS A O 1
ATOM 2655 N N . ILE A 1 325 ? 0.535 8.392 7.815 1.00 98.12 325 ILE A N 1
ATOM 2656 C CA . ILE A 1 325 ? 0.849 7.047 7.331 1.00 98.12 325 ILE A CA 1
ATOM 2657 C C . ILE A 1 325 ? 1.734 7.164 6.095 1.00 98.12 325 ILE A C 1
ATOM 2659 O O . ILE A 1 325 ? 1.309 7.697 5.070 1.00 98.12 325 ILE A O 1
ATOM 2663 N N . CYS A 1 326 ? 2.950 6.634 6.181 1.00 98.00 326 CYS A N 1
ATOM 2664 C CA . CYS A 1 326 ? 3.815 6.405 5.032 1.00 98.00 326 CYS A CA 1
ATOM 2665 C C . CYS A 1 326 ? 3.688 4.948 4.583 1.00 98.00 326 CYS A C 1
ATOM 2667 O O . CYS A 1 326 ? 3.606 4.043 5.414 1.00 98.00 326 CYS A O 1
ATOM 2669 N N . PHE A 1 327 ? 3.655 4.697 3.278 1.00 98.50 327 PHE A N 1
ATOM 2670 C CA . PHE A 1 327 ? 3.564 3.340 2.752 1.00 98.50 327 PHE A CA 1
ATOM 2671 C C . PHE A 1 327 ? 4.342 3.183 1.446 1.00 98.50 327 PHE A C 1
ATOM 2673 O O . PHE A 1 327 ? 4.313 4.041 0.568 1.00 98.50 327 PHE A O 1
ATOM 2680 N N . PHE A 1 328 ? 5.070 2.077 1.331 1.00 97.56 328 PHE A N 1
ATOM 2681 C CA . PHE A 1 328 ? 5.842 1.692 0.147 1.00 97.56 328 PHE A CA 1
ATOM 2682 C C . PHE A 1 328 ? 6.129 0.193 0.199 1.00 97.56 328 PHE A C 1
ATOM 2684 O O . PHE A 1 328 ? 6.055 -0.416 1.261 1.00 97.56 328 PHE A O 1
ATOM 2691 N N . HIS A 1 329 ? 6.445 -0.424 -0.934 1.00 97.00 329 HIS A N 1
ATOM 2692 C CA . HIS A 1 329 ? 6.490 -1.883 -1.023 1.00 97.00 329 HIS A CA 1
ATOM 2693 C C . HIS A 1 329 ? 7.608 -2.530 -0.190 1.00 97.00 329 HIS A C 1
ATOM 2695 O O . HIS A 1 329 ? 7.340 -3.436 0.598 1.00 97.00 329 HIS A O 1
ATOM 2701 N N . HIS A 1 330 ? 8.849 -2.056 -0.314 1.00 93.50 330 HIS A N 1
ATOM 2702 C CA . HIS A 1 330 ? 9.995 -2.715 0.317 1.00 93.50 330 HIS A CA 1
ATOM 2703 C C . HIS A 1 330 ? 10.183 -2.306 1.786 1.00 93.50 330 HIS A C 1
ATOM 2705 O O . HIS A 1 330 ? 10.066 -1.125 2.091 1.00 93.50 330 HIS A O 1
ATOM 2711 N N . PRO A 1 331 ? 10.559 -3.221 2.692 1.00 89.75 331 PRO A N 1
ATOM 2712 C CA . PRO A 1 331 ? 10.968 -2.883 4.052 1.00 89.75 331 PRO A CA 1
ATOM 2713 C C . PRO A 1 331 ? 12.105 -1.859 4.093 1.00 89.75 331 PRO A C 1
ATOM 2715 O O . PRO A 1 331 ? 12.991 -1.831 3.233 1.00 89.75 331 PRO A O 1
ATOM 2718 N N . LEU A 1 332 ? 12.119 -1.033 5.137 1.00 85.25 332 LEU A N 1
ATOM 2719 C CA . LEU A 1 332 ? 13.070 0.071 5.268 1.00 85.25 332 LEU A CA 1
ATOM 2720 C C . LEU A 1 332 ? 14.534 -0.409 5.317 1.00 85.25 332 LEU A C 1
ATOM 2722 O O . LEU A 1 332 ? 15.445 0.283 4.857 1.00 85.25 332 LEU A O 1
ATOM 2726 N N . GLU A 1 333 ? 14.786 -1.604 5.847 1.00 83.19 333 GLU A N 1
ATOM 2727 C CA . GLU A 1 333 ? 16.096 -2.258 5.873 1.00 83.19 333 GLU A CA 1
ATOM 2728 C C . GLU A 1 333 ? 16.655 -2.594 4.484 1.00 83.19 333 GLU A C 1
ATOM 2730 O O . GLU A 1 333 ? 17.878 -2.684 4.341 1.00 83.19 333 GLU A O 1
ATOM 2735 N N . PHE A 1 334 ? 15.796 -2.740 3.469 1.00 84.12 334 PHE A N 1
ATOM 2736 C CA . PHE A 1 334 ? 16.202 -3.069 2.101 1.00 84.12 334 PHE A CA 1
ATOM 2737 C C . PHE A 1 334 ? 16.562 -1.820 1.289 1.00 84.12 334 PHE A C 1
ATOM 2739 O O . PHE A 1 334 ? 17.166 -1.939 0.222 1.00 84.12 334 PHE A O 1
ATOM 2746 N N . ILE A 1 335 ? 16.259 -0.631 1.819 1.00 81.88 335 ILE A N 1
ATOM 2747 C CA . ILE A 1 335 ? 16.670 0.652 1.247 1.00 81.88 335 ILE A CA 1
ATOM 2748 C C . ILE A 1 335 ? 18.160 0.905 1.528 1.00 81.88 335 ILE A C 1
ATOM 2750 O O . ILE A 1 335 ? 18.623 0.747 2.669 1.00 81.88 335 ILE A O 1
ATOM 2754 N N . GLU A 1 336 ? 18.898 1.309 0.490 1.00 71.50 336 GLU A N 1
ATOM 2755 C CA . GLU A 1 336 ? 20.362 1.356 0.424 1.00 71.50 336 GLU A CA 1
ATOM 2756 C C . GLU A 1 336 ? 21.030 1.999 1.651 1.00 71.50 336 GLU A C 1
ATOM 2758 O O . GLU A 1 336 ? 20.704 3.100 2.096 1.00 71.50 336 GLU A O 1
ATOM 2763 N N . LYS A 1 337 ? 22.014 1.302 2.239 1.00 61.34 337 LYS A N 1
ATOM 2764 C CA . LYS A 1 337 ? 22.629 1.683 3.529 1.00 61.34 337 LYS A CA 1
ATOM 2765 C C . LYS A 1 337 ? 23.367 3.026 3.505 1.00 61.34 337 LYS A C 1
ATOM 2767 O O . LYS A 1 337 ? 23.426 3.683 4.544 1.00 61.34 337 LYS A O 1
ATOM 2772 N N . ASN A 1 338 ? 23.934 3.410 2.361 1.00 52.44 338 ASN A N 1
ATOM 2773 C CA . ASN A 1 338 ? 24.733 4.631 2.224 1.00 52.44 338 ASN A CA 1
ATOM 2774 C C . ASN A 1 338 ? 23.878 5.870 1.917 1.00 52.44 338 ASN A C 1
ATOM 2776 O O . ASN A 1 338 ? 24.257 6.968 2.313 1.00 52.44 338 ASN A O 1
ATOM 2780 N N . GLU A 1 339 ? 22.712 5.678 1.302 1.00 52.56 339 GLU A N 1
ATOM 2781 C CA . GLU A 1 339 ? 21.739 6.732 0.974 1.00 52.56 339 GLU A CA 1
ATOM 2782 C C . GLU A 1 339 ? 20.806 7.014 2.178 1.00 52.56 339 GLU A C 1
ATOM 2784 O O . GLU A 1 339 ? 20.414 8.137 2.471 1.00 52.56 339 GLU A O 1
ATOM 2789 N N . SER A 1 340 ? 20.545 5.996 3.004 1.00 55.38 340 SER A N 1
ATOM 2790 C CA . SER A 1 340 ? 19.366 5.961 3.873 1.00 55.38 340 SER A CA 1
ATOM 2791 C C . SER A 1 340 ? 19.456 6.582 5.271 1.00 55.38 340 SER A C 1
ATOM 2793 O O . SER A 1 340 ? 18.542 6.374 6.060 1.00 55.38 340 SER A O 1
ATOM 2795 N N . LYS A 1 341 ? 20.481 7.349 5.661 1.00 61.16 341 LYS A N 1
ATOM 2796 C CA . LYS A 1 341 ? 20.424 7.973 7.006 1.00 61.16 341 LYS A CA 1
ATOM 2797 C C . LYS A 1 341 ? 19.445 9.137 7.069 1.00 61.16 341 LYS A C 1
ATOM 2799 O O . LYS A 1 341 ? 18.708 9.223 8.043 1.00 61.16 341 LYS A O 1
ATOM 2804 N N . LYS A 1 342 ? 19.445 10.023 6.073 1.00 72.12 342 LYS A N 1
ATOM 2805 C CA . LYS A 1 342 ? 18.580 11.209 6.084 1.00 72.12 342 LYS A CA 1
ATOM 2806 C C . LYS A 1 342 ? 17.133 10.827 5.812 1.00 72.12 342 LYS A C 1
ATOM 2808 O O . LYS A 1 342 ? 16.289 11.138 6.639 1.00 72.12 342 LYS A O 1
ATOM 2813 N N . ASP A 1 343 ? 16.876 10.047 4.769 1.00 75.69 343 ASP A N 1
ATOM 2814 C CA . ASP A 1 343 ? 15.516 9.630 4.411 1.00 75.69 343 ASP A CA 1
ATOM 2815 C C . ASP A 1 343 ? 14.862 8.754 5.478 1.00 75.69 343 ASP A C 1
ATOM 2817 O O . ASP A 1 343 ? 13.716 8.997 5.852 1.00 75.69 343 ASP A O 1
ATOM 2821 N N . LYS A 1 344 ? 15.599 7.792 6.064 1.00 78.00 344 LYS A N 1
ATOM 2822 C CA . LYS A 1 344 ? 15.083 7.020 7.210 1.00 78.00 344 LYS A CA 1
ATOM 2823 C C . LYS A 1 344 ? 14.766 7.939 8.380 1.00 78.00 344 LYS A C 1
ATOM 2825 O O . LYS A 1 344 ? 13.746 7.748 9.025 1.00 78.00 344 LYS A O 1
ATOM 2830 N N . VAL A 1 345 ? 15.615 8.930 8.658 1.00 80.00 345 VAL A N 1
ATOM 2831 C CA . VAL A 1 345 ? 15.368 9.901 9.732 1.00 80.00 345 VAL A CA 1
ATOM 2832 C C . VAL A 1 345 ? 14.143 10.762 9.428 1.00 80.00 345 VAL A C 1
ATOM 2834 O O . VAL A 1 345 ? 13.317 10.916 10.318 1.00 80.00 345 VAL A O 1
ATOM 2837 N N . ILE A 1 346 ? 13.978 11.252 8.197 1.00 85.81 346 ILE A N 1
ATOM 2838 C CA . ILE A 1 346 ? 12.801 12.020 7.771 1.00 85.81 346 ILE A CA 1
ATOM 2839 C C . ILE A 1 346 ? 11.537 11.179 7.951 1.00 85.81 346 ILE A C 1
ATOM 2841 O O . ILE A 1 346 ? 10.584 11.651 8.569 1.00 85.81 346 ILE A O 1
ATOM 2845 N N . ILE A 1 347 ? 11.537 9.925 7.488 1.00 87.62 347 ILE A N 1
ATOM 2846 C CA . ILE A 1 347 ? 10.395 9.020 7.659 1.00 87.62 347 ILE A CA 1
ATOM 2847 C C . ILE A 1 347 ? 10.097 8.819 9.154 1.00 87.62 347 ILE A C 1
ATOM 2849 O O . ILE A 1 347 ? 8.971 9.026 9.596 1.00 87.62 347 ILE A O 1
ATOM 2853 N N . LEU A 1 348 ? 11.116 8.493 9.952 1.00 85.56 348 LEU A N 1
ATOM 2854 C CA . LEU A 1 348 ? 10.972 8.269 11.393 1.00 85.56 348 LEU A CA 1
ATOM 2855 C C . LEU A 1 348 ? 10.483 9.507 12.161 1.00 85.56 348 LEU A C 1
ATOM 2857 O O . LEU A 1 348 ? 9.899 9.356 13.225 1.00 85.56 348 LEU A O 1
ATOM 2861 N N . GLN A 1 349 ? 10.762 10.716 11.673 1.00 86.12 349 GLN A N 1
ATOM 2862 C CA . GLN A 1 349 ? 10.393 11.969 12.340 1.00 86.12 349 GLN A CA 1
ATOM 2863 C C . GLN A 1 349 ? 9.000 12.472 11.968 1.00 86.12 349 GLN A C 1
ATOM 2865 O O . GLN A 1 349 ? 8.379 13.166 12.768 1.00 86.12 349 GLN A O 1
ATOM 2870 N N . ASN A 1 350 ? 8.525 12.166 10.759 1.00 90.25 350 ASN A N 1
ATOM 2871 C CA . ASN A 1 350 ? 7.317 12.787 10.219 1.00 90.25 350 ASN A CA 1
ATOM 2872 C C . ASN A 1 350 ? 6.085 11.882 10.281 1.00 90.25 350 ASN A C 1
ATOM 2874 O O . ASN A 1 350 ? 4.974 12.409 10.292 1.00 90.25 350 ASN A O 1
ATOM 2878 N N . PHE A 1 351 ? 6.244 10.558 10.351 1.00 93.75 351 PHE A N 1
ATOM 2879 C CA . PHE A 1 351 ? 5.127 9.612 10.267 1.00 93.75 351 PHE A CA 1
ATOM 2880 C C . PHE A 1 351 ? 4.962 8.775 11.526 1.00 93.75 351 PHE A C 1
ATOM 2882 O O . PHE A 1 351 ? 5.932 8.456 12.208 1.00 93.75 351 PHE A O 1
ATOM 2889 N N . ASP A 1 352 ? 3.722 8.362 11.773 1.00 94.31 352 ASP A N 1
ATOM 2890 C CA . ASP A 1 352 ? 3.367 7.524 12.913 1.00 94.31 352 ASP A CA 1
ATOM 2891 C C . ASP A 1 352 ? 3.222 6.050 12.512 1.00 94.31 352 ASP A C 1
ATOM 2893 O O . ASP A 1 352 ? 3.513 5.152 13.304 1.00 94.31 352 ASP A O 1
ATOM 2897 N N . PHE A 1 353 ? 2.836 5.800 11.254 1.00 96.44 353 PHE A N 1
ATOM 2898 C CA . PHE A 1 353 ? 2.796 4.468 10.654 1.00 96.44 353 PHE A CA 1
ATOM 2899 C C . PHE A 1 353 ? 3.698 4.363 9.433 1.00 96.44 353 PHE A C 1
ATOM 2901 O O . PHE A 1 353 ? 3.716 5.251 8.577 1.00 96.44 353 PHE A O 1
ATOM 2908 N N . LEU A 1 354 ? 4.360 3.216 9.321 1.00 96.69 354 LEU A N 1
ATOM 2909 C CA . LEU A 1 354 ? 5.023 2.753 8.116 1.00 96.69 354 LEU A CA 1
ATOM 2910 C C . LEU A 1 354 ? 4.431 1.405 7.688 1.00 96.69 354 LEU A C 1
ATOM 2912 O O . LEU A 1 354 ? 4.488 0.435 8.442 1.00 96.69 354 LEU A O 1
ATOM 2916 N N . LEU A 1 355 ? 3.857 1.343 6.486 1.00 98.00 355 LEU A N 1
ATOM 2917 C CA . LEU A 1 355 ? 3.239 0.129 5.946 1.00 98.00 355 L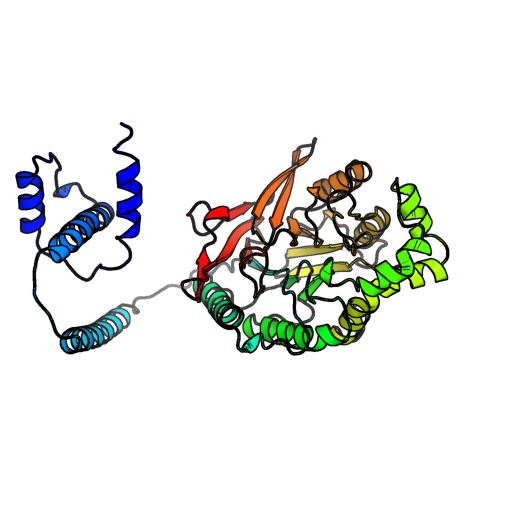EU A CA 1
ATOM 2918 C C . LEU A 1 355 ? 4.035 -0.413 4.752 1.00 98.00 355 LEU A C 1
ATOM 2920 O O . LEU A 1 355 ? 4.299 0.329 3.802 1.00 98.00 355 LEU A O 1
ATOM 2924 N N . ASN A 1 356 ? 4.364 -1.710 4.776 1.00 96.00 356 ASN A N 1
ATOM 2925 C CA . ASN A 1 356 ? 5.148 -2.382 3.730 1.00 96.00 356 ASN A CA 1
ATOM 2926 C C . ASN A 1 356 ? 4.634 -3.791 3.370 1.00 96.00 356 ASN A C 1
ATOM 2928 O O . ASN A 1 356 ? 3.742 -4.335 4.028 1.00 96.00 356 ASN A O 1
ATOM 2932 N N . GLY A 1 357 ? 5.232 -4.382 2.329 1.00 93.19 357 GLY A N 1
ATOM 2933 C CA . GLY A 1 357 ? 4.985 -5.737 1.822 1.00 93.19 357 GLY A CA 1
ATOM 2934 C C . GLY A 1 357 ? 6.282 -6.527 1.596 1.00 93.19 357 GLY A C 1
ATOM 2935 O O . GLY A 1 357 ? 7.174 -6.509 2.448 1.00 93.19 357 GLY A O 1
ATOM 2936 N N . HIS A 1 358 ? 6.386 -7.207 0.447 1.00 92.06 358 HIS A N 1
ATOM 2937 C CA . HIS A 1 358 ? 7.598 -7.819 -0.127 1.00 92.06 358 HIS A CA 1
ATOM 2938 C C . HIS A 1 358 ? 8.161 -9.069 0.576 1.00 92.06 358 HIS A C 1
ATOM 2940 O O . HIS A 1 358 ? 8.448 -10.066 -0.079 1.00 92.06 358 HIS A O 1
ATOM 2946 N N . ILE A 1 359 ? 8.310 -9.074 1.909 1.00 85.81 359 ILE A N 1
ATOM 2947 C CA . ILE A 1 359 ? 8.879 -10.233 2.643 1.00 85.81 359 ILE A CA 1
ATOM 2948 C C . ILE A 1 359 ? 7.938 -11.453 2.591 1.00 85.81 359 ILE A C 1
ATOM 2950 O O . ILE A 1 359 ? 8.350 -12.582 2.849 1.00 85.81 359 ILE A O 1
ATOM 2954 N N . HIS A 1 360 ? 6.660 -11.235 2.261 1.00 83.94 360 HIS A N 1
ATOM 2955 C CA . HIS A 1 360 ? 5.582 -12.231 2.279 1.00 83.94 360 HIS A CA 1
ATOM 2956 C C . HIS A 1 360 ? 5.316 -12.884 3.648 1.00 83.94 360 HIS A C 1
ATOM 2958 O O . HIS A 1 360 ? 4.477 -13.773 3.738 1.00 83.94 360 HIS A O 1
ATOM 2964 N N . ASP A 1 361 ? 5.966 -12.426 4.714 1.00 84.38 361 ASP A N 1
ATOM 2965 C CA . ASP A 1 361 ? 5.601 -12.723 6.095 1.00 84.38 361 ASP A CA 1
ATOM 2966 C C . ASP A 1 361 ? 5.055 -11.446 6.738 1.00 84.38 361 ASP A C 1
ATOM 2968 O O . ASP A 1 361 ? 5.535 -10.341 6.467 1.00 84.38 361 ASP A O 1
ATOM 2972 N N . SER A 1 362 ? 4.029 -11.589 7.577 1.00 88.94 362 SER A N 1
ATOM 2973 C CA . SER A 1 362 ? 3.500 -10.451 8.320 1.00 88.94 362 SER A CA 1
ATOM 2974 C C . SER A 1 362 ? 4.369 -10.134 9.531 1.00 88.94 362 SER A C 1
ATOM 2976 O O . SER A 1 362 ? 4.913 -11.030 10.179 1.00 88.94 362 SER A O 1
ATOM 2978 N N . ALA A 1 363 ? 4.489 -8.847 9.849 1.00 89.62 363 ALA A N 1
ATOM 2979 C CA . ALA A 1 363 ? 5.237 -8.380 11.003 1.00 89.62 363 ALA A CA 1
ATOM 2980 C C . ALA A 1 363 ? 4.628 -7.102 11.584 1.00 89.62 363 ALA A C 1
ATOM 2982 O O . ALA A 1 363 ? 4.029 -6.297 10.871 1.00 89.62 363 ALA A O 1
ATOM 2983 N N . TYR A 1 364 ? 4.845 -6.914 12.883 1.00 92.25 364 TYR A N 1
ATOM 2984 C CA . TYR A 1 364 ? 4.575 -5.681 13.613 1.00 92.25 364 TYR A CA 1
ATOM 2985 C C . TYR A 1 364 ? 5.769 -5.377 14.510 1.00 92.25 364 TYR A C 1
ATOM 2987 O O . TYR A 1 364 ? 6.194 -6.236 15.286 1.00 92.25 364 TYR A O 1
ATOM 2995 N N . TYR A 1 365 ? 6.297 -4.162 14.431 1.00 90.06 365 TYR A N 1
ATOM 2996 C CA . TYR A 1 365 ? 7.350 -3.692 15.325 1.00 90.06 365 TYR A CA 1
ATOM 2997 C C . TYR A 1 365 ? 7.376 -2.167 15.380 1.00 90.06 365 TYR A C 1
ATOM 2999 O O . TYR A 1 365 ? 6.849 -1.485 14.507 1.00 90.06 365 TYR A O 1
ATOM 3007 N N . ILE A 1 366 ? 8.010 -1.628 16.417 1.00 89.38 366 ILE A N 1
ATOM 3008 C CA . ILE A 1 366 ? 8.221 -0.188 16.566 1.00 89.38 366 ILE A CA 1
ATOM 3009 C C . ILE A 1 366 ? 9.687 0.105 16.252 1.00 89.38 366 ILE A C 1
ATOM 3011 O O . ILE A 1 366 ? 10.586 -0.494 16.850 1.00 89.38 366 ILE A O 1
ATOM 3015 N N . LEU A 1 367 ? 9.933 1.006 15.300 1.00 86.38 367 LEU A N 1
ATOM 3016 C CA . LEU A 1 367 ? 11.271 1.522 15.026 1.00 86.38 367 LEU A CA 1
ATOM 3017 C C . LEU A 1 367 ? 11.493 2.817 15.798 1.00 86.38 367 LEU A C 1
ATOM 3019 O O . LEU A 1 367 ? 10.653 3.713 15.775 1.00 86.38 367 LEU A O 1
ATOM 3023 N N . ASN A 1 368 ? 12.669 2.928 16.415 1.00 81.25 368 ASN A N 1
ATOM 3024 C CA . ASN A 1 368 ? 13.040 4.061 17.254 1.00 81.25 368 ASN A CA 1
ATOM 3025 C C . ASN A 1 368 ? 14.208 4.831 16.633 1.00 81.25 368 ASN A C 1
ATOM 3027 O O . ASN A 1 368 ? 15.202 4.236 16.208 1.00 81.25 368 ASN A O 1
ATOM 3031 N N . SER A 1 369 ? 14.130 6.161 16.645 1.00 72.06 369 SER A N 1
ATOM 3032 C CA . SER A 1 369 ? 15.226 7.044 16.231 1.00 72.06 369 SER A CA 1
ATOM 3033 C C . SER A 1 369 ? 15.952 7.675 17.424 1.00 72.06 369 SER A C 1
ATOM 3035 O O . SER A 1 369 ? 15.390 7.855 18.510 1.00 72.06 369 SER A O 1
ATOM 3037 N N . LYS A 1 370 ? 17.213 8.080 17.211 1.00 63.56 370 LYS A N 1
ATOM 3038 C CA . LYS A 1 370 ? 17.972 8.908 18.161 1.00 63.56 370 LYS A CA 1
ATOM 3039 C C . LYS A 1 370 ? 17.287 10.276 18.255 1.00 63.56 370 LYS A C 1
ATOM 3041 O O . LYS A 1 370 ? 17.447 11.110 17.374 1.00 63.56 370 LYS A O 1
ATOM 3046 N N . GLY A 1 371 ? 16.490 10.466 19.302 1.00 63.00 371 GLY A N 1
ATOM 3047 C CA . GLY A 1 371 ? 15.574 11.605 19.445 1.00 63.00 371 GLY A CA 1
ATOM 3048 C C . GLY A 1 371 ? 14.212 11.238 20.039 1.00 63.00 371 GLY A C 1
ATOM 3049 O O . GLY A 1 371 ? 13.383 12.122 20.195 1.00 63.00 371 GLY A O 1
ATOM 3050 N N . ASN A 1 372 ? 13.996 9.962 20.391 1.00 68.62 372 ASN A N 1
ATOM 3051 C CA . ASN A 1 372 ? 12.729 9.435 20.904 1.00 68.62 372 ASN A CA 1
ATOM 3052 C C . ASN A 1 372 ? 11.577 9.573 19.902 1.00 68.62 372 ASN A C 1
ATOM 3054 O O . ASN A 1 372 ? 10.444 9.729 20.328 1.00 68.62 372 ASN A O 1
ATOM 3058 N N . TYR A 1 373 ? 11.835 9.508 18.598 1.00 77.81 373 TYR A N 1
ATOM 3059 C CA . TYR A 1 373 ? 10.764 9.320 17.617 1.00 77.81 373 TYR A CA 1
ATOM 3060 C C . TYR A 1 373 ? 10.501 7.826 17.454 1.00 77.81 373 TYR A C 1
ATOM 3062 O O . TYR A 1 373 ? 11.461 7.052 17.378 1.00 77.81 373 TYR A O 1
ATOM 3070 N N . GLU A 1 374 ? 9.229 7.442 17.424 1.00 85.12 374 GLU A N 1
ATOM 3071 C CA . GLU A 1 374 ? 8.777 6.065 17.237 1.00 85.12 374 GLU A CA 1
ATOM 3072 C C . GLU A 1 374 ? 7.835 6.012 16.049 1.00 85.12 374 GLU A C 1
ATOM 3074 O O . GLU A 1 374 ? 6.950 6.856 15.935 1.00 85.12 374 GLU A O 1
ATOM 3079 N N . ILE A 1 375 ? 8.010 5.005 15.201 1.00 90.56 375 ILE A N 1
ATOM 3080 C CA . ILE A 1 375 ? 7.081 4.707 14.116 1.00 90.56 375 ILE A CA 1
ATOM 3081 C C . ILE A 1 375 ? 6.618 3.262 14.244 1.00 90.56 375 ILE A C 1
ATOM 3083 O O . ILE A 1 375 ? 7.422 2.339 14.425 1.00 90.56 375 ILE A O 1
ATOM 3087 N N . ILE A 1 376 ? 5.310 3.061 14.145 1.00 93.50 376 ILE A N 1
ATOM 3088 C CA . ILE A 1 376 ? 4.705 1.737 14.115 1.00 93.50 376 ILE A CA 1
ATOM 3089 C C . ILE A 1 376 ? 4.867 1.190 12.701 1.00 93.50 376 ILE A C 1
ATOM 3091 O O . ILE A 1 376 ? 4.323 1.739 11.746 1.00 93.50 376 ILE A O 1
ATOM 3095 N N . THR A 1 377 ? 5.626 0.110 12.558 1.00 93.69 377 THR A N 1
ATOM 3096 C CA . THR A 1 377 ? 5.880 -0.534 11.268 1.00 93.69 377 THR A CA 1
ATOM 3097 C C . THR A 1 377 ? 5.083 -1.824 11.156 1.00 93.69 377 THR A C 1
ATOM 3099 O O . THR A 1 377 ? 5.127 -2.672 12.051 1.00 93.69 377 THR A O 1
ATOM 3102 N N . ILE A 1 378 ? 4.344 -1.965 10.056 1.00 95.31 378 ILE A N 1
ATOM 3103 C CA . ILE A 1 378 ? 3.466 -3.102 9.781 1.00 95.31 378 ILE A CA 1
ATOM 3104 C C . ILE A 1 378 ? 3.786 -3.645 8.389 1.00 95.31 378 ILE A C 1
ATOM 3106 O O . ILE A 1 378 ? 3.683 -2.936 7.388 1.00 95.31 378 ILE A O 1
ATOM 3110 N N . ILE A 1 379 ? 4.124 -4.930 8.328 1.00 93.56 379 ILE A N 1
ATOM 3111 C CA . ILE A 1 379 ? 4.293 -5.670 7.077 1.00 93.56 379 ILE A CA 1
ATOM 3112 C C . ILE A 1 379 ? 3.041 -6.525 6.867 1.00 93.56 379 ILE A C 1
ATOM 3114 O O . ILE A 1 379 ? 2.696 -7.347 7.723 1.00 93.56 379 ILE A O 1
ATOM 3118 N N . ALA A 1 380 ? 2.341 -6.337 5.744 1.00 90.25 380 ALA A N 1
ATOM 3119 C CA . ALA A 1 380 ? 1.100 -7.070 5.466 1.00 90.25 380 ALA A CA 1
ATOM 3120 C C . ALA A 1 380 ? 1.319 -8.577 5.266 1.00 90.25 380 ALA A C 1
ATOM 3122 O O . ALA A 1 380 ? 0.447 -9.366 5.625 1.00 90.25 380 ALA A O 1
ATOM 3123 N N . GLY A 1 381 ? 2.476 -8.969 4.727 1.00 86.44 381 GLY A N 1
ATOM 3124 C CA . GLY A 1 381 ? 2.686 -10.277 4.104 1.00 86.44 381 GLY A CA 1
ATOM 3125 C C . GLY A 1 381 ? 1.952 -10.381 2.761 1.00 86.44 381 GLY A C 1
ATOM 3126 O O . GLY A 1 381 ? 1.473 -9.374 2.244 1.00 86.44 381 GLY A O 1
ATOM 3127 N N . SER A 1 382 ? 1.870 -11.580 2.175 1.00 90.88 382 SER A N 1
ATOM 3128 C CA . SER A 1 382 ? 1.228 -11.748 0.861 1.00 90.88 382 SER A CA 1
ATOM 3129 C C . SER A 1 382 ? -0.255 -12.053 0.973 1.00 90.88 382 SER A C 1
ATOM 3131 O O . SER A 1 382 ? -0.651 -13.044 1.553 1.00 90.88 382 SER A O 1
ATOM 3133 N N . THR A 1 383 ? -1.132 -11.246 0.396 1.00 91.94 383 THR A N 1
ATOM 3134 C CA . THR A 1 383 ? -2.574 -11.508 0.474 1.00 91.94 383 THR A CA 1
ATOM 3135 C C . THR A 1 383 ? -2.985 -12.667 -0.438 1.00 91.94 383 THR A C 1
ATOM 3137 O O . THR A 1 383 ? -3.892 -13.437 -0.107 1.00 91.94 383 THR A O 1
ATOM 3140 N N . PHE A 1 384 ? -2.304 -12.837 -1.573 1.00 88.81 384 PHE A N 1
ATOM 3141 C CA . PHE A 1 384 ? -2.563 -13.933 -2.496 1.00 88.81 384 PHE A CA 1
ATOM 3142 C C . PHE A 1 384 ? -1.264 -14.419 -3.142 1.00 88.81 384 PHE A C 1
ATOM 3144 O O . PHE A 1 384 ? -0.657 -13.734 -3.951 1.00 88.81 384 PHE A O 1
ATOM 3151 N N . ILE A 1 385 ? -0.869 -15.657 -2.842 1.00 76.75 385 ILE A N 1
ATOM 3152 C CA . ILE A 1 385 ? 0.161 -16.360 -3.608 1.00 76.75 385 ILE A CA 1
ATOM 3153 C C . ILE A 1 385 ? -0.212 -17.833 -3.700 1.00 76.75 385 ILE A C 1
ATOM 3155 O O . ILE A 1 385 ? -0.469 -18.486 -2.693 1.00 76.75 385 ILE A O 1
ATOM 3159 N N . ARG A 1 386 ? -0.268 -18.383 -4.917 1.00 67.12 386 ARG A N 1
ATOM 3160 C CA . ARG A 1 386 ? -0.616 -19.803 -5.117 1.00 67.12 386 ARG A CA 1
ATOM 3161 C C . ARG A 1 386 ? 0.488 -20.773 -4.711 1.00 67.12 386 ARG A C 1
ATOM 3163 O O . ARG A 1 386 ? 0.206 -21.949 -4.518 1.00 67.12 386 ARG A O 1
ATOM 3170 N N . ASN A 1 387 ? 1.734 -20.306 -4.651 1.00 65.31 387 ASN A N 1
ATOM 3171 C CA . ASN A 1 387 ? 2.885 -21.154 -4.373 1.00 65.31 387 ASN A CA 1
ATOM 3172 C C . ASN A 1 387 ? 3.263 -21.052 -2.887 1.00 65.31 387 ASN A C 1
ATOM 3174 O O . ASN A 1 387 ? 3.898 -20.066 -2.511 1.00 65.31 387 ASN A O 1
ATOM 3178 N N . PRO A 1 388 ? 2.946 -22.063 -2.058 1.00 50.94 388 PRO A N 1
ATOM 3179 C CA . PRO A 1 388 ? 3.177 -22.023 -0.609 1.00 50.94 388 PRO A CA 1
ATOM 3180 C C . PRO A 1 388 ? 4.663 -21.972 -0.219 1.00 50.94 388 PRO A C 1
ATOM 3182 O O . PRO A 1 388 ? 5.010 -21.544 0.875 1.00 50.94 388 PRO A O 1
ATOM 3185 N N . GLY A 1 389 ? 5.575 -22.334 -1.129 1.00 54.94 389 GLY A N 1
ATOM 3186 C CA . GLY A 1 389 ? 7.023 -22.222 -0.911 1.00 54.94 389 GLY A CA 1
ATOM 3187 C C . GLY A 1 389 ? 7.589 -20.798 -0.993 1.00 54.94 389 GLY A C 1
ATOM 3188 O O . GLY A 1 389 ? 8.804 -20.644 -0.929 1.00 54.94 389 GLY A O 1
ATOM 3189 N N . ARG A 1 390 ? 6.751 -19.772 -1.196 1.00 58.78 390 ARG A N 1
ATOM 3190 C CA . ARG A 1 390 ? 7.185 -18.377 -1.388 1.00 58.78 390 ARG A CA 1
ATOM 3191 C C . ARG A 1 390 ? 6.783 -17.423 -0.263 1.00 58.78 390 ARG A C 1
ATOM 3193 O O . ARG A 1 390 ? 7.003 -16.233 -0.419 1.00 58.78 390 ARG A O 1
ATOM 3200 N N . GLY A 1 391 ? 6.216 -17.915 0.833 1.00 63.41 391 GLY A N 1
ATOM 3201 C CA . GLY A 1 391 ? 5.780 -17.090 1.962 1.00 63.41 391 GLY A CA 1
ATOM 3202 C C . GLY A 1 391 ? 4.391 -17.481 2.451 1.00 63.41 391 GLY A C 1
ATOM 3203 O O . GLY A 1 391 ? 3.739 -18.350 1.864 1.00 63.41 391 GLY A O 1
ATOM 3204 N N . LYS A 1 392 ? 3.947 -16.868 3.547 1.00 77.75 392 LYS A N 1
ATOM 3205 C CA . LYS A 1 392 ? 2.636 -17.142 4.145 1.00 77.75 392 LYS A CA 1
ATOM 3206 C C . LYS A 1 392 ? 1.627 -16.127 3.643 1.00 77.75 392 LYS A C 1
ATOM 3208 O O . LYS A 1 392 ? 1.929 -14.940 3.559 1.00 77.75 392 LYS A O 1
ATOM 3213 N N . GLN A 1 393 ? 0.407 -16.575 3.342 1.00 90.62 393 GLN A N 1
ATOM 3214 C CA . GLN A 1 393 ? -0.604 -15.603 2.971 1.00 90.62 393 GLN A CA 1
ATOM 3215 C C . GLN A 1 393 ? -1.072 -14.857 4.221 1.00 90.62 393 GLN A C 1
ATOM 3217 O O . GLN A 1 393 ? -1.589 -15.497 5.137 1.00 90.62 393 GLN A O 1
ATOM 3222 N N . CYS A 1 394 ? -0.893 -13.540 4.269 1.00 93.06 394 CYS A N 1
ATOM 3223 C CA . CYS A 1 394 ? -1.241 -12.700 5.407 1.00 93.06 394 CYS A CA 1
ATOM 3224 C C . CYS A 1 394 ? -1.954 -11.407 4.973 1.00 93.06 394 CYS A C 1
ATOM 3226 O O . CYS A 1 394 ? -1.838 -10.954 3.832 1.00 93.06 394 CYS A O 1
ATOM 3228 N N . TYR A 1 395 ? -2.718 -10.833 5.901 1.00 95.75 395 TYR A N 1
ATOM 3229 C CA . TYR A 1 395 ? -3.235 -9.469 5.808 1.00 95.75 395 TYR A CA 1
ATOM 3230 C C . TYR A 1 395 ? -3.464 -8.888 7.204 1.00 95.75 395 TYR A C 1
ATOM 3232 O O . TYR A 1 395 ? -3.447 -9.620 8.200 1.00 95.75 395 TYR A O 1
ATOM 3240 N N . ASN A 1 396 ? -3.711 -7.578 7.296 1.00 96.44 396 ASN A N 1
ATOM 3241 C CA . ASN A 1 396 ? -4.080 -6.964 8.568 1.00 96.44 396 ASN A CA 1
ATOM 3242 C C . ASN A 1 396 ? -5.165 -5.885 8.449 1.00 96.44 396 ASN A C 1
ATOM 3244 O O . ASN A 1 396 ? -5.347 -5.256 7.408 1.00 96.44 396 ASN A O 1
ATOM 3248 N N . ILE A 1 397 ? -5.903 -5.698 9.543 1.00 96.50 397 ILE A N 1
ATOM 3249 C CA . ILE A 1 397 ? -6.860 -4.605 9.745 1.00 96.50 397 ILE A CA 1
ATOM 3250 C C . ILE A 1 397 ? -6.380 -3.790 10.929 1.00 96.50 397 ILE A C 1
ATOM 3252 O O . ILE A 1 397 ? -6.108 -4.366 11.980 1.00 96.50 397 ILE A O 1
ATOM 3256 N N . ILE A 1 398 ? -6.368 -2.468 10.809 1.00 96.25 398 ILE A N 1
ATOM 3257 C CA . ILE A 1 398 ? -6.090 -1.586 11.940 1.00 96.25 398 ILE A CA 1
ATOM 3258 C C . ILE A 1 398 ? -7.328 -0.751 12.250 1.00 96.25 398 ILE A C 1
ATOM 3260 O O . ILE A 1 398 ? -8.000 -0.240 11.352 1.00 96.25 398 ILE A O 1
ATOM 3264 N N . LYS A 1 399 ? -7.642 -0.636 13.542 1.00 94.75 399 LYS A N 1
ATOM 3265 C CA . LYS A 1 399 ? -8.768 0.135 14.074 1.00 94.75 399 LYS A CA 1
ATOM 3266 C C . LYS A 1 399 ? -8.281 1.024 15.212 1.00 94.75 399 LYS A C 1
ATOM 3268 O O . LYS A 1 399 ? -7.903 0.503 16.256 1.00 94.75 399 LYS A O 1
ATOM 3273 N N . ILE A 1 400 ? -8.335 2.340 15.028 1.00 93.50 400 ILE A N 1
ATOM 3274 C CA . ILE A 1 400 ? -7.832 3.349 15.972 1.00 93.50 400 ILE A CA 1
ATOM 3275 C C . ILE A 1 400 ? -8.968 4.241 16.440 1.00 93.50 400 ILE A C 1
ATOM 3277 O O . ILE A 1 400 ? -9.728 4.757 15.627 1.00 93.50 400 ILE A O 1
ATOM 3281 N N . ASP A 1 401 ? -9.086 4.428 17.750 1.00 91.62 401 ASP A N 1
ATOM 3282 C CA . ASP A 1 401 ? -9.919 5.456 18.362 1.00 91.62 401 ASP A CA 1
ATOM 3283 C C . ASP A 1 401 ? -9.351 6.828 17.992 1.00 91.62 401 ASP A C 1
ATOM 3285 O O . ASP A 1 401 ? -8.235 7.182 18.369 1.00 91.62 401 ASP A O 1
ATOM 3289 N N . SER A 1 402 ? -10.116 7.613 17.242 1.00 87.12 402 SER A N 1
ATOM 3290 C CA . SER A 1 402 ? -9.640 8.865 16.662 1.00 87.12 402 SER A CA 1
ATOM 3291 C C . SER A 1 402 ? -9.454 9.993 17.686 1.00 87.12 402 SER A C 1
ATOM 3293 O O . SER A 1 402 ? -8.915 11.045 17.342 1.00 87.12 402 SER A O 1
ATOM 3295 N N . LYS A 1 403 ? -9.895 9.786 18.935 1.00 85.88 403 LYS A N 1
ATOM 3296 C CA . LYS A 1 403 ? -9.764 10.732 20.045 1.00 85.88 403 LYS A CA 1
ATOM 3297 C C . LYS A 1 403 ? -8.585 10.396 20.949 1.00 85.88 403 LYS A C 1
ATOM 3299 O O . LYS A 1 403 ? -7.854 11.301 21.335 1.00 85.88 403 LYS A O 1
ATOM 3304 N N . ASN A 1 404 ? -8.449 9.127 21.328 1.00 88.44 404 ASN A N 1
ATOM 3305 C CA . ASN A 1 404 ? -7.374 8.680 22.220 1.00 88.44 404 ASN A CA 1
ATOM 3306 C C . ASN A 1 404 ? -6.115 8.262 21.452 1.00 88.44 404 ASN A C 1
ATOM 3308 O O . ASN A 1 404 ? -5.070 8.088 22.065 1.00 88.44 404 ASN A O 1
ATOM 3312 N N . LEU A 1 405 ? -6.229 8.098 20.129 1.00 89.19 405 LEU A N 1
ATOM 3313 C CA . LEU A 1 405 ? -5.176 7.615 19.238 1.00 89.19 405 LEU A CA 1
ATOM 3314 C C . LEU A 1 405 ? -4.615 6.243 19.670 1.00 89.19 405 LEU A C 1
ATOM 3316 O O . LEU A 1 405 ? -3.458 5.898 19.444 1.00 89.19 405 LEU A O 1
ATOM 3320 N N . GLU A 1 406 ? -5.491 5.434 20.265 1.00 91.75 406 GLU A N 1
ATOM 3321 C CA . GLU A 1 406 ? -5.245 4.069 20.725 1.00 91.75 406 GLU A CA 1
ATOM 3322 C C . GLU A 1 406 ? -6.156 3.101 19.971 1.00 91.75 406 GLU A C 1
ATOM 3324 O O . GLU A 1 406 ? -7.276 3.440 19.591 1.00 91.75 406 GLU A O 1
ATOM 3329 N N . GLY A 1 407 ? -5.700 1.880 19.739 1.00 90.94 407 GLY A N 1
ATOM 3330 C CA . GLY A 1 407 ? -6.384 0.961 18.854 1.00 90.94 407 GLY A CA 1
ATOM 3331 C C . GLY A 1 407 ? -5.830 -0.449 18.864 1.00 90.94 407 GLY A C 1
ATOM 3332 O O . GLY A 1 407 ? -5.021 -0.834 19.705 1.00 90.94 407 GLY A O 1
ATOM 3333 N N . TYR A 1 408 ? -6.289 -1.219 17.885 1.00 92.75 408 TYR A N 1
ATOM 3334 C CA . TYR A 1 408 ? -5.938 -2.620 17.721 1.00 92.75 408 TYR A CA 1
ATOM 3335 C C . TYR A 1 408 ? -5.617 -2.929 16.265 1.00 92.75 408 TYR A C 1
ATOM 3337 O O . TYR A 1 408 ? -6.332 -2.500 15.354 1.00 92.75 408 TYR A O 1
ATOM 3345 N N . GLY A 1 409 ? -4.566 -3.718 16.067 1.00 94.44 409 GLY A N 1
ATOM 3346 C CA . GLY A 1 409 ? -4.264 -4.393 14.817 1.00 94.44 409 GLY A CA 1
ATOM 3347 C C . GLY A 1 409 ? -4.682 -5.860 14.866 1.00 94.44 409 GLY A C 1
ATOM 3348 O O . GLY A 1 409 ? -4.322 -6.588 15.792 1.00 94.44 409 GLY A O 1
ATOM 3349 N N . TYR A 1 410 ? -5.425 -6.298 13.858 1.00 94.62 410 TYR A N 1
ATOM 3350 C CA . TYR A 1 410 ? -5.884 -7.670 13.667 1.00 94.62 410 TYR A CA 1
ATOM 3351 C C . TYR A 1 410 ? -5.072 -8.289 12.536 1.00 94.62 410 TYR A C 1
ATOM 3353 O O . TYR A 1 410 ? -5.288 -7.962 11.371 1.00 94.62 410 TYR A O 1
ATOM 3361 N N . PHE A 1 411 ? -4.140 -9.175 12.877 1.00 94.88 411 PHE A N 1
ATOM 3362 C CA . PHE A 1 411 ? -3.249 -9.818 11.914 1.00 94.88 411 PHE A CA 1
ATOM 3363 C C . PHE A 1 411 ? -3.756 -11.214 11.597 1.00 94.88 411 PHE A C 1
ATOM 3365 O O . PHE A 1 411 ? -4.106 -11.987 12.496 1.00 94.88 411 PHE A O 1
ATOM 3372 N N . ARG A 1 412 ? -3.839 -11.523 10.307 1.00 94.31 412 ARG A N 1
ATOM 3373 C CA . ARG A 1 412 ? -4.483 -12.726 9.796 1.00 94.31 412 ARG A CA 1
ATOM 3374 C C . ARG A 1 412 ? -3.521 -13.475 8.906 1.00 94.31 412 ARG A C 1
ATOM 3376 O O . ARG A 1 412 ? -2.817 -12.863 8.112 1.00 94.31 412 ARG A O 1
ATOM 3383 N N . LYS A 1 413 ? -3.540 -14.797 9.020 1.00 92.88 413 LYS A N 1
ATOM 3384 C CA . LYS A 1 413 ? -2.714 -15.702 8.231 1.00 92.88 413 LYS A CA 1
ATOM 3385 C C . LYS A 1 413 ? -3.559 -16.848 7.694 1.00 92.88 413 LYS A C 1
ATOM 3387 O O . LYS A 1 413 ? -4.364 -17.423 8.424 1.00 92.88 413 LYS A O 1
ATOM 3392 N N . PHE A 1 414 ? -3.372 -17.201 6.432 1.00 92.06 414 PHE A N 1
ATOM 3393 C CA . PHE A 1 414 ? -4.025 -18.347 5.822 1.00 92.06 414 PHE A CA 1
ATOM 3394 C C . PHE A 1 414 ? -3.400 -19.658 6.311 1.00 92.06 414 PHE A C 1
ATOM 3396 O O . PHE A 1 414 ? -2.186 -19.863 6.254 1.00 92.06 414 PHE A O 1
ATOM 3403 N N . GLU A 1 415 ? -4.247 -20.570 6.774 1.00 89.38 415 GLU A N 1
ATOM 3404 C CA . GLU A 1 415 ? -3.862 -21.912 7.191 1.00 89.38 415 GLU A CA 1
ATOM 3405 C C . GLU A 1 415 ? -4.147 -22.892 6.052 1.00 89.38 415 GLU A C 1
ATOM 3407 O O . GLU A 1 415 ? -5.265 -23.385 5.887 1.00 89.38 415 GLU A O 1
ATOM 3412 N N . GLU A 1 416 ? -3.116 -23.167 5.247 1.00 80.25 416 GLU A N 1
ATOM 3413 C CA . GLU A 1 416 ? -3.231 -23.923 3.994 1.00 80.25 416 GLU A CA 1
ATOM 3414 C C . GLU A 1 416 ? -3.892 -25.293 4.178 1.00 80.25 416 GLU A C 1
ATOM 3416 O O . GLU A 1 416 ? -4.784 -25.642 3.411 1.00 80.25 416 GLU A O 1
ATOM 3421 N N . GLY A 1 417 ? -3.523 -26.042 5.221 1.00 78.44 417 GLY A N 1
ATOM 3422 C CA . GLY A 1 417 ? -4.070 -27.380 5.469 1.00 78.44 417 GLY A CA 1
ATOM 3423 C C . GLY A 1 417 ? -5.550 -27.402 5.867 1.00 78.44 417 GLY A C 1
ATOM 3424 O O . GLY A 1 417 ? -6.188 -28.447 5.767 1.00 78.44 417 GLY A O 1
ATOM 3425 N N . ALA A 1 418 ? -6.097 -26.273 6.320 1.00 76.12 418 ALA A N 1
ATOM 3426 C CA . ALA A 1 418 ? -7.479 -26.163 6.783 1.00 76.12 418 ALA A CA 1
ATOM 3427 C C . ALA A 1 418 ? -8.329 -25.185 5.950 1.00 76.12 418 ALA A C 1
ATOM 3429 O O . ALA A 1 418 ? -9.536 -25.080 6.169 1.00 76.12 418 ALA A O 1
ATOM 3430 N N . HIS A 1 419 ? -7.716 -24.501 4.981 1.00 85.75 419 HIS A N 1
ATOM 3431 C CA . HIS A 1 419 ? -8.358 -23.607 4.017 1.00 85.75 419 HIS A CA 1
ATOM 3432 C C . HIS A 1 419 ? -9.176 -22.463 4.644 1.00 85.75 419 HIS A C 1
ATOM 3434 O O . HIS A 1 419 ? -10.249 -22.106 4.152 1.00 85.75 419 HIS A O 1
ATOM 3440 N N . TYR A 1 420 ? -8.668 -21.864 5.722 1.00 90.06 420 TYR A N 1
ATOM 3441 C CA . TYR A 1 420 ? -9.267 -20.686 6.353 1.00 90.06 420 TYR A CA 1
ATOM 3442 C C . TYR A 1 420 ? -8.193 -19.698 6.815 1.00 90.06 420 TYR A C 1
ATOM 3444 O O . TYR A 1 420 ? -7.021 -20.046 6.930 1.00 90.06 420 TYR A O 1
ATOM 3452 N N . TRP A 1 421 ? -8.598 -18.461 7.086 1.00 91.88 421 TRP A N 1
ATOM 3453 C CA . TRP A 1 421 ? -7.727 -17.443 7.666 1.00 91.88 421 TRP A CA 1
ATOM 3454 C C . TRP A 1 421 ? -7.856 -17.456 9.189 1.00 91.88 421 TRP A C 1
ATOM 3456 O O . TRP A 1 421 ? -8.954 -17.362 9.735 1.00 91.88 421 TRP A O 1
ATOM 3466 N N . ALA A 1 422 ? -6.734 -17.616 9.877 1.00 91.81 422 ALA A N 1
ATOM 3467 C CA . ALA A 1 422 ? -6.628 -17.634 11.327 1.00 91.81 422 ALA A CA 1
ATOM 3468 C C . ALA A 1 422 ? -5.987 -16.341 11.844 1.00 91.81 422 ALA A C 1
ATOM 3470 O O . ALA A 1 422 ? -5.442 -15.548 11.081 1.00 91.81 422 ALA A O 1
ATOM 3471 N N . ILE A 1 423 ? -6.015 -16.156 13.164 1.00 92.19 423 ILE A N 1
ATOM 3472 C CA . ILE A 1 423 ? -5.157 -15.176 13.842 1.00 92.19 423 ILE A CA 1
ATOM 3473 C C . ILE A 1 423 ? -3.699 -15.515 13.527 1.00 92.19 423 ILE A C 1
ATOM 3475 O O . ILE A 1 423 ? -3.280 -16.656 13.737 1.00 92.19 423 ILE A O 1
ATOM 3479 N N . ASP A 1 424 ? -2.917 -14.524 13.110 1.00 90.69 424 ASP A N 1
ATOM 3480 C CA . ASP A 1 424 ? -1.473 -14.679 13.005 1.00 90.69 424 ASP A CA 1
ATOM 3481 C C . ASP A 1 424 ? -0.830 -14.603 14.397 1.00 90.69 424 ASP A C 1
ATOM 3483 O O . ASP A 1 424 ? -0.464 -13.543 14.913 1.00 90.69 424 ASP A O 1
ATOM 3487 N N . THR A 1 425 ? -0.694 -15.761 15.041 1.00 87.25 425 THR A N 1
ATOM 3488 C CA . THR A 1 425 ? -0.089 -15.858 16.374 1.00 87.25 425 THR A CA 1
ATOM 3489 C C . THR A 1 425 ? 1.399 -15.520 16.388 1.00 87.25 425 THR A C 1
ATOM 3491 O O . THR A 1 425 ? 1.935 -15.307 17.474 1.00 87.25 425 THR A O 1
ATOM 3494 N N . SER A 1 426 ? 2.071 -15.487 15.228 1.00 83.38 426 SER A N 1
ATOM 3495 C CA . SER A 1 426 ? 3.480 -15.086 15.152 1.00 83.38 426 SER A CA 1
ATOM 3496 C C . SER A 1 426 ? 3.664 -13.580 15.354 1.00 83.38 426 SER A C 1
ATOM 3498 O O . SER A 1 426 ? 4.694 -13.165 15.878 1.00 83.38 426 SER A O 1
ATOM 3500 N N . VAL A 1 427 ? 2.629 -12.789 15.049 1.00 84.00 427 VAL A N 1
ATOM 3501 C CA . VAL A 1 427 ? 2.595 -11.338 15.276 1.00 84.00 427 VAL A CA 1
ATOM 3502 C C . VAL A 1 427 ? 1.869 -11.002 16.580 1.00 84.00 427 VAL A C 1
ATOM 3504 O O . VAL A 1 427 ? 2.391 -10.277 17.422 1.00 84.00 427 VAL A O 1
ATOM 3507 N N . CYS A 1 428 ? 0.682 -11.572 16.800 1.00 77.75 428 CYS A N 1
ATOM 3508 C CA . CYS A 1 428 ? -0.175 -11.215 17.935 1.00 77.75 428 CYS A CA 1
ATOM 3509 C C . CYS A 1 428 ? 0.199 -11.892 19.266 1.00 77.75 428 CYS A C 1
ATOM 3511 O O . CYS A 1 428 ? -0.570 -11.798 20.213 1.00 77.75 428 CYS A O 1
ATOM 3513 N N . GLN A 1 429 ? 1.295 -12.654 19.356 1.00 73.44 429 GLN A N 1
ATOM 3514 C CA . GLN A 1 429 ? 1.730 -13.345 20.590 1.00 73.44 429 GLN A CA 1
ATOM 3515 C C . GLN A 1 429 ? 0.617 -14.143 21.320 1.00 73.44 429 GLN A C 1
ATOM 3517 O O . GLN A 1 429 ? 0.654 -14.340 22.533 1.00 73.44 429 GLN A O 1
ATOM 3522 N N . GLY A 1 430 ? -0.393 -14.621 20.582 1.00 61.09 430 GLY A N 1
ATOM 3523 C CA . GLY A 1 430 ? -1.519 -15.401 21.108 1.00 61.09 430 GLY A CA 1
ATOM 3524 C C . GLY A 1 430 ? -2.722 -14.610 21.647 1.00 61.09 430 GLY A C 1
ATOM 3525 O O . GLY A 1 430 ? -3.724 -15.242 21.973 1.00 61.09 430 GLY A O 1
ATOM 3526 N N . THR A 1 431 ? -2.685 -13.274 21.700 1.00 64.12 431 THR A N 1
ATOM 3527 C CA . THR A 1 431 ? -3.814 -12.438 22.177 1.00 64.12 431 THR A CA 1
ATOM 3528 C C . THR A 1 431 ? -4.910 -12.241 21.127 1.00 64.12 431 THR A C 1
ATOM 3530 O O . THR A 1 431 ? -6.027 -11.862 21.460 1.00 64.12 431 THR A O 1
ATOM 3533 N N . GLY A 1 432 ? -4.607 -12.494 19.851 1.00 70.44 432 GLY A N 1
ATOM 3534 C CA . GLY A 1 432 ? -5.529 -12.246 18.738 1.00 70.44 432 GLY A CA 1
ATOM 3535 C C . GLY A 1 432 ? -5.450 -10.849 18.133 1.00 70.44 432 GLY A C 1
ATOM 3536 O O . GLY A 1 432 ? -5.916 -10.663 17.011 1.00 70.44 432 GLY A O 1
ATOM 3537 N N . THR A 1 433 ? -4.827 -9.904 18.835 1.00 83.81 433 THR A N 1
ATOM 3538 C CA . THR A 1 433 ? -4.695 -8.505 18.423 1.00 83.81 433 THR A CA 1
ATOM 3539 C C . THR A 1 433 ? -3.397 -7.903 18.936 1.00 83.81 433 THR A C 1
ATOM 3541 O O . THR A 1 433 ? -2.948 -8.230 20.032 1.00 83.81 433 THR A O 1
ATOM 3544 N N . VAL A 1 434 ? -2.830 -6.958 18.200 1.00 87.06 434 VAL A N 1
ATOM 3545 C CA . VAL A 1 434 ? -1.744 -6.107 18.698 1.00 87.06 434 VAL A CA 1
ATOM 3546 C C . VAL A 1 434 ? -2.332 -4.779 19.157 1.00 87.06 434 VAL A C 1
ATOM 3548 O O . VAL A 1 434 ? -3.095 -4.172 18.412 1.00 87.06 434 VAL A O 1
ATOM 3551 N N . GLU A 1 435 ? -1.999 -4.328 20.364 1.00 88.12 435 GLU A N 1
ATOM 3552 C CA . GLU A 1 435 ? -2.342 -2.973 20.805 1.00 88.12 435 GLU A CA 1
ATOM 3553 C C . GLU A 1 435 ? -1.503 -1.950 20.040 1.00 88.12 435 GLU A C 1
ATOM 3555 O O . GLU A 1 435 ? -0.280 -2.061 19.942 1.00 88.12 435 GLU A O 1
ATOM 3560 N N . VAL A 1 436 ? -2.183 -0.951 19.491 1.00 86.38 436 VAL A N 1
ATOM 3561 C CA . VAL A 1 436 ? -1.594 0.127 18.705 1.00 86.38 436 VAL A CA 1
ATOM 3562 C C . VAL A 1 436 ? -1.837 1.415 19.467 1.00 86.38 436 VAL A C 1
ATOM 3564 O O . VAL A 1 436 ? -2.983 1.775 19.712 1.00 86.38 436 VAL A O 1
ATOM 3567 N N . LYS A 1 437 ? -0.776 2.119 19.847 1.00 85.88 437 LYS A N 1
ATOM 3568 C CA . LYS A 1 437 ? -0.884 3.385 20.568 1.00 85.88 437 LYS A CA 1
ATOM 3569 C C . LYS A 1 437 ? 0.023 4.417 19.929 1.00 85.88 437 LYS A C 1
ATOM 3571 O O . LYS A 1 437 ? 1.237 4.236 19.891 1.00 85.88 437 LYS A O 1
ATOM 3576 N N . LEU A 1 438 ? -0.592 5.478 19.429 1.00 81.31 438 LEU A N 1
ATOM 3577 C CA . LEU A 1 438 ? 0.101 6.671 18.973 1.00 81.31 438 LEU A CA 1
ATOM 3578 C C . LEU A 1 438 ? 0.466 7.536 20.183 1.00 81.31 438 LEU A C 1
ATOM 3580 O O . LEU A 1 438 ? -0.144 7.425 21.251 1.00 81.31 438 LEU A O 1
ATOM 3584 N N . ARG A 1 439 ? 1.512 8.342 20.025 1.00 64.56 439 ARG A N 1
ATOM 3585 C CA . ARG A 1 439 ? 2.069 9.177 21.092 1.00 64.56 439 ARG A CA 1
ATOM 3586 C C . ARG A 1 439 ? 1.337 10.495 21.275 1.00 64.56 439 ARG A C 1
ATOM 3588 O O . ARG A 1 439 ? 0.794 11.012 20.277 1.00 64.56 439 ARG A O 1
#

Radius of gyration: 27.09 Å; Cα contacts (8 Å, |Δi|>4): 741; chains: 1; bounding box: 64×79×69 Å

Foldseek 3Di:
DVVVVVVVVVLVVQLPPDPPDDDDPVVVVVVCVVVVHPDDPVPDDPVNVSSVVRVVVVVVVVCVVPDDDDDDPVVVVVVVVVVVVVVVVVVVVPPDDDDDDDPPPPQFKAKEWEAEAAAFEQVPPLVPDLLLVQVLVVLLVCCVVVVPPAHQAYEYAANLHQQLAQRRLVVSLVSVVVVCVSRVHDPVRYHYAYDLSNFRLVLCVVCVVPDPPVDPELVSVVCQLPDDPVNLQSLCVRNVNVQVNQCVSVVNPDGDDSLPNKDWDWDQGPNAIEIEIEFEQCSVHNDPPLFQVTDTHVSSVVLRQQLQDCPHVVNHHLVVHQAYEYHHADDLNRHHPRHRPVVVVSCQPRHQEYEYEDQLEWAWDWDADPPGRIHIYIYFHHCHDPDPVRHWRKIKMWMARSPQRKTKIQIWTADVVVSHIDGPCVHVVPPRIDIGHGD

Secondary structure (DSSP, 8-state):
-HHHHHHHHHHTTTTTS--S----THHHHHHHHHTT----GGG--HHHHHHHHHHHHHHHHHHGGG------THHHHHHHHHHHHHHHHHHTTS--S-----------EEEEEEE----BPTT--GGGSHHHHHHHHHHHHHHHHTT-SS-SEEEEES--BSS--GGGHHHHHHHHHHHHHHTT--GGGEEEE--STTS-HHHHHHHTTTS-----SHHHHHHHHTS-HHHHHHHHGGGHHHHHHHHHHTTTSS--BTTB-SEEEEEEETTEEEEEEE---BTT-SSTT-TTTBB--HHHHHHHHHHTSTTSTT-S-GGG-SEEEEE-SS-GGGB-TTTHHHHHHHHHHH-SEEEE-SSSS-EEEEEEETTTEEEEEEE--BS--S-GGG--BEEEEEEEETTT-EEEEEEEEEETTTTEEEE-HHHHTTSSSEEEE--

pLDDT: mean 76.79, std 23.91, range [27.03, 98.88]

Solvent-accessible surface area (backbone atoms only — not comparable to full-atom values): 24236 Å² total; per-residue (Å²): 119,81,76,63,64,66,54,59,64,58,35,70,69,48,49,87,77,64,90,87,68,87,91,64,71,70,65,56,54,57,54,33,61,77,68,74,54,96,72,68,75,89,76,54,54,77,70,56,53,51,47,54,54,23,52,51,51,52,53,52,57,62,50,51,82,74,55,93,84,89,82,71,73,71,68,59,55,60,58,50,57,61,47,54,60,55,49,54,65,55,59,72,72,69,78,82,81,87,82,75,90,68,84,77,77,81,79,56,64,50,32,35,40,37,37,12,29,39,50,28,41,66,88,56,64,51,83,78,33,63,66,51,50,27,47,56,52,43,51,48,48,52,24,64,78,66,75,41,86,46,39,75,32,36,41,34,20,11,16,52,23,50,55,10,43,62,72,18,46,61,52,39,51,55,51,50,52,53,50,29,60,73,41,56,31,60,74,89,37,55,44,76,30,54,18,52,30,20,28,20,37,68,51,43,63,74,34,60,89,76,52,92,76,86,55,90,44,57,66,52,46,51,53,51,75,71,43,58,64,69,59,39,54,57,64,45,55,24,35,45,20,47,25,56,42,44,21,60,78,52,70,67,79,39,68,51,44,88,91,38,55,49,48,73,47,81,44,74,56,96,88,37,47,36,39,40,38,35,37,43,36,39,76,59,49,47,61,88,86,39,74,43,58,21,38,69,56,66,69,57,52,54,52,52,52,43,28,34,23,75,87,27,87,70,51,37,50,59,89,82,38,89,39,29,35,35,35,21,10,61,50,75,82,32,34,20,76,88,57,38,63,61,57,50,48,52,52,39,70,70,26,48,33,39,38,23,15,78,72,13,49,57,42,70,50,73,49,76,46,101,82,82,33,56,20,46,35,39,27,18,2,14,54,34,68,93,55,71,92,70,44,48,34,12,31,34,36,41,39,29,33,63,82,76,41,36,32,39,33,40,40,32,27,55,40,78,94,76,63,39,62,40,64,28,49,90,62,23,76,70,72,56,43,37,84,40,72,62,133

Sequence (439 aa):
MKEKEENSQKIKKITKEHTGIFKDKSLIENFIDAHGLEVDVDSLEEIVKEFFLLYLDEVIKKDKKNSKKQYKKSEVDDIREQQLNNQQNKLDKKVDTKLSPSIIKKNNYIKWLHLSDFHIKPNEAYKTSQIFRALQKDIKKLMEDHSISSFDFIIITGDLAYFGKNVDYTDVASLLDDILDYTNTPKERLFIVPGNHDVDRNIVEQQKHQLKTDWKSEDDAVNFLNGDKTILEGFFKKFKGYSDFIDNYFGGNRVFTPTLNFSTHYLEIEGTKVALIGLNSCLKSGEDGEEGKLMITQDQLDKALYNFTKKGDLKCDLDDIPIKICFFHHPLEFIEKNESKKDKVIILQNFDFLLNGHIHDSAYYILNSKGNYEIITIIAGSTFIRNPGRGKQCYNIIKIDSKNLEGYGYFRKFEEGAHYWAIDTSVCQGTGTVEVKLR

Nearest PDB structures (foldseek):
  2xmo-assembly2_B  TM=6.001E-01  e=2.307E-11  Listeria monocytogenes
  2hyp-assembly1_A-2  TM=6.886E-01  e=2.738E-10  Mycobacterium tuberculosis H37Rv
  3ib7-assembly1_A  TM=5.968E-01  e=8.170E-10  Mycobacterium tuberculosis
  2dxl-assembly1_A  TM=6.116E-01  e=2.735E-09  Klebsiella aerogenes
  3d03-assembly1_A  TM=5.995E-01  e=2.301E-09  Klebsiella aerogenes